Protein AF-A0A6A4WAJ7-F1 (afdb_monomer_lite)

Organism: Amphibalanus amphitrite (NCBI:txid1232801)

Radius of gyration: 51.37 Å; chains: 1; bounding box: 106×116×141 Å

Structure (mmCIF, N/CA/C/O backbone):
data_AF-A0A6A4WAJ7-F1
#
_entry.id   AF-A0A6A4WAJ7-F1
#
loop_
_atom_site.group_PDB
_atom_site.id
_atom_site.type_symbol
_atom_site.label_atom_id
_atom_site.label_alt_id
_atom_site.label_comp_id
_atom_site.label_asym_id
_atom_site.label_entity_id
_atom_site.label_seq_id
_atom_site.pdbx_PDB_ins_code
_atom_site.Cartn_x
_atom_site.Cartn_y
_atom_site.Cartn_z
_atom_site.occupancy
_atom_site.B_iso_or_equiv
_atom_site.auth_seq_id
_atom_site.auth_comp_id
_atom_site.auth_asym_id
_atom_site.auth_atom_id
_atom_site.pdbx_PDB_model_num
ATOM 1 N N . MET A 1 1 ? -22.550 -37.001 12.264 1.00 37.91 1 MET A N 1
ATOM 2 C CA . MET A 1 1 ? -21.932 -37.247 10.942 1.00 37.91 1 MET A CA 1
ATOM 3 C C . MET A 1 1 ? -20.557 -36.609 10.943 1.00 37.91 1 MET A C 1
ATOM 5 O O . MET A 1 1 ? -20.458 -35.393 10.998 1.00 37.91 1 MET A O 1
ATOM 9 N N . VAL A 1 2 ? -19.517 -37.436 11.006 1.00 34.62 2 VAL A N 1
ATOM 10 C CA . VAL A 1 2 ? -18.115 -37.014 11.101 1.00 34.62 2 VAL A CA 1
ATOM 11 C C . VAL A 1 2 ? -17.599 -36.790 9.681 1.00 34.62 2 VAL A C 1
ATOM 13 O O . VAL A 1 2 ? -17.548 -37.734 8.897 1.00 34.62 2 VAL A O 1
ATOM 16 N N . LEU A 1 3 ? -17.266 -35.545 9.338 1.00 39.00 3 LEU A N 1
ATOM 17 C CA . LEU A 1 3 ? -16.544 -35.219 8.107 1.00 39.00 3 LEU A CA 1
ATOM 18 C C . LEU A 1 3 ? -15.029 -35.277 8.381 1.00 39.00 3 LEU A C 1
ATOM 20 O O . LEU A 1 3 ? -14.592 -34.799 9.430 1.00 39.00 3 LEU A O 1
ATOM 24 N N . PRO A 1 4 ? -14.223 -35.861 7.478 1.00 50.00 4 PRO A N 1
ATOM 25 C CA . PRO A 1 4 ? -12.789 -36.040 7.679 1.00 50.00 4 PRO A CA 1
ATOM 26 C C . PRO A 1 4 ? -12.003 -34.752 7.372 1.00 50.00 4 PRO A C 1
ATOM 28 O O . PRO A 1 4 ? -12.459 -33.924 6.576 1.00 50.00 4 PRO A O 1
ATOM 31 N N . PRO A 1 5 ? -10.794 -34.574 7.936 1.00 42.34 5 PRO A N 1
ATOM 32 C CA . PRO A 1 5 ? -9.947 -33.441 7.601 1.00 42.34 5 PRO A CA 1
ATOM 33 C C . PRO A 1 5 ? -9.312 -33.656 6.222 1.00 42.34 5 PRO A C 1
ATOM 35 O O . PRO A 1 5 ? -8.495 -34.554 6.017 1.00 42.34 5 PRO A O 1
ATOM 38 N N . HIS A 1 6 ? -9.684 -32.802 5.269 1.00 33.16 6 HIS A N 1
ATOM 39 C CA . HIS A 1 6 ? -8.994 -32.699 3.991 1.00 33.16 6 HIS A CA 1
ATOM 40 C C . HIS A 1 6 ? -7.564 -32.198 4.203 1.00 33.16 6 HIS A C 1
ATOM 42 O O . HIS A 1 6 ? -7.315 -31.074 4.639 1.00 33.16 6 HIS A O 1
ATOM 48 N N . SER A 1 7 ? -6.628 -33.067 3.846 1.00 34.69 7 SER A N 1
ATOM 49 C CA . SER A 1 7 ? -5.200 -32.826 3.711 1.00 34.69 7 SER A CA 1
ATOM 50 C C . SER A 1 7 ? -4.978 -31.706 2.692 1.00 34.69 7 SER A C 1
ATOM 52 O O . SER A 1 7 ? -5.154 -31.899 1.488 1.00 34.69 7 SER A O 1
ATOM 54 N N . ARG A 1 8 ? -4.605 -30.513 3.158 1.00 33.38 8 ARG A N 1
ATOM 55 C CA . ARG A 1 8 ? -4.158 -29.426 2.284 1.00 33.38 8 ARG A CA 1
ATOM 56 C C . ARG A 1 8 ? -2.644 -29.534 2.148 1.00 33.38 8 ARG A C 1
ATOM 58 O O . ARG A 1 8 ? -1.893 -29.030 2.975 1.00 33.38 8 ARG A O 1
ATOM 65 N N . ALA A 1 9 ? -2.220 -30.265 1.121 1.00 32.00 9 ALA A N 1
ATOM 66 C CA . ALA A 1 9 ? -0.841 -30.288 0.667 1.00 32.00 9 ALA A CA 1
ATOM 67 C C . ALA A 1 9 ? -0.420 -28.867 0.258 1.00 32.00 9 ALA A C 1
ATOM 69 O O . ALA A 1 9 ? -1.063 -28.231 -0.579 1.00 32.00 9 ALA A O 1
ATOM 70 N N . LEU A 1 10 ? 0.644 -28.370 0.883 1.00 43.16 10 LEU A N 1
ATOM 71 C CA . LEU A 1 10 ? 1.384 -27.196 0.438 1.00 43.16 10 LEU A CA 1
ATOM 72 C C . LEU A 1 10 ? 2.125 -27.564 -0.859 1.00 43.16 10 LEU A C 1
ATOM 74 O O . LEU A 1 10 ? 2.825 -28.580 -0.865 1.00 43.16 10 LEU A O 1
ATOM 78 N N . PRO A 1 11 ? 2.004 -26.797 -1.956 1.00 39.16 11 PRO A N 1
ATOM 79 C CA . PRO A 1 11 ? 2.888 -26.983 -3.092 1.00 39.16 11 PRO A CA 1
ATOM 80 C C . PRO A 1 11 ? 4.304 -26.542 -2.714 1.00 39.16 11 PRO A C 1
ATOM 82 O O . PRO A 1 11 ? 4.512 -25.517 -2.064 1.00 39.16 11 PRO A O 1
ATOM 85 N N . GLY A 1 12 ? 5.248 -27.403 -3.082 1.00 32.03 12 GLY A N 1
ATOM 86 C CA . GLY A 1 12 ? 6.639 -27.357 -2.685 1.00 32.03 12 GLY A CA 1
ATOM 87 C C . GLY A 1 12 ? 7.429 -26.177 -3.237 1.00 32.03 12 GLY A C 1
ATOM 88 O O . GLY A 1 12 ? 7.061 -25.514 -4.202 1.00 32.03 12 GLY A O 1
ATOM 89 N N . HIS A 1 13 ? 8.561 -25.993 -2.570 1.00 35.44 13 HIS A N 1
ATOM 90 C CA . HIS A 1 13 ? 9.735 -25.252 -2.991 1.00 35.44 13 HIS A CA 1
ATOM 91 C C . HIS A 1 13 ? 9.981 -25.291 -4.510 1.00 35.44 13 HIS A C 1
ATOM 93 O O . HIS A 1 13 ? 10.372 -26.326 -5.046 1.00 35.44 13 HIS A O 1
ATOM 99 N N . SER A 1 14 ? 9.879 -24.138 -5.172 1.00 29.45 14 SER A N 1
ATOM 100 C CA . SER A 1 14 ? 10.788 -23.792 -6.264 1.00 29.45 14 SER A CA 1
ATOM 101 C C . SER A 1 14 ? 11.925 -22.971 -5.659 1.00 29.45 14 SER A C 1
ATOM 103 O O . SER A 1 14 ? 11.778 -21.815 -5.264 1.00 29.45 14 SER A O 1
ATOM 105 N N . THR A 1 15 ? 13.073 -23.615 -5.489 1.00 35.81 15 THR A N 1
ATOM 106 C CA . THR A 1 15 ? 14.347 -22.931 -5.295 1.00 35.81 15 THR A CA 1
ATOM 107 C C . THR A 1 15 ? 14.744 -22.322 -6.633 1.00 35.81 15 THR A C 1
ATOM 109 O O . THR A 1 15 ? 15.479 -22.944 -7.395 1.00 35.81 15 THR A O 1
ATOM 112 N N . ASP A 1 16 ? 14.246 -21.123 -6.923 1.00 28.62 16 ASP A N 1
ATOM 113 C CA . ASP A 1 16 ? 14.835 -20.285 -7.962 1.00 28.62 16 ASP A CA 1
ATOM 114 C C . ASP A 1 16 ? 16.131 -19.703 -7.398 1.00 28.62 16 ASP A C 1
ATOM 116 O O . ASP A 1 16 ? 16.175 -18.705 -6.677 1.00 28.62 16 ASP A O 1
ATOM 120 N N . SER A 1 17 ? 17.204 -20.434 -7.671 1.00 38.25 17 SER A N 1
ATOM 121 C CA . SER A 1 17 ? 18.573 -19.946 -7.673 1.00 38.25 17 SER A CA 1
ATOM 122 C C . SER A 1 17 ? 18.660 -18.657 -8.501 1.00 38.25 17 SER A C 1
ATOM 124 O O . SER A 1 17 ? 18.345 -18.703 -9.692 1.00 38.25 17 SER A O 1
ATOM 126 N N . PRO A 1 18 ? 19.121 -17.524 -7.944 1.00 33.78 18 PRO A N 1
ATOM 127 C CA . PRO A 1 18 ? 19.571 -16.430 -8.780 1.00 33.78 18 PRO A CA 1
ATOM 128 C C . PRO A 1 18 ? 20.883 -16.884 -9.415 1.00 33.78 18 PRO A C 1
ATOM 130 O O . PRO A 1 18 ? 21.892 -17.054 -8.730 1.00 33.78 18 PRO A O 1
ATOM 133 N N . SER A 1 19 ? 20.831 -17.142 -10.719 1.00 36.16 19 SER A N 1
ATOM 134 C CA . SER A 1 19 ? 22.003 -17.268 -11.574 1.00 36.16 19 SER A CA 1
ATOM 135 C C . SER A 1 19 ? 22.959 -16.121 -11.266 1.00 36.16 19 SER A C 1
ATOM 137 O O . SER A 1 19 ? 22.600 -14.948 -11.397 1.00 36.16 19 SER A O 1
ATOM 139 N N . GLU A 1 20 ? 24.159 -16.479 -10.822 1.00 33.81 20 GLU A N 1
ATOM 140 C CA . GLU A 1 20 ? 25.291 -15.573 -10.718 1.00 33.81 20 GLU A CA 1
ATOM 141 C C . GLU A 1 20 ? 25.436 -14.816 -12.046 1.00 33.81 20 GLU A C 1
ATOM 143 O O . GLU A 1 20 ? 25.463 -15.455 -13.103 1.00 33.81 20 GLU A O 1
ATOM 148 N N . PRO A 1 21 ? 25.544 -13.476 -12.053 1.00 34.28 21 PRO A N 1
ATOM 149 C CA . PRO A 1 21 ? 26.108 -12.824 -13.213 1.00 34.28 21 PRO A CA 1
ATOM 150 C C . PRO A 1 21 ? 27.566 -13.272 -13.262 1.00 34.28 21 PRO A C 1
ATOM 152 O O . PRO A 1 21 ? 28.382 -12.869 -12.431 1.00 34.28 21 PRO A O 1
ATOM 155 N N . THR A 1 22 ? 27.888 -14.143 -14.218 1.00 35.56 22 THR A N 1
ATOM 156 C CA . THR A 1 22 ? 29.259 -14.362 -14.661 1.00 35.56 22 THR A CA 1
ATOM 157 C C . THR A 1 22 ? 29.809 -12.997 -15.050 1.00 35.56 22 THR A C 1
ATOM 159 O O . THR A 1 22 ? 29.544 -12.494 -16.142 1.00 35.56 22 THR A O 1
ATOM 162 N N . LEU A 1 23 ? 30.526 -12.363 -14.122 1.00 33.59 23 LEU A N 1
ATOM 163 C CA . LEU A 1 23 ? 31.407 -11.246 -14.403 1.00 33.59 23 LEU A CA 1
ATOM 164 C C . LEU A 1 23 ? 32.459 -11.794 -15.358 1.00 33.59 23 LEU A C 1
ATOM 166 O O . LEU A 1 23 ? 33.448 -12.397 -14.944 1.00 33.59 23 LEU A O 1
ATOM 170 N N . GLY A 1 24 ? 32.192 -11.632 -16.654 1.00 28.78 24 GLY A N 1
ATOM 171 C CA . GLY A 1 24 ? 33.208 -11.734 -17.677 1.00 28.78 24 GLY A CA 1
ATOM 172 C C . GLY A 1 24 ? 34.334 -10.813 -17.248 1.00 28.78 24 GLY A C 1
ATOM 173 O O . GLY A 1 24 ? 34.172 -9.593 -17.198 1.00 28.78 24 GLY A O 1
ATOM 174 N N . VAL A 1 25 ? 35.457 -11.412 -16.864 1.00 30.97 25 VAL A N 1
ATOM 175 C CA . VAL A 1 25 ? 36.716 -10.703 -16.711 1.00 30.97 25 VAL A CA 1
ATOM 176 C C . VAL A 1 25 ? 37.069 -10.231 -18.116 1.00 30.97 25 VAL A C 1
ATOM 178 O O . VAL A 1 25 ? 37.700 -10.947 -18.889 1.00 30.97 25 VAL A O 1
ATOM 181 N N . PHE A 1 26 ? 36.590 -9.042 -18.480 1.00 28.06 26 PHE A N 1
ATOM 182 C CA . PHE A 1 26 ? 37.103 -8.312 -19.623 1.00 28.06 26 PHE A CA 1
ATOM 183 C C . PHE A 1 26 ? 38.545 -7.956 -19.278 1.00 28.06 26 PHE A C 1
ATOM 185 O O . PHE A 1 26 ? 38.833 -6.947 -18.635 1.00 28.06 26 PHE A O 1
ATOM 192 N N . HIS A 1 27 ? 39.461 -8.835 -19.677 1.00 26.36 27 HIS A N 1
ATOM 193 C CA . HIS A 1 27 ? 40.842 -8.460 -19.897 1.00 26.36 27 HIS A CA 1
ATOM 194 C C . HIS A 1 27 ? 40.838 -7.388 -20.989 1.00 26.36 27 HIS A C 1
ATOM 196 O O . HIS A 1 27 ? 40.908 -7.692 -22.177 1.00 26.36 27 HIS A O 1
ATOM 202 N N . TYR A 1 28 ? 40.761 -6.121 -20.584 1.00 28.77 28 TYR A N 1
ATOM 203 C CA . TYR A 1 28 ? 41.258 -5.032 -21.409 1.00 28.77 28 TYR A CA 1
ATOM 204 C C . TYR A 1 28 ? 42.775 -5.195 -21.485 1.00 28.77 28 TYR A C 1
ATOM 206 O O . TYR A 1 28 ? 43.534 -4.625 -20.704 1.00 28.77 28 TYR A O 1
ATOM 214 N N . VAL A 1 29 ? 43.225 -6.014 -22.433 1.00 29.52 29 VAL A N 1
ATOM 215 C CA . VAL A 1 29 ? 44.535 -5.804 -23.034 1.00 29.52 29 VAL A CA 1
ATOM 216 C C . VAL A 1 29 ? 44.372 -4.530 -23.851 1.00 29.52 29 VAL A C 1
ATOM 218 O O . VAL A 1 29 ? 43.888 -4.563 -24.979 1.00 29.52 29 VAL A O 1
ATOM 221 N N . PHE A 1 30 ? 44.718 -3.389 -23.252 1.00 26.27 30 PHE A N 1
ATOM 222 C CA . PHE A 1 30 ? 45.023 -2.182 -24.011 1.00 26.27 30 PHE A CA 1
ATOM 223 C C . PHE A 1 30 ? 46.238 -2.516 -24.877 1.00 26.27 30 PHE A C 1
ATOM 225 O O . PHE A 1 30 ? 47.389 -2.358 -24.474 1.00 26.27 30 PHE A O 1
ATOM 232 N N . ARG A 1 31 ? 45.979 -3.056 -26.067 1.00 29.80 31 ARG A N 1
ATOM 233 C CA . ARG A 1 31 ? 46.957 -3.087 -27.138 1.00 29.80 31 ARG A CA 1
ATOM 234 C C . ARG A 1 31 ? 46.949 -1.681 -27.715 1.00 29.80 31 ARG A C 1
ATOM 236 O O . ARG A 1 31 ? 46.166 -1.356 -28.600 1.00 29.80 31 ARG A O 1
ATOM 243 N N . ALA A 1 32 ? 47.740 -0.814 -27.098 1.00 33.09 32 ALA A N 1
ATOM 244 C CA . ALA A 1 32 ? 48.079 0.463 -27.685 1.00 33.09 32 ALA A CA 1
ATOM 245 C C . ALA A 1 32 ? 48.972 0.162 -28.896 1.00 33.09 32 ALA A C 1
ATOM 247 O O . ALA A 1 32 ? 50.192 0.083 -28.777 1.00 33.09 32 ALA A O 1
ATOM 248 N N . ASP A 1 33 ? 48.352 -0.081 -30.049 1.00 31.03 33 ASP A N 1
ATOM 249 C CA . ASP A 1 33 ? 49.038 -0.067 -31.336 1.00 31.03 33 ASP A CA 1
ATOM 250 C C . ASP A 1 33 ? 49.375 1.403 -31.652 1.00 31.03 33 ASP A C 1
ATOM 252 O O . ASP A 1 33 ? 48.732 2.060 -32.466 1.00 31.03 33 ASP A O 1
ATOM 256 N N . PHE A 1 34 ? 50.373 1.951 -30.951 1.00 35.34 34 PHE A N 1
ATOM 257 C CA . PHE A 1 34 ? 51.047 3.170 -31.378 1.00 35.34 34 PHE A CA 1
ATOM 258 C C . PHE A 1 34 ? 51.967 2.786 -32.532 1.00 35.34 34 PHE A C 1
ATOM 260 O O . PHE A 1 34 ? 53.084 2.301 -32.340 1.00 35.34 34 PHE A O 1
ATOM 267 N N . ALA A 1 35 ? 51.464 2.980 -33.749 1.00 34.41 35 ALA A N 1
ATOM 268 C CA . ALA A 1 35 ? 52.298 3.078 -34.930 1.00 34.41 35 ALA A CA 1
ATOM 269 C C . ALA A 1 35 ? 53.281 4.238 -34.711 1.00 34.41 35 ALA A C 1
ATOM 271 O O . ALA A 1 35 ? 52.918 5.410 -34.777 1.00 34.41 35 ALA A O 1
ATOM 272 N N . PHE A 1 36 ? 54.527 3.896 -34.389 1.00 34.06 36 PHE A N 1
ATOM 273 C CA . PHE A 1 36 ? 55.648 4.824 -34.367 1.00 34.06 36 PHE A CA 1
ATOM 274 C C . PHE A 1 36 ? 56.045 5.083 -35.829 1.00 34.06 36 PHE A C 1
ATOM 276 O O . PHE A 1 36 ? 57.004 4.507 -36.340 1.00 34.06 36 PHE A O 1
ATOM 283 N N . GLU A 1 37 ? 55.248 5.884 -36.542 1.00 33.31 37 GLU A N 1
ATOM 284 C CA . GLU A 1 37 ? 55.698 6.490 -37.794 1.00 33.31 37 GLU A CA 1
ATOM 285 C C . GLU A 1 37 ? 56.777 7.515 -37.446 1.00 33.31 37 GLU A C 1
ATOM 287 O O . GLU A 1 37 ? 56.545 8.546 -36.813 1.00 33.31 37 GLU A O 1
ATOM 292 N N . ALA A 1 38 ? 58.005 7.146 -37.790 1.00 42.81 38 ALA A N 1
ATOM 293 C CA . ALA A 1 38 ? 59.189 7.955 -37.624 1.00 42.81 38 ALA A CA 1
ATOM 294 C C . ALA A 1 38 ? 59.202 9.084 -38.663 1.00 42.81 38 ALA A C 1
ATOM 296 O O . ALA A 1 38 ? 59.834 8.946 -39.705 1.00 42.81 38 ALA A O 1
ATOM 297 N N . ASP A 1 39 ? 58.575 10.213 -38.339 1.00 33.12 39 ASP A N 1
ATOM 298 C CA . ASP A 1 39 ? 58.855 11.492 -38.993 1.00 33.12 39 ASP A CA 1
ATOM 299 C C . ASP A 1 39 ? 59.761 12.339 -38.092 1.00 33.12 39 ASP A C 1
ATOM 301 O O . ASP A 1 39 ? 59.347 13.159 -37.272 1.00 33.12 39 ASP A O 1
ATOM 305 N N . VAL A 1 40 ? 61.066 12.103 -38.246 1.00 44.09 40 VAL A N 1
ATOM 306 C CA . VAL A 1 40 ? 62.121 12.959 -37.701 1.00 44.09 40 VAL A CA 1
ATOM 307 C C . VAL A 1 40 ? 62.285 14.154 -38.636 1.00 44.09 40 VAL A C 1
ATOM 309 O O . VAL A 1 40 ? 63.127 14.151 -39.532 1.00 44.09 40 VAL A O 1
ATOM 312 N N . ALA A 1 41 ? 61.489 15.198 -38.412 1.00 39.34 41 ALA A N 1
ATOM 313 C CA . ALA A 1 41 ? 61.750 16.519 -38.970 1.00 39.34 41 ALA A CA 1
ATOM 314 C C . ALA A 1 41 ? 61.229 17.635 -38.047 1.00 39.34 41 ALA A C 1
ATOM 316 O O . ALA A 1 41 ? 60.043 17.924 -37.991 1.00 39.34 41 ALA A O 1
ATOM 317 N N . ALA A 1 42 ? 62.184 18.291 -37.380 1.00 42.62 42 ALA A N 1
ATOM 318 C CA . ALA A 1 42 ? 62.117 19.654 -36.847 1.00 42.62 42 ALA A CA 1
ATOM 319 C C . ALA A 1 42 ? 61.029 19.978 -35.798 1.00 42.62 42 ALA A C 1
ATOM 321 O O . ALA A 1 42 ? 59.932 20.423 -36.114 1.00 42.62 42 ALA A O 1
ATOM 322 N N . GLY A 1 43 ? 61.411 19.933 -34.518 1.00 36.03 43 GLY A N 1
ATOM 323 C CA . GLY A 1 43 ? 60.665 20.613 -33.459 1.00 36.03 43 GLY A CA 1
ATOM 324 C C . GLY A 1 43 ? 61.049 20.115 -32.076 1.00 36.03 43 GLY A C 1
ATOM 325 O O . GLY A 1 43 ? 60.664 19.031 -31.667 1.00 36.03 43 GLY A O 1
ATOM 326 N N . CYS A 1 44 ? 61.840 20.906 -31.363 1.00 39.00 44 CYS A N 1
ATOM 327 C CA . CYS A 1 44 ? 62.317 20.636 -30.016 1.00 39.00 44 CYS A CA 1
ATOM 328 C C . CYS A 1 44 ? 61.144 20.648 -29.010 1.00 39.00 44 CYS A C 1
ATOM 330 O O . CYS A 1 44 ? 60.884 21.676 -28.396 1.00 39.00 44 CYS A O 1
ATOM 332 N N . PHE A 1 45 ? 60.427 19.534 -28.841 1.00 38.41 45 P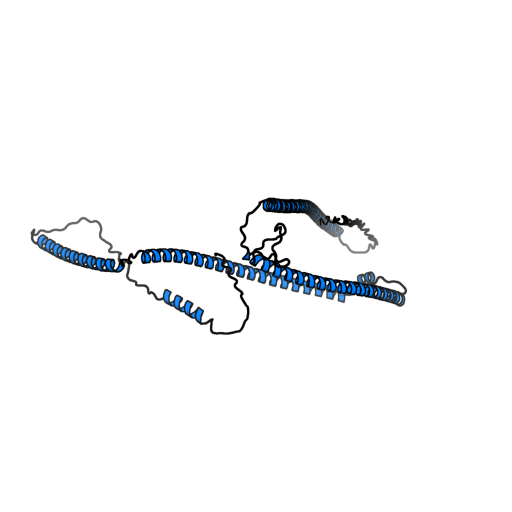HE A N 1
ATOM 333 C CA . PHE A 1 45 ? 59.709 19.263 -27.592 1.00 38.41 45 PHE A CA 1
ATOM 334 C C . PHE A 1 45 ? 60.693 18.572 -26.663 1.00 38.41 45 PHE A C 1
ATOM 336 O O . PHE A 1 45 ? 61.265 17.530 -26.991 1.00 38.41 45 PHE A O 1
ATOM 343 N N . THR A 1 46 ? 60.995 19.211 -25.540 1.00 44.81 46 THR A N 1
ATOM 344 C CA . THR A 1 46 ? 62.059 18.730 -24.672 1.00 44.81 46 THR A CA 1
ATOM 345 C C . THR A 1 46 ? 61.649 17.376 -24.087 1.00 44.81 46 THR A C 1
ATOM 347 O O . THR A 1 46 ? 60.610 17.248 -23.449 1.00 44.81 46 THR A O 1
ATOM 350 N N . LEU A 1 47 ? 62.487 16.346 -24.253 1.00 49.03 47 LEU A N 1
ATOM 351 C CA . LEU A 1 47 ? 62.323 15.011 -23.643 1.00 49.03 47 LEU A CA 1
ATOM 352 C C . LEU A 1 47 ? 62.123 15.041 -22.107 1.00 49.03 47 LEU A C 1
ATOM 354 O O . LEU A 1 47 ? 61.820 14.018 -21.501 1.00 49.03 47 LEU A O 1
ATOM 358 N N . LYS A 1 48 ? 62.303 16.204 -21.470 1.00 48.34 48 LYS A N 1
ATOM 359 C CA . LYS A 1 48 ? 62.046 16.439 -20.047 1.00 48.34 48 LYS A CA 1
ATOM 360 C C . LYS A 1 48 ? 60.566 16.680 -19.734 1.00 48.34 48 LYS A C 1
ATOM 362 O O . LYS A 1 48 ? 60.112 16.200 -18.705 1.00 48.34 48 LYS A O 1
ATOM 367 N N . GLU A 1 49 ? 59.820 17.346 -20.613 1.00 51.88 49 GLU A N 1
ATOM 368 C CA . GLU A 1 49 ? 58.397 17.648 -20.393 1.00 51.88 49 GLU A CA 1
ATOM 369 C C . GLU A 1 49 ? 57.515 16.404 -20.588 1.00 51.88 49 GLU A C 1
ATOM 371 O O . GLU A 1 49 ? 56.600 16.174 -19.805 1.00 51.88 49 GLU A O 1
ATOM 376 N N . GLY A 1 50 ? 57.841 15.529 -21.550 1.00 53.81 50 GLY A N 1
ATOM 377 C CA . GLY A 1 50 ? 57.135 14.249 -21.734 1.00 53.81 50 GLY A CA 1
ATOM 378 C C . GLY A 1 50 ? 57.298 13.290 -20.547 1.00 53.81 50 GLY A C 1
ATOM 379 O O . GLY A 1 50 ? 56.323 12.725 -20.066 1.00 53.81 50 GLY A O 1
ATOM 380 N N . ALA A 1 51 ? 58.511 13.188 -19.992 1.00 60.41 51 ALA A N 1
ATOM 381 C CA . ALA A 1 51 ? 58.778 12.340 -18.827 1.00 60.41 51 ALA A CA 1
ATOM 382 C C . ALA A 1 51 ? 58.114 12.848 -17.532 1.00 60.41 51 ALA A C 1
ATOM 384 O O . ALA A 1 51 ? 57.875 12.064 -16.614 1.00 60.41 51 ALA A O 1
ATOM 385 N N . GLU A 1 52 ? 57.842 14.151 -17.421 1.00 61.19 52 GLU A N 1
ATOM 386 C CA . GLU A 1 52 ? 57.070 14.712 -16.306 1.00 61.19 52 GLU A CA 1
ATOM 387 C C . GLU A 1 52 ? 55.570 14.457 -16.469 1.00 61.19 52 GLU A C 1
ATOM 389 O O . GLU A 1 52 ? 54.910 14.100 -15.494 1.00 61.19 52 GLU A O 1
ATOM 394 N N . VAL A 1 53 ? 55.046 14.557 -17.693 1.00 68.56 53 VAL A N 1
ATOM 395 C CA . VAL A 1 53 ? 53.650 14.221 -18.003 1.00 68.56 53 VAL A CA 1
ATOM 396 C C . VAL A 1 53 ? 53.373 12.736 -17.755 1.00 68.56 53 VAL A C 1
ATOM 398 O O . VAL A 1 53 ? 52.395 12.420 -17.082 1.00 68.56 53 VAL A O 1
ATOM 401 N N . ASP A 1 54 ? 54.260 11.832 -18.175 1.00 68.50 54 ASP A N 1
ATOM 402 C CA . ASP A 1 54 ? 54.111 10.389 -17.932 1.00 68.50 54 ASP A CA 1
ATOM 403 C C . ASP A 1 54 ? 54.112 10.049 -16.432 1.00 68.50 54 ASP A C 1
ATOM 405 O O . ASP A 1 54 ? 53.278 9.277 -15.961 1.00 68.50 54 ASP A O 1
ATOM 409 N N . ARG A 1 55 ? 54.976 10.696 -15.635 1.00 70.75 55 ARG A N 1
ATOM 410 C CA . ARG A 1 55 ? 54.991 10.525 -14.168 1.00 70.75 55 ARG A CA 1
ATOM 411 C C . ARG A 1 55 ? 53.717 11.033 -13.505 1.00 70.75 55 ARG A C 1
ATOM 413 O O . ARG A 1 55 ? 53.268 10.438 -12.528 1.00 70.75 55 ARG A O 1
ATOM 420 N N . LEU A 1 56 ? 53.155 12.135 -13.999 1.00 76.06 56 LEU A N 1
ATOM 421 C CA . LEU A 1 56 ? 51.884 12.660 -13.504 1.00 76.06 56 LEU A CA 1
ATOM 422 C C . LEU A 1 56 ? 50.723 11.736 -13.883 1.00 76.06 56 LEU A C 1
ATOM 424 O O . LEU A 1 56 ? 49.865 11.482 -13.043 1.00 76.06 56 LEU A O 1
ATOM 428 N N . PHE A 1 57 ? 50.714 11.183 -15.097 1.00 76.00 57 PHE A N 1
ATOM 429 C CA . PHE A 1 57 ? 49.717 10.194 -15.509 1.00 76.00 57 PHE A CA 1
ATOM 430 C C . PHE A 1 57 ? 49.801 8.906 -14.684 1.00 76.00 57 PHE A C 1
ATOM 432 O O . PHE A 1 57 ? 48.766 8.421 -14.229 1.00 76.00 57 PHE A O 1
ATOM 439 N N . ASP A 1 58 ? 51.002 8.390 -14.424 1.00 77.75 58 ASP A N 1
ATOM 440 C CA . ASP A 1 58 ? 51.200 7.212 -13.573 1.00 77.75 58 ASP A CA 1
ATOM 441 C C . ASP A 1 58 ? 50.801 7.476 -12.113 1.00 77.75 58 ASP A C 1
ATOM 443 O O . ASP A 1 58 ? 50.214 6.605 -11.468 1.00 77.75 58 ASP A O 1
ATOM 447 N N . ALA A 1 59 ? 51.046 8.685 -11.595 1.00 79.69 59 ALA A N 1
ATOM 448 C CA . ALA A 1 59 ? 50.601 9.085 -10.261 1.00 79.69 59 ALA A CA 1
ATOM 449 C C . ALA A 1 59 ? 49.068 9.162 -10.167 1.00 79.69 59 ALA A C 1
ATOM 451 O O . ALA A 1 59 ? 48.476 8.545 -9.285 1.00 79.69 59 ALA A O 1
ATOM 452 N N . VAL A 1 60 ? 48.412 9.836 -11.120 1.00 83.38 60 VAL A N 1
ATOM 453 C CA . VAL A 1 60 ? 46.941 9.939 -11.174 1.00 83.38 60 VAL A CA 1
ATOM 454 C C . VAL A 1 60 ? 46.299 8.564 -11.366 1.00 83.38 60 VAL A C 1
ATOM 456 O O . VAL A 1 60 ? 45.270 8.263 -10.759 1.00 83.38 60 VAL A O 1
ATOM 459 N N . ARG A 1 61 ? 46.912 7.692 -12.174 1.00 83.75 61 ARG A N 1
ATOM 460 C CA . ARG A 1 61 ? 46.478 6.302 -12.331 1.00 83.75 61 ARG A CA 1
ATOM 461 C C . ARG A 1 61 ? 46.600 5.524 -11.021 1.00 83.75 61 ARG A C 1
ATOM 463 O O . ARG A 1 61 ? 45.655 4.831 -10.655 1.00 83.75 61 ARG A O 1
ATOM 470 N N . GLY A 1 62 ? 47.724 5.652 -10.317 1.00 85.19 62 GLY A N 1
ATOM 471 C CA . GLY A 1 62 ? 47.940 5.010 -9.021 1.00 85.19 62 GLY A CA 1
ATOM 472 C C . GLY A 1 62 ? 46.917 5.451 -7.973 1.00 85.19 62 GLY A C 1
ATOM 473 O O . GLY A 1 62 ? 46.350 4.607 -7.277 1.00 85.19 62 GLY A O 1
ATOM 474 N N . ASP A 1 63 ? 46.612 6.748 -7.917 1.00 84.81 63 ASP A N 1
ATOM 475 C CA . ASP A 1 63 ? 45.609 7.303 -7.005 1.00 84.81 63 ASP A CA 1
ATOM 476 C C . ASP A 1 63 ? 44.200 6.761 -7.309 1.00 84.81 63 ASP A C 1
ATOM 478 O O . ASP A 1 63 ? 43.477 6.346 -6.398 1.00 84.81 63 ASP A O 1
ATOM 482 N N . LEU A 1 64 ? 43.825 6.675 -8.591 1.00 82.19 64 LEU A N 1
ATOM 483 C CA . LEU A 1 64 ? 42.551 6.090 -9.024 1.00 82.19 64 LEU A CA 1
ATOM 484 C C . LEU A 1 64 ? 42.462 4.586 -8.725 1.00 82.19 64 LEU A C 1
ATOM 486 O O . LEU A 1 64 ? 41.418 4.102 -8.282 1.00 82.19 64 LEU A O 1
ATOM 490 N N . GLU A 1 65 ? 43.538 3.829 -8.946 1.00 87.75 65 GLU A N 1
ATOM 491 C CA . GLU A 1 65 ? 43.595 2.397 -8.632 1.00 87.75 65 GLU A CA 1
ATOM 492 C C . GLU A 1 65 ? 43.480 2.149 -7.118 1.00 87.75 65 GLU A C 1
ATOM 494 O O . GLU A 1 65 ? 42.761 1.236 -6.696 1.00 87.75 65 GLU A O 1
ATOM 499 N N . LEU A 1 66 ? 44.100 3.000 -6.295 1.00 89.44 66 LEU A N 1
ATOM 500 C CA . LEU A 1 66 ? 43.986 2.960 -4.837 1.00 89.44 66 LEU A CA 1
ATOM 501 C C . LEU A 1 66 ? 42.559 3.290 -4.367 1.00 89.44 66 LEU A C 1
ATOM 503 O O . LEU A 1 66 ? 42.016 2.598 -3.501 1.00 89.44 66 LEU A O 1
ATOM 507 N N . GLU A 1 67 ? 41.915 4.297 -4.961 1.00 88.44 67 GLU A N 1
ATOM 508 C CA . GLU A 1 67 ? 40.530 4.656 -4.642 1.00 88.44 67 GLU A CA 1
ATOM 509 C C . GLU A 1 67 ? 39.547 3.541 -5.042 1.00 88.44 67 GLU A C 1
ATOM 511 O O . GLU A 1 67 ? 38.643 3.188 -4.276 1.00 88.44 67 GLU A O 1
ATOM 516 N N . LEU A 1 68 ? 39.741 2.926 -6.214 1.00 86.44 68 LEU A N 1
ATOM 517 C CA . LEU A 1 68 ? 38.952 1.777 -6.663 1.00 86.44 68 LEU A CA 1
ATOM 518 C C . LEU A 1 68 ? 39.154 0.557 -5.759 1.00 86.44 68 LEU A C 1
ATOM 520 O O . LEU A 1 68 ? 38.178 -0.120 -5.428 1.00 86.44 68 LEU A O 1
ATOM 524 N N . ALA A 1 69 ? 40.384 0.283 -5.320 1.00 89.94 69 ALA A N 1
ATOM 525 C CA . ALA A 1 69 ? 40.665 -0.775 -4.354 1.00 89.94 69 ALA A CA 1
ATOM 526 C C . ALA A 1 69 ? 39.979 -0.503 -3.003 1.00 89.94 69 ALA A C 1
ATOM 528 O O . ALA A 1 69 ? 39.347 -1.401 -2.442 1.00 89.94 69 ALA A O 1
ATOM 529 N N . GLY A 1 70 ? 40.007 0.745 -2.524 1.00 88.38 70 GLY A N 1
ATOM 530 C CA . GLY A 1 70 ? 39.299 1.166 -1.314 1.00 88.38 70 GLY A CA 1
ATOM 531 C C . GLY A 1 70 ? 37.782 0.973 -1.412 1.00 88.38 70 GLY A C 1
ATOM 532 O O . GLY A 1 70 ? 37.168 0.406 -0.506 1.00 88.38 70 GLY A O 1
ATOM 533 N N . LYS A 1 71 ? 37.173 1.364 -2.540 1.00 87.56 71 LYS A N 1
ATOM 534 C CA . LYS A 1 71 ? 35.735 1.163 -2.806 1.00 87.56 71 LYS A CA 1
ATOM 535 C C . LYS A 1 71 ? 35.353 -0.315 -2.929 1.00 87.56 71 LYS A C 1
ATOM 537 O O . LYS A 1 71 ? 34.270 -0.707 -2.504 1.00 87.56 71 LYS A O 1
ATOM 542 N N . ARG A 1 72 ? 36.230 -1.159 -3.481 1.00 89.44 72 ARG A N 1
ATOM 543 C CA . ARG A 1 72 ? 36.008 -2.614 -3.537 1.00 89.44 72 ARG A CA 1
ATOM 544 C C . ARG A 1 72 ? 36.012 -3.237 -2.144 1.00 89.44 72 ARG A C 1
ATOM 546 O O . ARG A 1 72 ? 35.110 -4.006 -1.830 1.00 89.44 72 ARG A O 1
ATOM 553 N N . LEU A 1 73 ? 36.966 -2.859 -1.293 1.00 92.62 73 LEU A N 1
ATOM 554 C CA . LEU A 1 73 ? 37.022 -3.338 0.089 1.00 92.62 73 LEU A CA 1
ATOM 555 C C . LEU A 1 73 ? 35.793 -2.899 0.895 1.00 92.62 73 LEU A C 1
ATOM 557 O O . LEU A 1 73 ? 35.211 -3.715 1.609 1.00 92.62 73 LEU A O 1
ATOM 561 N N . SER A 1 74 ? 35.352 -1.645 0.755 1.00 87.00 74 SER A N 1
ATOM 562 C CA . SER A 1 74 ? 34.141 -1.176 1.440 1.00 87.00 74 SER A CA 1
ATOM 563 C C . SER A 1 74 ? 32.880 -1.891 0.942 1.00 87.00 74 SER A C 1
ATOM 565 O O . SER A 1 74 ? 32.031 -2.260 1.753 1.00 87.00 74 SER A O 1
ATOM 567 N N . PHE A 1 75 ? 32.787 -2.177 -0.361 1.00 92.38 75 PHE A N 1
ATOM 568 C CA . PHE A 1 75 ? 31.707 -2.984 -0.928 1.00 92.38 75 PHE A CA 1
ATOM 569 C C . PHE A 1 75 ? 31.706 -4.420 -0.385 1.00 92.38 75 PHE A C 1
ATOM 571 O O . PHE A 1 75 ? 30.651 -4.941 -0.026 1.00 92.38 75 PHE A O 1
ATOM 578 N N . GLU A 1 76 ? 32.870 -5.063 -0.270 1.00 92.31 76 GLU A N 1
ATOM 579 C CA . GLU A 1 76 ? 32.972 -6.408 0.307 1.00 92.31 76 GLU A CA 1
ATOM 580 C C . GLU A 1 76 ? 32.566 -6.451 1.783 1.00 92.31 76 GLU A C 1
ATOM 582 O O . GLU A 1 76 ? 31.884 -7.389 2.207 1.00 92.31 76 GLU A O 1
ATOM 587 N N . VAL A 1 77 ? 32.955 -5.442 2.569 1.00 94.56 77 VAL A N 1
ATOM 588 C CA . VAL A 1 77 ? 32.535 -5.311 3.971 1.00 94.56 77 VAL A CA 1
ATOM 589 C C . VAL A 1 77 ? 31.019 -5.130 4.051 1.00 94.56 77 VAL A C 1
ATOM 591 O O . VAL A 1 77 ? 30.355 -5.906 4.739 1.00 94.56 77 VAL A O 1
ATOM 594 N N . ALA A 1 78 ? 30.453 -4.201 3.277 1.00 90.12 78 ALA A N 1
ATOM 595 C CA . ALA A 1 78 ? 29.011 -3.963 3.236 1.00 90.12 78 ALA A CA 1
ATOM 596 C C . ALA A 1 78 ? 28.224 -5.208 2.788 1.00 90.12 78 ALA A C 1
ATOM 598 O O . ALA A 1 78 ? 27.164 -5.513 3.337 1.00 90.12 78 ALA A O 1
ATOM 599 N N . LYS A 1 79 ? 28.756 -5.984 1.834 1.00 95.75 79 LYS A N 1
ATOM 600 C CA . LYS A 1 79 ? 28.152 -7.247 1.391 1.00 95.75 79 LYS A CA 1
ATOM 601 C C . LYS A 1 79 ? 28.124 -8.286 2.516 1.00 95.75 79 LYS A C 1
ATOM 603 O O . LYS A 1 79 ? 27.088 -8.911 2.742 1.00 95.75 79 LYS A O 1
ATOM 608 N N . LYS A 1 80 ? 29.221 -8.443 3.266 1.00 95.56 80 LYS A N 1
ATOM 609 C CA . LYS A 1 80 ? 29.278 -9.349 4.429 1.00 95.56 80 LYS A CA 1
ATOM 610 C C . LYS A 1 80 ? 28.311 -8.906 5.533 1.00 95.56 80 LYS A C 1
ATOM 612 O O . LYS A 1 80 ? 27.611 -9.738 6.114 1.00 95.56 80 LYS A O 1
ATOM 617 N N . GLU A 1 81 ? 28.214 -7.607 5.800 1.00 93.38 81 GLU A N 1
ATOM 618 C CA . GLU A 1 81 ? 27.242 -7.057 6.752 1.00 93.38 81 GLU A CA 1
ATOM 619 C C . GLU A 1 81 ? 25.799 -7.324 6.310 1.00 93.38 81 GLU A C 1
ATOM 621 O O . GLU A 1 81 ? 24.995 -7.805 7.111 1.00 93.38 81 GLU A O 1
ATOM 626 N N . PHE A 1 82 ? 25.482 -7.131 5.028 1.00 93.56 82 PHE A N 1
ATOM 627 C CA . PHE A 1 82 ? 24.165 -7.441 4.476 1.00 93.56 82 PHE A CA 1
ATOM 628 C C . PHE A 1 82 ? 23.815 -8.927 4.609 1.00 93.56 82 PHE A C 1
ATOM 630 O O . PHE A 1 82 ? 22.727 -9.265 5.075 1.00 93.56 82 PHE A O 1
ATOM 637 N N . GLU A 1 83 ? 24.733 -9.834 4.269 1.00 94.88 83 GLU A N 1
ATOM 638 C CA . GLU A 1 83 ? 24.506 -11.278 4.394 1.00 94.88 83 GLU A CA 1
ATOM 639 C C . GLU A 1 83 ? 24.280 -11.701 5.853 1.00 94.88 83 GLU A C 1
ATOM 641 O O . GLU A 1 83 ? 23.397 -12.516 6.145 1.00 94.88 83 GLU A O 1
ATOM 646 N N . THR A 1 84 ? 25.040 -11.140 6.799 1.00 94.31 84 THR A N 1
ATOM 647 C CA . THR A 1 84 ? 24.842 -11.426 8.229 1.00 94.31 84 THR A CA 1
ATOM 648 C C . THR A 1 84 ? 23.526 -10.849 8.754 1.00 94.31 84 THR A C 1
ATOM 650 O O . THR A 1 84 ? 22.814 -11.537 9.490 1.00 94.31 84 THR A O 1
ATOM 653 N N . ALA A 1 85 ? 23.153 -9.633 8.346 1.00 90.56 85 ALA A N 1
ATOM 654 C CA . ALA A 1 85 ? 21.873 -9.021 8.684 1.00 90.56 85 ALA A CA 1
ATOM 655 C C . ALA A 1 85 ? 20.696 -9.813 8.095 1.00 90.56 85 ALA A C 1
ATOM 657 O O . ALA A 1 85 ? 19.717 -10.073 8.793 1.00 90.56 85 ALA A O 1
ATOM 658 N N . GLN A 1 86 ? 20.813 -10.284 6.851 1.00 95.81 86 GLN A N 1
ATOM 659 C CA . GLN A 1 86 ? 19.791 -11.094 6.194 1.00 95.81 86 GLN A CA 1
ATOM 660 C C . GLN A 1 86 ? 19.595 -12.441 6.903 1.00 95.81 86 GLN A C 1
ATOM 662 O O . GLN A 1 86 ? 18.459 -12.868 7.114 1.00 95.81 86 GLN A O 1
ATOM 667 N N . LYS A 1 87 ? 20.682 -13.107 7.317 1.00 96.00 87 LYS A N 1
ATOM 668 C CA . LYS A 1 87 ? 20.604 -14.348 8.108 1.00 96.00 87 LYS A CA 1
ATOM 669 C C . LYS A 1 87 ? 19.915 -14.113 9.455 1.00 96.00 87 LYS A C 1
ATOM 671 O O . LYS A 1 87 ? 19.042 -14.896 9.823 1.00 96.00 87 LYS A O 1
ATOM 676 N N . LYS A 1 88 ? 20.244 -13.015 10.148 1.00 94.19 88 LYS A N 1
ATOM 677 C CA . LYS A 1 88 ? 19.579 -12.618 11.402 1.00 94.19 88 LYS A CA 1
ATOM 678 C C . LYS A 1 88 ? 18.095 -12.310 11.195 1.00 94.19 88 LYS A C 1
ATOM 680 O O . LYS A 1 88 ? 17.279 -12.738 11.996 1.00 94.19 88 LYS A O 1
ATOM 685 N N . ALA A 1 89 ? 17.726 -11.623 10.116 1.00 92.94 89 ALA A N 1
ATOM 686 C CA . ALA A 1 89 ? 16.325 -11.339 9.805 1.00 92.94 89 ALA A CA 1
ATOM 687 C C . ALA A 1 89 ? 15.518 -12.621 9.530 1.00 92.94 89 ALA A C 1
ATOM 689 O O . ALA A 1 89 ? 14.387 -12.768 9.991 1.00 92.94 89 ALA A O 1
ATOM 690 N N . LYS A 1 90 ? 16.099 -13.587 8.809 1.00 95.75 90 LYS A N 1
ATOM 691 C CA . LYS A 1 90 ? 15.465 -14.894 8.567 1.00 95.75 90 LYS A CA 1
ATOM 692 C C . LYS A 1 90 ? 15.297 -15.711 9.853 1.00 95.75 90 LYS A C 1
ATOM 694 O O . LYS A 1 90 ? 14.260 -16.340 10.045 1.00 95.75 90 LYS A O 1
ATOM 699 N N . SER A 1 91 ? 16.281 -15.695 10.755 1.00 95.12 91 SER A N 1
ATOM 700 C CA . SER A 1 91 ? 16.153 -16.409 12.030 1.00 95.12 91 SER A CA 1
ATOM 701 C C . SER A 1 91 ? 15.140 -15.750 12.969 1.00 95.12 91 SER A C 1
ATOM 703 O O . SER A 1 91 ? 14.341 -16.459 13.577 1.00 95.12 91 SER A O 1
ATOM 705 N N . THR A 1 92 ? 15.103 -14.415 13.054 1.00 92.88 92 THR A N 1
ATOM 706 C CA . THR A 1 92 ? 14.125 -13.703 13.894 1.00 92.88 92 THR A CA 1
ATOM 707 C C . THR A 1 92 ? 12.703 -13.840 13.368 1.00 92.88 92 THR A C 1
ATOM 709 O O . THR A 1 92 ? 11.789 -14.039 14.159 1.00 92.88 92 THR A O 1
ATOM 712 N N . THR A 1 93 ? 12.492 -13.790 12.051 1.00 95.00 93 THR A N 1
ATOM 713 C CA . THR A 1 93 ? 11.163 -14.025 11.453 1.00 95.00 93 THR A CA 1
ATOM 714 C C . THR A 1 93 ? 10.657 -15.441 11.708 1.00 95.00 93 THR A C 1
ATOM 716 O O . THR A 1 93 ? 9.501 -15.602 12.092 1.00 95.00 93 THR A O 1
ATOM 719 N N . SER A 1 94 ? 11.521 -16.451 11.579 1.00 95.88 94 SER A N 1
ATOM 720 C CA . SER A 1 94 ? 11.182 -17.833 11.932 1.00 95.88 94 SER A CA 1
ATOM 721 C C . SER A 1 94 ? 10.839 -17.977 13.422 1.00 95.88 94 SER A C 1
ATOM 723 O O . SER A 1 94 ? 9.797 -18.529 13.767 1.00 95.88 94 SER A O 1
ATOM 725 N N . ALA A 1 95 ? 11.649 -17.391 14.313 1.00 95.88 95 ALA A N 1
ATOM 726 C CA . ALA A 1 95 ? 11.386 -17.404 15.754 1.00 95.88 95 ALA A CA 1
ATOM 727 C C . ALA A 1 95 ? 10.069 -16.693 16.119 1.00 95.88 95 ALA A C 1
ATOM 729 O O . ALA A 1 95 ? 9.303 -17.190 16.940 1.00 95.88 95 ALA A O 1
ATOM 730 N N . LEU A 1 96 ? 9.768 -15.556 15.483 1.00 95.25 96 LEU A N 1
ATOM 731 C CA . LEU A 1 96 ? 8.497 -14.853 15.663 1.00 95.25 96 LEU A CA 1
ATOM 732 C C . LEU A 1 96 ? 7.304 -15.699 15.216 1.00 95.25 96 LEU A C 1
ATOM 734 O O . LEU A 1 96 ? 6.266 -15.663 15.873 1.00 95.25 96 LEU A O 1
ATOM 738 N N . GLN A 1 97 ? 7.432 -16.436 14.112 1.00 96.06 97 GLN A N 1
ATOM 739 C CA . GLN A 1 97 ? 6.371 -17.322 13.647 1.00 96.06 97 GLN A CA 1
ATOM 740 C C . GLN A 1 97 ? 6.152 -18.481 14.625 1.00 96.06 97 GLN A C 1
ATOM 742 O O . GLN A 1 97 ? 5.015 -18.716 15.018 1.00 96.06 97 GLN A O 1
ATOM 747 N N . ALA A 1 98 ? 7.227 -19.110 15.107 1.00 96.81 98 ALA A N 1
ATOM 748 C CA . ALA A 1 98 ? 7.141 -20.162 16.118 1.00 96.81 98 ALA A CA 1
ATOM 749 C C . ALA A 1 98 ? 6.429 -19.679 17.397 1.00 96.81 98 ALA A C 1
ATOM 751 O O . ALA A 1 98 ? 5.499 -20.329 17.863 1.00 96.81 98 ALA A O 1
ATOM 752 N N . ILE A 1 99 ? 6.781 -18.492 17.908 1.00 95.06 99 ILE A N 1
ATOM 753 C CA . ILE A 1 99 ? 6.121 -17.903 19.088 1.00 95.06 99 ILE A CA 1
ATOM 754 C C . ILE A 1 99 ? 4.634 -17.622 18.816 1.00 95.06 99 ILE A C 1
ATOM 756 O O . ILE A 1 99 ? 3.791 -17.848 19.682 1.00 95.06 99 ILE A O 1
ATOM 760 N N . LYS A 1 100 ? 4.277 -17.126 17.624 1.00 94.69 100 LYS A N 1
ATOM 761 C CA . LYS A 1 100 ? 2.868 -16.903 17.255 1.00 94.69 100 LYS A CA 1
ATOM 762 C C . LYS A 1 100 ? 2.079 -18.208 17.215 1.00 94.69 100 LYS A C 1
ATOM 764 O O . LYS A 1 100 ? 0.956 -18.244 17.715 1.00 94.69 100 LYS A O 1
ATOM 769 N N . ASP A 1 101 ? 2.664 -19.256 16.649 1.00 95.62 101 ASP A N 1
ATOM 770 C CA . ASP A 1 101 ? 2.034 -20.569 16.554 1.00 95.62 101 ASP A CA 1
ATOM 771 C C . ASP A 1 101 ? 1.866 -21.195 17.951 1.00 95.62 101 ASP A C 1
ATOM 773 O O . ASP A 1 101 ? 0.801 -21.734 18.257 1.00 95.62 101 ASP A O 1
ATOM 777 N N . GLU A 1 102 ? 2.849 -21.032 18.844 1.00 96.44 102 GLU A N 1
ATOM 778 C CA . GLU A 1 102 ? 2.748 -21.422 20.259 1.00 96.44 102 GLU A CA 1
ATOM 779 C C . GLU A 1 102 ? 1.640 -20.661 20.996 1.00 96.44 102 GLU A C 1
ATOM 781 O O . GLU A 1 102 ? 0.845 -21.271 21.714 1.00 96.44 102 GLU A O 1
ATOM 786 N N . ILE A 1 103 ? 1.528 -19.342 20.793 1.00 95.75 103 ILE A N 1
ATOM 787 C CA . ILE A 1 103 ? 0.437 -18.539 21.366 1.00 95.75 103 ILE A CA 1
ATOM 788 C C . ILE A 1 103 ? -0.915 -19.046 20.860 1.00 95.75 103 ILE A C 1
ATOM 790 O O . ILE A 1 103 ? -1.850 -19.185 21.649 1.00 95.75 103 ILE A O 1
ATOM 794 N N . HIS A 1 104 ? -1.034 -19.340 19.566 1.00 92.94 104 HIS A N 1
ATOM 795 C CA . HIS A 1 104 ? -2.275 -19.843 18.989 1.00 92.94 104 HIS A CA 1
ATOM 796 C C . HIS A 1 104 ? -2.638 -21.229 19.546 1.00 92.94 104 HIS A C 1
ATOM 798 O O . HIS A 1 104 ? -3.780 -21.460 19.945 1.00 92.94 104 HIS A O 1
ATOM 804 N N . ALA A 1 105 ? -1.662 -22.133 19.661 1.00 93.12 105 ALA A N 1
ATOM 805 C CA . ALA A 1 105 ? -1.850 -23.436 20.292 1.00 93.12 105 ALA A CA 1
ATOM 806 C C . ALA A 1 105 ? -2.277 -23.300 21.764 1.00 93.12 105 ALA A C 1
ATOM 808 O O . ALA A 1 105 ? -3.207 -23.978 22.206 1.00 93.12 105 ALA A O 1
ATOM 809 N N . PHE A 1 106 ? -1.666 -22.374 22.509 1.00 94.19 106 PHE A N 1
ATOM 810 C CA . PHE A 1 106 ? -2.035 -22.082 23.892 1.00 94.19 106 PHE A CA 1
ATOM 811 C C . PHE A 1 106 ? -3.459 -21.525 24.007 1.00 94.19 106 PHE A C 1
ATOM 813 O O . PHE A 1 106 ? -4.212 -21.918 24.899 1.00 94.19 106 PHE A O 1
ATOM 820 N N . GLN A 1 107 ? -3.867 -20.642 23.093 1.00 90.06 107 GLN A N 1
ATOM 821 C CA . GLN A 1 107 ? -5.235 -20.124 23.046 1.00 90.06 107 GLN A CA 1
ATOM 822 C C . GLN A 1 107 ? -6.250 -21.234 22.766 1.00 90.06 107 GLN A C 1
ATOM 824 O O . GLN A 1 107 ? -7.257 -21.313 23.467 1.00 90.06 107 GLN A O 1
ATOM 829 N N . LEU A 1 108 ? -5.971 -22.127 21.814 1.00 91.31 108 LEU A N 1
ATOM 830 C CA . LEU A 1 108 ? -6.820 -23.288 21.539 1.00 91.31 108 LEU A CA 1
ATOM 831 C C . LEU A 1 108 ? -6.923 -24.216 22.751 1.00 91.31 108 LEU A C 1
ATOM 833 O O . LEU A 1 108 ? -8.020 -24.641 23.101 1.00 91.31 108 LEU A O 1
ATOM 837 N N . GLN A 1 109 ? -5.810 -24.485 23.435 1.00 91.62 109 GLN A N 1
ATOM 838 C CA . GLN A 1 109 ? -5.811 -25.292 24.653 1.00 91.62 109 GLN A CA 1
ATOM 839 C C . GLN A 1 109 ? -6.611 -24.623 25.778 1.00 91.62 109 GLN A C 1
ATOM 841 O O . GLN A 1 109 ? -7.347 -25.296 26.497 1.00 91.62 109 GLN A O 1
ATOM 846 N N . LYS A 1 110 ? -6.496 -23.298 25.929 1.00 91.56 110 LYS A N 1
ATOM 847 C CA . LYS A 1 110 ? -7.284 -22.531 26.898 1.00 91.56 110 LYS A CA 1
ATOM 848 C C . LYS A 1 110 ? -8.773 -22.603 26.573 1.00 91.56 110 LYS A C 1
ATOM 850 O O . LYS A 1 110 ? -9.560 -22.804 27.487 1.00 91.56 110 LYS A O 1
ATOM 855 N N . LEU A 1 111 ? -9.154 -22.467 25.303 1.00 81.19 111 LEU A N 1
ATOM 856 C CA . LEU A 1 111 ? -10.544 -22.609 24.865 1.00 81.19 111 LEU A CA 1
ATOM 857 C C . LEU A 1 111 ? -11.062 -24.030 25.099 1.00 81.19 111 LEU A C 1
ATOM 859 O O . LEU A 1 111 ? -12.151 -24.179 25.629 1.00 81.19 111 LEU A O 1
ATOM 863 N N . ALA A 1 112 ? -10.272 -25.062 24.793 1.00 83.94 112 ALA A N 1
ATOM 864 C CA . ALA A 1 112 ? -10.642 -26.450 25.064 1.00 83.94 112 ALA A CA 1
ATOM 865 C C . ALA A 1 112 ? -10.882 -26.690 26.563 1.00 83.94 112 ALA A C 1
ATOM 867 O O . ALA A 1 112 ? -11.934 -27.191 26.940 1.00 83.94 112 ALA A O 1
ATOM 868 N N . ARG A 1 113 ? -9.966 -26.229 27.424 1.00 84.44 113 ARG A N 1
ATOM 869 C CA . ARG A 1 113 ? -10.123 -26.318 28.886 1.00 84.44 113 ARG A CA 1
ATOM 870 C C . ARG A 1 113 ? -11.285 -25.485 29.421 1.00 84.44 113 ARG A C 1
ATOM 872 O O . ARG A 1 113 ? -11.915 -25.890 30.385 1.00 84.44 113 ARG A O 1
ATOM 879 N N . LEU A 1 114 ? -11.558 -24.317 28.835 1.00 80.19 114 LEU A N 1
ATOM 880 C CA . LEU A 1 114 ? -12.730 -23.512 29.189 1.00 80.19 114 LEU A CA 1
ATOM 881 C C . LEU A 1 114 ? -14.029 -24.198 28.758 1.00 80.19 114 LEU A C 1
ATOM 883 O O . LEU A 1 114 ? -15.006 -24.123 29.489 1.00 80.19 114 LEU A O 1
ATOM 887 N N . ASN A 1 115 ? -14.032 -24.889 27.617 1.00 77.31 115 ASN A N 1
ATOM 888 C CA . ASN A 1 115 ? -15.184 -25.652 27.142 1.00 77.31 115 ASN A CA 1
ATOM 889 C C . ASN A 1 115 ? -15.452 -26.906 27.994 1.00 77.31 115 ASN A C 1
ATOM 891 O O . ASN A 1 115 ? -16.584 -27.369 28.035 1.00 77.31 115 ASN A O 1
ATOM 895 N N . GLU A 1 116 ? -14.436 -27.449 28.673 1.00 78.38 116 GLU A N 1
ATOM 896 C CA . GLU A 1 116 ? -14.583 -28.547 29.644 1.00 78.38 116 GLU A CA 1
ATOM 897 C C . GLU A 1 116 ? -15.181 -28.091 30.987 1.00 78.38 116 GLU A C 1
ATOM 899 O O . GLU A 1 116 ? -15.578 -28.926 31.799 1.00 78.38 116 GLU A O 1
ATOM 904 N N . LEU A 1 117 ? -15.246 -26.781 31.252 1.00 77.06 117 LEU A N 1
ATOM 905 C CA . LEU A 1 117 ? -15.893 -26.271 32.457 1.00 77.06 117 LEU A CA 1
ATOM 906 C C . LEU A 1 117 ? -17.410 -26.320 32.274 1.00 77.06 117 LEU A C 1
ATOM 908 O O . LEU A 1 117 ? -17.994 -25.525 31.539 1.00 77.06 117 LEU A O 1
ATOM 912 N N . GLU A 1 118 ? -18.056 -27.236 32.988 1.00 65.00 118 GLU A N 1
ATOM 913 C CA . GLU A 1 118 ? -19.511 -27.303 33.068 1.00 65.00 118 GLU A CA 1
ATOM 914 C C . GLU A 1 118 ? -20.046 -26.080 33.826 1.00 65.00 118 GLU A C 1
ATOM 916 O O . GLU A 1 118 ? -19.954 -25.976 35.052 1.00 65.00 118 GLU A O 1
ATOM 921 N N . VAL A 1 119 ? -20.600 -25.120 33.085 1.00 71.06 119 VAL A N 1
ATOM 922 C CA . VAL A 1 119 ? -21.275 -23.951 33.651 1.00 71.06 119 VAL A CA 1
ATOM 923 C C . VAL A 1 119 ? -22.771 -24.234 33.702 1.00 71.06 119 VAL A C 1
ATOM 925 O O . VAL A 1 119 ? -23.442 -24.305 32.675 1.00 71.06 119 VAL A O 1
ATOM 928 N N . ALA A 1 120 ? -23.310 -24.376 34.912 1.00 71.81 120 ALA A N 1
ATOM 929 C CA . ALA A 1 120 ? -24.749 -24.474 35.115 1.00 71.81 120 ALA A CA 1
ATOM 930 C C . ALA A 1 120 ? -25.390 -23.085 34.963 1.00 71.81 120 ALA A C 1
ATOM 932 O O . ALA A 1 120 ? -25.128 -22.182 35.759 1.00 71.81 120 ALA A O 1
ATOM 933 N N . VAL A 1 121 ? -26.246 -22.919 33.953 1.00 69.50 121 VAL A N 1
ATOM 934 C CA . VAL A 1 121 ? -27.040 -21.701 33.738 1.00 69.50 121 VAL A CA 1
ATOM 935 C C . VAL A 1 121 ? -28.511 -22.037 33.952 1.00 69.50 121 VAL A C 1
ATOM 937 O O . VAL A 1 121 ? -29.056 -22.927 33.301 1.00 69.50 121 VAL A O 1
ATOM 940 N N . SER A 1 122 ? -29.170 -21.330 34.868 1.00 74.81 122 SER A N 1
ATOM 941 C CA . SER A 1 122 ? -30.620 -21.406 35.024 1.00 74.81 122 SER A CA 1
ATOM 942 C C . SER A 1 122 ? -31.290 -20.525 33.971 1.00 74.81 122 SER A C 1
ATOM 944 O O . SER A 1 122 ? -31.219 -19.299 34.026 1.00 74.81 122 SER A O 1
ATOM 946 N N . LEU A 1 123 ? -31.945 -21.157 33.001 1.00 71.38 123 LEU A N 1
ATOM 947 C CA . LEU A 1 123 ? -32.714 -20.472 31.965 1.00 71.38 123 LEU A CA 1
ATOM 948 C C . LEU A 1 123 ? -34.205 -20.535 32.291 1.00 71.38 123 LEU A C 1
ATOM 950 O O . LEU A 1 123 ? -34.716 -21.549 32.772 1.00 71.38 123 LEU A O 1
ATOM 954 N N . GLN A 1 124 ? -34.916 -19.447 32.018 1.00 74.38 124 GLN A N 1
ATOM 955 C CA . GLN A 1 124 ? -36.374 -19.439 32.063 1.00 74.38 124 GLN A CA 1
ATOM 956 C C . GLN A 1 124 ? -36.936 -20.026 30.763 1.00 74.38 124 GLN A C 1
ATOM 958 O O . GLN A 1 124 ? -36.374 -19.827 29.691 1.00 74.38 124 GLN A O 1
ATOM 963 N N . LEU A 1 125 ? -38.092 -20.695 30.834 1.00 70.88 125 LEU A N 1
ATOM 964 C CA . LEU A 1 125 ? -38.777 -21.246 29.650 1.00 70.88 125 LEU A CA 1
ATOM 965 C C . LEU A 1 125 ? -39.083 -20.178 28.584 1.00 70.88 125 LEU A C 1
ATOM 967 O O . LEU A 1 125 ? -39.120 -20.490 27.401 1.00 70.88 125 LEU A O 1
ATOM 971 N N . SER A 1 126 ? -39.257 -18.919 28.994 1.00 74.50 126 SER A N 1
ATOM 972 C CA . SER A 1 126 ? -39.441 -17.765 28.105 1.00 74.50 126 SER A CA 1
ATOM 973 C C . SER A 1 126 ? -38.205 -17.414 27.268 1.00 74.50 126 SER A C 1
ATOM 975 O O . SER A 1 126 ? -38.348 -16.766 26.238 1.00 74.50 126 SER A O 1
ATOM 977 N N . GLN A 1 127 ? -37.009 -17.828 27.695 1.00 72.25 127 GLN A N 1
ATOM 978 C CA . GLN A 1 127 ? -35.732 -17.548 27.027 1.00 72.25 127 GLN A CA 1
ATOM 979 C C . GLN A 1 127 ? -35.352 -18.630 26.003 1.00 72.25 127 GLN A C 1
ATOM 981 O O . GLN A 1 127 ? -34.362 -18.494 25.290 1.00 72.25 127 GLN A O 1
ATOM 986 N N . LEU A 1 128 ? -36.120 -19.722 25.918 1.00 71.56 128 LEU A N 1
ATOM 987 C CA . LEU A 1 128 ? -35.827 -20.839 25.028 1.00 71.56 128 LEU A CA 1
ATOM 988 C C . LEU A 1 128 ? -36.516 -20.648 23.674 1.00 71.56 128 LEU A C 1
ATOM 990 O O . LEU A 1 128 ? -37.692 -20.963 23.504 1.00 71.56 128 LEU A O 1
ATOM 994 N N . GLN A 1 129 ? -35.750 -20.206 22.678 1.00 66.69 129 GLN A N 1
ATOM 995 C CA . GLN A 1 129 ? -36.148 -20.240 21.267 1.00 66.69 129 GLN A CA 1
ATOM 996 C C . GLN A 1 129 ? -35.719 -21.561 20.598 1.00 66.69 129 GLN A C 1
ATOM 998 O O . GLN A 1 129 ? -35.085 -21.564 19.550 1.00 66.69 129 GLN A O 1
ATOM 1003 N N . LEU A 1 130 ? -36.046 -22.715 21.193 1.00 61.44 130 LEU A N 1
ATOM 1004 C CA . LEU A 1 130 ? -35.947 -24.003 20.492 1.00 61.44 130 LEU A CA 1
ATOM 1005 C C . LEU A 1 130 ? -37.325 -24.381 19.965 1.00 61.44 130 LEU A C 1
ATOM 1007 O O . LEU A 1 130 ? -38.118 -25.015 20.657 1.00 61.44 130 LEU A O 1
ATOM 1011 N N . LEU A 1 131 ? -37.619 -23.960 18.736 1.00 54.69 131 LEU A N 1
ATOM 1012 C CA . LEU A 1 131 ? -38.875 -24.276 18.067 1.00 54.69 131 LEU A CA 1
ATOM 1013 C C . LEU A 1 131 ? -38.638 -25.188 16.856 1.00 54.69 131 LEU A C 1
ATOM 1015 O O . LEU A 1 131 ? -38.811 -24.787 15.710 1.00 54.69 131 LEU A O 1
ATOM 1019 N N . GLU A 1 132 ? -38.319 -26.456 17.105 1.00 54.97 132 GLU A N 1
ATOM 1020 C CA . GLU A 1 132 ? -38.710 -27.505 16.162 1.00 54.97 132 GLU A CA 1
ATOM 1021 C C . GLU A 1 132 ? -40.151 -27.909 16.505 1.00 54.97 132 GLU A C 1
ATOM 1023 O O . GLU A 1 132 ? -40.423 -28.557 17.511 1.00 54.97 132 GLU A O 1
ATOM 1028 N N . SER A 1 133 ? -41.117 -27.484 15.687 1.00 54.72 133 SER A N 1
ATOM 1029 C CA . SER A 1 133 ? -42.526 -27.908 15.803 1.00 54.72 133 SER A CA 1
ATOM 1030 C C . SER A 1 133 ? -43.222 -27.597 17.147 1.00 54.72 133 SER A C 1
ATOM 1032 O O . SER A 1 133 ? -44.040 -28.389 17.614 1.00 54.72 133 SER A O 1
ATOM 1034 N N . GLN A 1 134 ? -42.930 -26.446 17.773 1.00 58.84 134 GLN A N 1
ATOM 1035 C CA . GLN A 1 134 ? -43.560 -25.977 19.030 1.00 58.84 134 GLN A CA 1
ATOM 1036 C C . GLN A 1 134 ? -43.444 -26.938 20.232 1.00 58.84 134 GLN A C 1
ATOM 1038 O O . GLN A 1 134 ? -44.233 -26.855 21.175 1.00 58.84 134 GLN A O 1
ATOM 1043 N N . ARG A 1 135 ? -42.469 -27.854 20.230 1.00 61.19 135 ARG A N 1
ATOM 1044 C CA . ARG A 1 135 ? -42.180 -28.747 21.359 1.00 61.19 135 ARG A CA 1
ATOM 1045 C C . ARG A 1 135 ? -40.721 -28.593 21.767 1.00 61.19 135 ARG A C 1
ATOM 1047 O O . ARG A 1 135 ? -39.858 -28.488 20.903 1.00 61.19 135 ARG A O 1
ATOM 1054 N N . LEU A 1 136 ? -40.450 -28.608 23.075 1.00 64.38 136 LEU A N 1
ATOM 1055 C CA . LEU A 1 136 ? -39.075 -28.712 23.561 1.00 64.38 136 LEU A CA 1
ATOM 1056 C C . LEU A 1 136 ? -38.503 -30.077 23.131 1.00 64.38 136 LEU A C 1
ATOM 1058 O O . LEU A 1 136 ? -39.150 -31.099 23.391 1.00 64.38 136 LEU A O 1
ATOM 1062 N N . PRO A 1 137 ? -37.317 -30.122 22.502 1.00 68.12 137 PRO A N 1
ATOM 1063 C CA . PRO A 1 137 ? -36.615 -31.375 22.255 1.00 68.12 137 PRO A CA 1
ATOM 1064 C C . PRO A 1 137 ? -36.330 -32.107 23.569 1.00 68.12 137 PRO A C 1
ATOM 1066 O O . PRO A 1 137 ? -36.090 -31.480 24.600 1.00 68.12 137 PRO A O 1
ATOM 1069 N N . ALA A 1 138 ? -36.334 -33.442 23.528 1.00 67.69 138 ALA A N 1
ATOM 1070 C CA . ALA A 1 138 ? -36.039 -34.279 24.695 1.00 67.69 138 ALA A CA 1
ATOM 1071 C C . ALA A 1 138 ? -34.602 -34.086 25.222 1.00 67.69 138 ALA A C 1
ATOM 1073 O O . ALA A 1 138 ? -34.333 -34.370 26.386 1.00 67.69 138 ALA A O 1
ATOM 1074 N N . GLU A 1 139 ? -33.698 -33.571 24.382 1.00 66.62 139 GLU A N 1
ATOM 1075 C CA . GLU A 1 139 ? -32.307 -33.290 24.721 1.00 66.62 139 GLU A CA 1
ATOM 1076 C C . GLU A 1 139 ? -31.920 -31.881 24.249 1.00 66.62 139 GLU A C 1
ATOM 1078 O O . GLU A 1 139 ? -32.031 -31.547 23.071 1.00 66.62 139 GLU A O 1
ATOM 1083 N N . LEU A 1 140 ? -31.434 -31.053 25.177 1.00 71.31 140 LEU A N 1
ATOM 1084 C CA . LEU A 1 140 ? -30.913 -29.705 24.906 1.00 71.31 140 LEU A CA 1
ATOM 1085 C C . LEU A 1 140 ? -29.406 -29.711 24.588 1.00 71.31 140 LEU A C 1
ATOM 1087 O O . LEU A 1 140 ? -28.810 -28.654 24.434 1.00 71.31 140 LEU A O 1
ATOM 1091 N N . GLY A 1 141 ? -28.769 -30.883 24.474 1.00 69.69 141 GLY A N 1
ATOM 1092 C CA . GLY A 1 141 ? -27.315 -30.997 24.292 1.00 69.69 141 GLY A CA 1
ATOM 1093 C C . GLY A 1 141 ? -26.779 -30.401 22.983 1.00 69.69 141 GLY A C 1
ATOM 1094 O O . GLY A 1 141 ? -25.607 -30.049 22.908 1.00 69.69 141 GLY A O 1
ATOM 1095 N N . ALA A 1 142 ? -27.629 -30.252 21.963 1.00 67.44 142 ALA A N 1
ATOM 1096 C CA . ALA A 1 142 ? -27.289 -29.583 20.705 1.00 67.44 142 ALA A CA 1
ATOM 1097 C C . ALA A 1 142 ? -27.698 -28.095 20.672 1.00 67.44 142 ALA A C 1
ATOM 1099 O O . ALA A 1 142 ? -27.495 -27.425 19.659 1.00 67.44 142 ALA A O 1
ATOM 1100 N N . ALA A 1 143 ? -28.301 -27.578 21.747 1.00 71.50 143 ALA A N 1
ATOM 1101 C CA . ALA A 1 143 ? -28.744 -26.195 21.828 1.00 71.50 143 ALA A CA 1
ATOM 1102 C C . ALA A 1 143 ? -27.555 -25.263 22.089 1.00 71.50 143 ALA A C 1
ATOM 1104 O O . ALA A 1 143 ? -26.780 -25.466 23.021 1.00 71.50 143 ALA A O 1
ATOM 1105 N N . LEU A 1 144 ? -27.437 -24.209 21.285 1.00 74.19 144 LEU A N 1
ATOM 1106 C CA . LEU A 1 144 ? -26.482 -23.131 21.517 1.00 74.19 144 LEU A CA 1
ATOM 1107 C C . LEU A 1 144 ? -27.181 -22.004 22.277 1.00 74.19 144 LEU A C 1
ATOM 1109 O O . LEU A 1 144 ? -28.258 -21.560 21.880 1.00 74.19 144 LEU A O 1
ATOM 1113 N N . VAL A 1 145 ? -26.567 -21.545 23.366 1.00 75.62 145 VAL A N 1
ATOM 1114 C CA . VAL A 1 145 ? -27.057 -20.407 24.150 1.00 75.62 145 VAL A CA 1
ATOM 1115 C C . VAL A 1 145 ? -26.322 -19.159 23.683 1.00 75.62 145 VAL A C 1
ATOM 1117 O O . VAL A 1 145 ? -25.096 -19.093 23.768 1.00 75.62 145 VAL A O 1
ATOM 1120 N N . PHE A 1 146 ? -27.074 -18.175 23.199 1.00 77.56 146 PHE A N 1
ATOM 1121 C CA . PHE A 1 146 ? -26.552 -16.873 22.798 1.00 77.56 146 PHE A CA 1
ATOM 1122 C C . PHE A 1 146 ? -27.202 -15.771 23.623 1.00 77.56 146 PHE A C 1
ATOM 1124 O O . PHE A 1 146 ? -28.353 -15.885 24.039 1.00 77.56 146 PHE A O 1
ATOM 1131 N N . TRP A 1 147 ? -26.464 -14.685 23.823 1.00 83.38 147 TRP A N 1
ATOM 1132 C CA . TRP A 1 147 ? -27.050 -13.427 24.263 1.00 83.38 147 TRP A CA 1
ATOM 1133 C C . TRP A 1 147 ? -27.766 -12.778 23.075 1.00 83.38 147 TRP A C 1
ATOM 1135 O O . TRP A 1 147 ? -27.216 -12.764 21.974 1.00 83.38 147 TRP A O 1
ATOM 1145 N N . ASP A 1 148 ? -28.943 -12.187 23.285 1.00 82.25 148 ASP A N 1
ATOM 1146 C CA . ASP A 1 148 ? -29.735 -11.588 22.195 1.00 82.25 148 ASP A CA 1
ATOM 1147 C C . ASP A 1 148 ? -28.931 -10.551 21.391 1.00 82.25 148 ASP A C 1
ATOM 1149 O O . ASP A 1 148 ? -28.917 -10.568 20.161 1.00 82.25 148 ASP A O 1
ATOM 1153 N N . ALA A 1 149 ? -28.152 -9.715 22.085 1.00 87.56 149 ALA A N 1
ATOM 1154 C CA . ALA A 1 149 ? -27.275 -8.729 21.453 1.00 87.56 149 ALA A CA 1
ATOM 1155 C C . ALA A 1 149 ? -26.160 -9.364 20.597 1.00 87.56 149 ALA A C 1
ATOM 1157 O O . ALA A 1 149 ? -25.715 -8.777 19.609 1.00 87.56 149 ALA A O 1
ATOM 1158 N N . GLU A 1 150 ? -25.677 -10.552 20.970 1.00 87.31 150 GLU A N 1
ATOM 1159 C CA . GLU A 1 150 ? -24.679 -11.284 20.186 1.00 87.31 150 GLU A CA 1
ATOM 1160 C C . GLU A 1 150 ? -25.307 -11.965 18.971 1.00 87.31 150 GLU A C 1
ATOM 1162 O O . GLU A 1 150 ? -24.676 -12.005 17.915 1.00 87.31 150 GLU A O 1
ATOM 1167 N N . LEU A 1 151 ? -26.550 -12.438 19.092 1.00 87.12 151 LEU A N 1
ATOM 1168 C CA . LEU A 1 151 ? -27.296 -13.033 17.990 1.00 87.12 151 LEU A CA 1
ATOM 1169 C C . LEU A 1 151 ? -27.627 -11.995 16.910 1.00 87.12 151 LEU A C 1
ATOM 1171 O O . LEU A 1 151 ? -27.378 -12.247 15.732 1.00 87.12 151 LEU A O 1
ATOM 1175 N N . GLU A 1 152 ? -28.102 -10.807 17.298 1.00 90.06 152 GLU A N 1
ATOM 1176 C CA . GLU A 1 152 ? -28.334 -9.694 16.366 1.00 90.06 152 GLU A CA 1
ATOM 1177 C C . GLU A 1 152 ? -27.038 -9.265 15.675 1.00 90.06 152 GLU A C 1
ATOM 1179 O O . GLU A 1 152 ? -26.988 -9.121 14.451 1.00 90.06 152 GLU A O 1
ATOM 1184 N N . ARG A 1 153 ? -25.948 -9.128 16.442 1.00 94.62 153 ARG A N 1
ATOM 1185 C CA . ARG A 1 153 ? -24.630 -8.805 15.887 1.00 94.62 153 ARG A CA 1
ATOM 1186 C C . ARG A 1 153 ? -24.160 -9.870 14.896 1.00 94.62 153 ARG A C 1
ATOM 1188 O O . ARG A 1 153 ? -23.584 -9.523 13.866 1.00 94.62 153 ARG A O 1
ATOM 1195 N N . LEU A 1 154 ? -24.362 -11.150 15.206 1.00 92.69 154 LEU A N 1
ATOM 1196 C CA . LEU A 1 154 ? -23.972 -12.247 14.330 1.00 92.69 154 LEU A CA 1
ATOM 1197 C C . LEU A 1 154 ? -24.810 -12.251 13.049 1.00 92.69 154 LEU A C 1
ATOM 1199 O O . LEU A 1 154 ? -24.241 -12.427 11.978 1.00 92.69 154 LEU A O 1
ATOM 1203 N N . ALA A 1 155 ? -26.118 -12.003 13.139 1.00 91.50 155 ALA A N 1
ATOM 1204 C CA . ALA A 1 155 ? -26.999 -11.897 11.978 1.00 91.50 155 ALA A CA 1
ATOM 1205 C C . ALA A 1 155 ? -26.552 -10.770 11.033 1.00 91.50 155 ALA A C 1
ATOM 1207 O O . ALA A 1 155 ? -26.309 -11.024 9.854 1.00 91.50 155 ALA A O 1
ATOM 1208 N N . VAL A 1 156 ? -26.311 -9.564 11.566 1.00 95.19 156 VAL A N 1
ATOM 1209 C CA . VAL A 1 156 ? -25.774 -8.438 10.782 1.00 95.19 156 VAL A CA 1
ATOM 1210 C C . VAL A 1 156 ? -24.424 -8.801 10.165 1.00 95.19 156 VAL A C 1
ATOM 1212 O O . VAL A 1 156 ? -24.194 -8.562 8.981 1.00 95.19 156 VAL A O 1
ATOM 1215 N N . ARG A 1 157 ? -23.534 -9.443 10.932 1.00 95.50 157 ARG A N 1
ATOM 1216 C CA . ARG A 1 157 ? -22.218 -9.838 10.420 1.00 95.50 157 ARG A CA 1
ATOM 1217 C C . ARG A 1 157 ? -22.307 -10.900 9.325 1.00 95.50 157 ARG A C 1
ATOM 1219 O O . ARG A 1 157 ? -21.486 -10.899 8.412 1.00 95.50 157 ARG A O 1
ATOM 1226 N N . ILE A 1 158 ? -23.267 -11.815 9.405 1.00 95.38 158 ILE A N 1
ATOM 1227 C CA . ILE A 1 158 ? -23.516 -12.817 8.367 1.00 95.38 158 ILE A CA 1
ATOM 1228 C C . ILE A 1 158 ? -23.961 -12.126 7.074 1.00 95.38 158 ILE A C 1
ATOM 1230 O O . ILE A 1 158 ? -23.421 -12.439 6.013 1.00 95.38 158 ILE A O 1
ATOM 1234 N N . ASP A 1 159 ? -24.870 -11.156 7.159 1.00 96.56 159 ASP A N 1
ATOM 1235 C CA . ASP A 1 159 ? -25.330 -10.391 5.996 1.00 96.56 159 ASP A CA 1
ATOM 1236 C C . ASP A 1 159 ? -24.195 -9.573 5.362 1.00 96.56 159 ASP A C 1
ATOM 1238 O O . ASP A 1 159 ? -24.013 -9.601 4.141 1.00 96.56 159 ASP A O 1
ATOM 1242 N N . GLU A 1 160 ? -23.365 -8.920 6.182 1.00 96.88 160 GLU A N 1
ATOM 1243 C CA . GLU A 1 160 ? -22.140 -8.250 5.728 1.00 96.88 160 GLU A CA 1
ATOM 1244 C C . GLU A 1 160 ? -21.207 -9.220 4.997 1.00 96.88 160 GLU A C 1
ATOM 1246 O O . GLU A 1 160 ? -20.760 -8.936 3.888 1.00 96.88 160 GLU A O 1
ATOM 1251 N N . LEU A 1 161 ? -20.940 -10.393 5.580 1.00 97.19 161 LEU A N 1
ATOM 1252 C CA . LEU A 1 161 ? -20.078 -11.409 4.976 1.00 97.19 161 LEU A CA 1
ATOM 1253 C C . LEU A 1 161 ? -20.646 -11.942 3.657 1.00 97.19 161 LEU A C 1
ATOM 1255 O O . LEU A 1 161 ? -19.882 -12.208 2.724 1.00 97.19 161 LEU A O 1
ATOM 1259 N N . TYR A 1 162 ? -21.968 -12.088 3.540 1.00 97.12 162 TYR A N 1
ATOM 1260 C CA . TYR A 1 162 ? -22.607 -12.454 2.278 1.00 97.12 162 TYR A CA 1
ATOM 1261 C C . TYR A 1 162 ? -22.424 -11.365 1.218 1.00 97.12 162 TYR A C 1
ATOM 1263 O O . TYR A 1 162 ? -22.083 -11.692 0.075 1.00 97.12 162 TYR A O 1
ATOM 1271 N N . ALA A 1 163 ? -22.585 -10.093 1.589 1.00 96.69 163 ALA A N 1
ATOM 1272 C CA . ALA A 1 163 ? -22.358 -8.958 0.700 1.00 96.69 163 ALA A CA 1
ATOM 1273 C C . ALA A 1 163 ? -20.883 -8.853 0.269 1.00 96.69 163 ALA A C 1
ATOM 1275 O O . ALA A 1 163 ? -20.601 -8.775 -0.928 1.00 96.69 163 ALA A O 1
ATOM 1276 N N . GLU A 1 164 ? -19.941 -8.949 1.212 1.00 96.62 164 GLU A N 1
ATOM 1277 C CA . GLU A 1 164 ? -18.494 -8.978 0.957 1.00 96.62 164 GLU A CA 1
ATOM 1278 C C . GLU A 1 164 ? -18.132 -10.137 0.014 1.00 96.62 164 GLU A C 1
ATOM 1280 O O . GLU A 1 164 ? -17.459 -9.946 -0.998 1.00 96.62 164 GLU A O 1
ATOM 1285 N N . THR A 1 165 ? -18.649 -11.341 0.275 1.00 97.69 165 THR A N 1
ATOM 1286 C CA . THR A 1 165 ? -18.387 -12.519 -0.565 1.00 97.69 165 THR A CA 1
ATOM 1287 C C . THR A 1 165 ? -18.960 -12.358 -1.975 1.00 97.69 165 THR A C 1
ATOM 1289 O O . THR A 1 165 ? -18.359 -12.822 -2.952 1.00 97.69 165 THR A O 1
ATOM 1292 N N . ALA A 1 166 ? -20.133 -11.737 -2.115 1.00 97.12 166 ALA A N 1
ATOM 1293 C CA . ALA A 1 166 ? -20.734 -11.452 -3.414 1.00 97.12 166 ALA A CA 1
ATOM 1294 C C . ALA A 1 166 ? -19.908 -10.420 -4.196 1.00 97.12 166 ALA A C 1
ATOM 1296 O O . ALA A 1 166 ? -19.612 -10.645 -5.376 1.00 97.12 166 ALA A O 1
ATOM 1297 N N . GLN A 1 167 ? -19.478 -9.348 -3.527 1.00 96.69 167 GLN A N 1
ATOM 1298 C CA . GLN A 1 167 ? -18.628 -8.312 -4.103 1.00 96.69 167 GLN A CA 1
ATOM 1299 C C . GLN A 1 167 ? -17.286 -8.886 -4.562 1.00 96.69 167 GLN A C 1
ATOM 1301 O O . GLN A 1 167 ? -16.872 -8.669 -5.700 1.00 96.69 167 GLN A O 1
ATOM 1306 N N . GLU A 1 168 ? -16.641 -9.700 -3.731 1.00 96.19 168 GLU A N 1
ATOM 1307 C CA . GLU A 1 168 ? -15.347 -10.298 -4.055 1.00 96.19 168 GLU A CA 1
ATOM 1308 C C . GLU A 1 168 ? -15.451 -11.267 -5.242 1.00 96.19 168 GLU A C 1
ATOM 1310 O O . GLU A 1 168 ? -14.606 -11.289 -6.141 1.00 96.19 168 GLU A O 1
ATOM 1315 N N . LYS A 1 169 ? -16.551 -12.027 -5.332 1.00 97.19 169 LYS A N 1
ATOM 1316 C CA . LYS A 1 169 ? -16.843 -12.854 -6.513 1.00 97.19 169 LYS A CA 1
ATOM 1317 C C . LYS A 1 169 ? -17.030 -12.008 -7.775 1.00 97.19 169 LYS A C 1
ATOM 1319 O O . LYS A 1 169 ? -16.609 -12.456 -8.845 1.00 97.19 169 LYS A O 1
ATOM 1324 N N . ALA A 1 170 ? -17.661 -10.837 -7.683 1.00 97.00 170 ALA A N 1
ATOM 1325 C CA . ALA A 1 170 ? -17.839 -9.925 -8.811 1.00 97.00 170 ALA A CA 1
ATOM 1326 C C . ALA A 1 170 ? -16.502 -9.319 -9.261 1.00 97.00 170 ALA A C 1
ATOM 1328 O O . ALA A 1 170 ? -16.171 -9.409 -10.446 1.00 97.00 170 ALA A O 1
ATOM 1329 N N . ASN A 1 171 ? -15.700 -8.819 -8.317 1.00 96.38 171 ASN A N 1
ATOM 1330 C CA . ASN A 1 171 ? -14.356 -8.292 -8.559 1.00 96.38 171 ASN A CA 1
ATOM 1331 C C . ASN A 1 171 ? -13.477 -9.338 -9.247 1.00 96.38 171 ASN A C 1
ATOM 1333 O O . ASN A 1 171 ? -12.947 -9.098 -10.329 1.00 96.38 171 ASN A O 1
ATOM 1337 N N . ARG A 1 172 ? -13.427 -10.557 -8.699 1.00 96.94 172 ARG A N 1
ATOM 1338 C CA . ARG A 1 172 ? -12.656 -11.658 -9.284 1.00 96.94 172 ARG A CA 1
ATOM 1339 C C . ARG A 1 172 ? -13.095 -11.978 -10.715 1.00 96.94 172 ARG A C 1
ATOM 1341 O O . ARG A 1 172 ? -12.261 -12.244 -11.576 1.00 96.94 172 ARG A O 1
ATOM 1348 N N . ARG A 1 173 ? -14.404 -11.956 -10.999 1.00 97.25 173 ARG A N 1
ATOM 1349 C CA . ARG A 1 173 ? -14.923 -12.156 -12.365 1.00 97.25 173 ARG A CA 1
ATOM 1350 C C . ARG A 1 173 ? -14.498 -11.031 -13.310 1.00 97.25 173 ARG A C 1
ATOM 1352 O O . ARG A 1 173 ? -14.212 -11.333 -14.464 1.00 97.25 173 ARG A O 1
ATOM 1359 N N . ALA A 1 174 ? -14.477 -9.779 -12.853 1.00 97.06 174 ALA A N 1
ATOM 1360 C CA . ALA A 1 174 ? -13.999 -8.644 -13.640 1.00 97.06 174 ALA A CA 1
ATOM 1361 C C . ALA A 1 174 ? -12.500 -8.783 -13.940 1.00 97.06 174 ALA A C 1
ATOM 1363 O O . ALA A 1 174 ? -12.124 -8.832 -15.108 1.00 97.06 174 ALA A O 1
ATOM 1364 N N . SER A 1 175 ? -11.679 -9.031 -12.917 1.00 94.94 175 SER A N 1
ATOM 1365 C CA . SER A 1 175 ? -10.236 -9.234 -13.075 1.00 94.94 175 SER A CA 1
ATOM 1366 C C . SER A 1 175 ? -9.896 -10.373 -14.040 1.00 94.94 175 SER A C 1
ATOM 1368 O O . SER A 1 175 ? -9.014 -10.221 -14.876 1.00 94.94 175 SER A O 1
ATOM 1370 N N . TYR A 1 176 ? -10.629 -11.494 -14.009 1.00 97.31 176 TYR A N 1
ATOM 1371 C CA . TYR A 1 176 ? -10.423 -12.575 -14.982 1.00 97.31 176 TYR A CA 1
ATOM 1372 C C . TYR A 1 176 ? -10.795 -12.197 -16.419 1.00 97.31 176 TYR A C 1
ATOM 1374 O O . TYR A 1 176 ? -10.231 -12.759 -17.361 1.00 97.31 176 TYR A O 1
ATOM 1382 N N . LYS A 1 177 ? -11.776 -11.310 -16.621 1.00 97.06 177 LYS A N 1
ATOM 1383 C CA . LYS A 1 177 ? -12.097 -10.798 -17.961 1.00 97.06 177 LYS A CA 1
ATOM 1384 C C . LYS A 1 177 ? -10.978 -9.890 -18.455 1.00 97.06 177 LYS A C 1
ATOM 1386 O O . LYS A 1 177 ? -10.545 -10.054 -19.594 1.00 97.06 177 LYS A O 1
ATOM 1391 N N . ASP A 1 178 ? -10.482 -9.014 -17.587 1.00 96.12 178 ASP A N 1
ATOM 1392 C CA . ASP A 1 178 ? -9.385 -8.100 -17.902 1.00 96.12 178 ASP A CA 1
ATOM 1393 C C . ASP A 1 178 ? -8.098 -8.865 -18.209 1.00 96.12 178 ASP A C 1
ATOM 1395 O O . ASP A 1 178 ? -7.464 -8.610 -19.226 1.00 96.12 178 ASP A O 1
ATOM 1399 N N . GLU A 1 179 ? -7.759 -9.883 -17.416 1.00 97.25 179 GLU A N 1
ATOM 1400 C CA . GLU A 1 179 ? -6.597 -10.741 -17.661 1.00 97.25 179 GLU A CA 1
ATOM 1401 C C . GLU A 1 179 ? -6.685 -11.438 -19.026 1.00 97.25 179 GLU A C 1
ATOM 1403 O O . GLU A 1 179 ? -5.709 -11.479 -19.777 1.00 97.25 179 GLU A O 1
ATOM 1408 N N . ARG A 1 180 ? -7.858 -11.977 -19.386 1.00 97.25 180 ARG A N 1
ATOM 1409 C CA . ARG A 1 180 ? -8.055 -12.605 -20.704 1.00 97.25 180 ARG A CA 1
ATOM 1410 C C . ARG A 1 180 ? -7.909 -11.600 -21.835 1.00 97.25 180 ARG A C 1
ATOM 1412 O O . ARG A 1 180 ? -7.292 -11.934 -22.843 1.00 97.25 180 ARG A O 1
ATOM 1419 N N . ARG A 1 181 ? -8.474 -10.402 -21.671 1.00 97.62 181 ARG A N 1
ATOM 1420 C CA . ARG A 1 181 ? -8.348 -9.317 -22.645 1.00 97.62 181 ARG A CA 1
ATOM 1421 C C . ARG A 1 181 ? -6.882 -8.931 -22.823 1.00 97.62 181 ARG A C 1
ATOM 1423 O O . ARG A 1 181 ? -6.401 -8.956 -23.944 1.00 97.62 181 ARG A O 1
ATOM 1430 N N . LEU A 1 182 ? -6.164 -8.675 -21.732 1.00 97.56 182 LEU A N 1
ATOM 1431 C CA . LEU A 1 182 ? -4.750 -8.306 -21.768 1.00 97.56 182 LEU A CA 1
ATOM 1432 C C . LEU A 1 182 ? -3.896 -9.391 -22.425 1.00 97.56 182 LEU A C 1
ATOM 1434 O O . LEU A 1 182 ? -3.060 -9.076 -23.258 1.00 97.56 182 LEU A O 1
ATOM 1438 N N . LYS A 1 183 ? -4.139 -10.675 -22.135 1.00 97.56 183 LYS A N 1
ATOM 1439 C CA . LYS A 1 183 ? -3.428 -11.775 -22.811 1.00 97.56 183 LYS A CA 1
ATOM 1440 C C . LYS A 1 183 ? -3.697 -11.817 -24.313 1.00 97.56 183 LYS A C 1
ATOM 1442 O O . LYS A 1 183 ? -2.796 -12.157 -25.076 1.00 97.56 183 LYS A O 1
ATOM 1447 N N . LEU A 1 184 ? -4.925 -11.521 -24.739 1.00 97.81 184 LEU A N 1
ATOM 1448 C CA . LEU A 1 184 ? -5.246 -11.421 -26.159 1.00 97.81 184 LEU A CA 1
ATOM 1449 C C . LEU A 1 184 ? -4.538 -10.217 -26.791 1.00 97.81 184 LEU A C 1
ATOM 1451 O O . LEU A 1 184 ? -3.904 -10.378 -27.829 1.00 97.81 184 LEU A O 1
ATOM 1455 N N . ASP A 1 185 ? -4.594 -9.057 -26.139 1.00 97.19 185 ASP A N 1
ATOM 1456 C CA . ASP A 1 185 ? -3.955 -7.823 -26.596 1.00 97.19 185 ASP A CA 1
ATOM 1457 C C . ASP A 1 185 ? -2.428 -7.996 -26.694 1.00 97.19 185 ASP A C 1
ATOM 1459 O O . ASP A 1 185 ? -1.846 -7.628 -27.709 1.00 97.19 185 ASP A O 1
ATOM 1463 N N . CYS A 1 186 ? -1.780 -8.645 -25.718 1.00 97.31 186 CYS A N 1
ATOM 1464 C CA . CYS A 1 186 ? -0.354 -8.990 -25.774 1.00 97.31 186 CYS A CA 1
ATOM 1465 C C . CYS A 1 186 ? -0.025 -9.845 -27.000 1.00 97.31 186 CYS A C 1
ATOM 1467 O O . CYS A 1 186 ? 0.868 -9.486 -27.756 1.00 97.31 186 CYS A O 1
ATOM 1469 N N . ARG A 1 187 ? -0.790 -10.915 -27.258 1.00 97.44 187 ARG A N 1
ATOM 1470 C CA . ARG A 1 187 ? -0.579 -11.765 -28.444 1.00 97.44 187 ARG A CA 1
ATOM 1471 C C . ARG A 1 187 ? -0.765 -10.992 -29.746 1.00 97.44 187 ARG A C 1
ATOM 1473 O O . ARG A 1 187 ? -0.017 -11.188 -30.696 1.00 97.44 187 ARG A O 1
ATOM 1480 N N . LEU A 1 188 ? -1.765 -10.112 -29.809 1.00 97.75 188 LEU A N 1
ATOM 1481 C CA . LEU A 1 188 ? -1.974 -9.260 -30.979 1.00 97.75 188 LEU A CA 1
ATOM 1482 C C . LEU A 1 188 ? -0.789 -8.308 -31.180 1.00 97.75 188 LEU A C 1
ATOM 1484 O O . LEU A 1 188 ? -0.294 -8.193 -32.300 1.00 97.75 188 LEU A O 1
ATOM 1488 N N . MET A 1 189 ? -0.298 -7.683 -30.110 1.00 96.94 189 MET A N 1
ATOM 1489 C CA . MET A 1 189 ? 0.868 -6.801 -30.167 1.00 96.94 189 MET A CA 1
ATOM 1490 C C . MET A 1 189 ? 2.140 -7.555 -30.552 1.00 96.94 189 MET A C 1
ATOM 1492 O O . MET A 1 189 ? 2.878 -7.059 -31.391 1.00 96.94 189 MET A O 1
ATOM 1496 N N . GLU A 1 190 ? 2.358 -8.770 -30.048 1.00 97.44 190 GLU A N 1
ATOM 1497 C CA . GLU A 1 190 ? 3.465 -9.644 -30.464 1.00 97.44 190 GLU A CA 1
ATOM 1498 C C . GLU A 1 190 ? 3.417 -9.904 -31.976 1.00 97.44 190 GLU A C 1
ATOM 1500 O O . GLU A 1 190 ? 4.386 -9.638 -32.683 1.00 97.44 190 GLU A O 1
ATOM 1505 N N . THR A 1 191 ? 2.259 -10.309 -32.516 1.00 97.50 191 THR A N 1
ATOM 1506 C CA . THR A 1 191 ? 2.125 -10.521 -33.970 1.00 97.50 191 THR A CA 1
ATOM 1507 C C . THR A 1 191 ? 2.313 -9.238 -34.785 1.00 97.50 191 THR A C 1
ATOM 1509 O O . THR A 1 191 ? 2.781 -9.279 -35.926 1.00 97.50 191 THR A O 1
ATOM 1512 N N . TYR A 1 192 ? 1.950 -8.085 -34.217 1.00 97.81 192 TYR A N 1
ATOM 1513 C CA . TYR A 1 192 ? 2.142 -6.785 -34.847 1.00 97.81 192 TYR A CA 1
ATOM 1514 C C . TYR A 1 192 ? 3.616 -6.364 -34.842 1.00 97.81 192 TYR A C 1
ATOM 1516 O O . TYR A 1 192 ? 4.112 -5.916 -35.875 1.00 97.81 192 TYR A O 1
ATOM 1524 N N . ILE A 1 193 ? 4.326 -6.579 -33.732 1.00 97.06 193 ILE A N 1
ATOM 1525 C CA . ILE A 1 193 ? 5.771 -6.364 -33.611 1.00 97.06 193 ILE A CA 1
ATOM 1526 C C . ILE A 1 193 ? 6.503 -7.241 -34.624 1.00 97.06 193 ILE A C 1
ATOM 1528 O O . ILE A 1 193 ? 7.237 -6.706 -35.446 1.00 97.06 193 ILE A O 1
ATOM 1532 N N . GLU A 1 194 ? 6.208 -8.543 -34.689 1.00 97.31 194 GLU A N 1
ATOM 1533 C CA . GLU A 1 194 ? 6.821 -9.434 -35.684 1.00 97.31 194 GLU A CA 1
ATOM 1534 C C . GLU A 1 194 ? 6.586 -8.956 -37.126 1.00 97.31 194 GLU A C 1
ATOM 1536 O O . GLU A 1 194 ? 7.437 -9.117 -38.007 1.00 97.31 194 GLU A O 1
ATOM 1541 N N . LYS A 1 195 ? 5.405 -8.392 -37.411 1.00 97.44 195 LYS A N 1
ATOM 1542 C CA . LYS A 1 195 ? 5.093 -7.836 -38.731 1.00 97.44 195 LYS A CA 1
ATOM 1543 C C . LYS A 1 195 ? 5.935 -6.592 -39.016 1.00 97.44 195 LYS A C 1
ATOM 1545 O O . LYS A 1 195 ? 6.463 -6.483 -40.123 1.00 97.44 195 LYS A O 1
ATOM 1550 N N . LEU A 1 196 ? 6.059 -5.685 -38.049 1.00 96.00 196 LEU A N 1
ATOM 1551 C CA . LEU A 1 196 ? 6.886 -4.483 -38.164 1.00 96.00 196 LEU A CA 1
ATOM 1552 C C . LEU A 1 196 ? 8.372 -4.825 -38.288 1.00 96.00 196 LEU A C 1
ATOM 1554 O O . LEU A 1 196 ? 9.052 -4.246 -39.127 1.00 96.00 196 LEU A O 1
ATOM 1558 N N . GLU A 1 197 ? 8.866 -5.809 -37.542 1.00 93.31 197 GLU A N 1
ATOM 1559 C CA . GLU A 1 197 ? 10.241 -6.303 -37.649 1.00 93.31 197 GLU A CA 1
ATOM 1560 C C . GLU A 1 197 ? 10.520 -6.859 -39.047 1.00 93.31 197 GLU A C 1
ATOM 1562 O O . GLU A 1 197 ? 11.503 -6.485 -39.688 1.00 93.31 197 GLU A O 1
ATOM 1567 N N . LYS A 1 198 ? 9.616 -7.691 -39.582 1.00 94.88 198 LYS A N 1
ATOM 1568 C CA . LYS A 1 198 ? 9.724 -8.212 -40.956 1.00 94.88 198 LYS A CA 1
ATOM 1569 C C . LYS A 1 198 ? 9.702 -7.088 -41.993 1.00 94.88 198 LYS A C 1
ATOM 1571 O O . LYS A 1 198 ? 10.456 -7.150 -42.965 1.00 94.88 198 LYS A O 1
ATOM 1576 N N . GLN A 1 199 ? 8.858 -6.072 -41.800 1.00 94.75 199 GLN A N 1
ATOM 1577 C CA . GLN A 1 199 ? 8.806 -4.895 -42.671 1.00 94.75 199 GLN A CA 1
ATOM 1578 C C . GLN A 1 199 ? 10.103 -4.085 -42.600 1.00 94.75 199 GLN A C 1
ATOM 1580 O O . GLN A 1 199 ? 10.689 -3.809 -43.643 1.00 94.75 199 GLN A O 1
ATOM 1585 N N . SER A 1 200 ? 10.599 -3.798 -41.398 1.00 89.25 200 SER A N 1
ATOM 1586 C CA . SER A 1 200 ? 11.860 -3.091 -41.166 1.00 89.25 200 SER A CA 1
ATOM 1587 C C . SER A 1 200 ? 13.034 -3.817 -41.825 1.00 89.25 200 SER A C 1
ATOM 1589 O O . SER A 1 200 ? 13.765 -3.236 -42.624 1.00 89.25 200 SER A O 1
ATOM 1591 N N . VAL A 1 201 ? 13.155 -5.132 -41.616 1.00 89.62 201 VAL A N 1
ATOM 1592 C CA . VAL A 1 201 ? 14.178 -5.967 -42.264 1.00 89.62 201 VAL A CA 1
ATOM 1593 C C . VAL A 1 201 ? 14.080 -5.918 -43.790 1.00 89.62 201 VAL A C 1
ATOM 1595 O O . VAL A 1 201 ? 15.105 -5.832 -44.474 1.00 89.62 201 VAL A O 1
ATOM 1598 N N . ALA A 1 202 ? 12.869 -5.977 -44.347 1.00 90.69 202 ALA A N 1
ATOM 1599 C CA . ALA A 1 202 ? 12.666 -5.892 -45.790 1.00 90.69 202 ALA A CA 1
ATOM 1600 C C . ALA A 1 202 ? 13.059 -4.513 -46.344 1.00 90.69 202 ALA A C 1
ATOM 1602 O O . ALA A 1 202 ? 13.700 -4.436 -47.394 1.00 90.69 202 ALA A O 1
ATOM 1603 N N . GLU A 1 203 ? 12.723 -3.434 -45.639 1.00 89.88 203 GLU A N 1
ATOM 1604 C CA . GLU A 1 203 ? 13.101 -2.074 -46.018 1.00 89.88 203 GLU A CA 1
ATOM 1605 C C . GLU A 1 203 ? 14.608 -1.843 -45.909 1.00 89.88 203 GLU A C 1
ATOM 1607 O O . GLU A 1 203 ? 15.200 -1.327 -46.857 1.00 89.88 203 GLU A O 1
ATOM 1612 N N . MET A 1 204 ? 15.255 -2.308 -44.836 1.00 85.00 204 MET A N 1
ATOM 1613 C CA . MET A 1 204 ? 16.711 -2.244 -44.681 1.00 85.00 204 MET A CA 1
ATOM 1614 C C . MET A 1 204 ? 17.422 -2.967 -45.825 1.00 85.00 204 MET A C 1
ATOM 1616 O O . MET A 1 204 ? 18.293 -2.392 -46.479 1.00 85.00 204 MET A O 1
ATOM 1620 N N . LYS A 1 205 ? 16.984 -4.188 -46.163 1.00 87.50 205 LYS A N 1
ATOM 1621 C CA . LYS A 1 205 ? 17.514 -4.921 -47.322 1.00 87.50 205 LYS A CA 1
ATOM 1622 C C . LYS A 1 205 ? 17.263 -4.185 -48.638 1.00 87.50 205 LYS A C 1
ATOM 1624 O O . LYS A 1 205 ? 18.144 -4.165 -49.490 1.00 87.50 205 LYS A O 1
ATOM 1629 N N . LYS A 1 206 ? 16.095 -3.559 -48.816 1.00 90.19 206 LYS A N 1
ATOM 1630 C CA . LYS A 1 206 ? 15.763 -2.801 -50.034 1.00 90.19 206 LYS A CA 1
ATOM 1631 C C . LYS A 1 206 ? 16.604 -1.532 -50.183 1.00 90.19 206 LYS A C 1
ATOM 1633 O O . LYS A 1 206 ? 16.955 -1.174 -51.302 1.00 90.19 206 LYS A O 1
ATOM 1638 N N . LYS A 1 207 ? 16.884 -0.829 -49.084 1.00 88.62 207 LYS A N 1
ATOM 1639 C CA . LYS A 1 207 ? 17.599 0.455 -49.085 1.00 88.62 207 LYS A CA 1
ATOM 1640 C C . LYS A 1 207 ? 19.116 0.283 -49.095 1.00 88.62 207 LYS A C 1
ATOM 1642 O O . LYS A 1 207 ? 19.788 0.989 -49.836 1.00 88.62 207 LYS A O 1
ATOM 1647 N N . PHE A 1 208 ? 19.637 -0.654 -48.307 1.00 82.44 208 PHE A N 1
ATOM 1648 C CA . PHE A 1 208 ? 21.075 -0.818 -48.079 1.00 82.44 208 PHE A CA 1
ATOM 1649 C C . PHE A 1 208 ? 21.659 -2.089 -48.711 1.00 82.44 208 PHE A C 1
ATOM 1651 O O . PHE A 1 208 ? 22.872 -2.276 -48.690 1.00 82.44 208 PHE A O 1
ATOM 1658 N N . GLY A 1 209 ? 20.828 -2.994 -49.244 1.00 84.25 209 GLY A N 1
ATOM 1659 C CA . GLY A 1 209 ? 21.268 -4.272 -49.826 1.00 84.25 209 GLY A CA 1
ATOM 1660 C C . GLY A 1 209 ? 21.738 -5.313 -48.801 1.00 84.25 209 GLY A C 1
ATOM 1661 O O . GLY A 1 209 ? 21.981 -6.464 -49.157 1.00 84.25 209 GLY A O 1
ATOM 1662 N N . ARG A 1 210 ? 21.834 -4.932 -47.523 1.00 82.56 210 ARG A N 1
ATOM 1663 C CA . ARG A 1 210 ? 22.258 -5.756 -46.386 1.00 82.56 210 ARG A CA 1
ATOM 1664 C C . ARG A 1 210 ? 21.446 -5.396 -45.142 1.00 82.56 210 ARG A C 1
ATOM 1666 O O . ARG A 1 210 ? 20.836 -4.331 -45.091 1.00 82.56 210 ARG A O 1
ATOM 1673 N N . LEU A 1 211 ? 21.432 -6.289 -44.156 1.00 80.94 211 LEU A N 1
ATOM 1674 C CA . LEU A 1 211 ? 20.968 -5.943 -42.811 1.00 80.94 211 LEU A CA 1
ATOM 1675 C C . LEU A 1 211 ? 21.990 -4.980 -42.203 1.00 80.94 211 LEU A C 1
ATOM 1677 O O . LEU A 1 211 ? 23.185 -5.271 -42.225 1.00 80.94 211 LEU A O 1
ATOM 1681 N N . VAL A 1 212 ? 21.520 -3.825 -41.746 1.00 79.19 212 VAL A N 1
ATOM 1682 C CA . VAL A 1 212 ? 22.340 -2.800 -41.099 1.00 79.19 212 VAL A CA 1
ATOM 1683 C C . VAL A 1 212 ? 21.879 -2.726 -39.656 1.00 79.19 212 VAL A C 1
ATOM 1685 O O . VAL A 1 212 ? 20.677 -2.631 -39.419 1.00 79.19 212 VAL A O 1
ATOM 1688 N N . ASP A 1 213 ? 22.819 -2.788 -38.720 1.00 78.25 213 ASP A N 1
ATOM 1689 C CA . ASP A 1 213 ? 22.524 -2.465 -37.334 1.00 78.25 213 ASP A CA 1
ATOM 1690 C C . ASP A 1 213 ? 22.394 -0.942 -37.215 1.00 78.25 213 ASP A C 1
ATOM 1692 O O . ASP A 1 213 ? 23.361 -0.195 -37.399 1.00 78.25 213 ASP A O 1
ATOM 1696 N N . LEU A 1 214 ? 21.158 -0.477 -37.037 1.00 72.88 214 LEU A N 1
ATOM 1697 C CA . LEU A 1 214 ? 20.862 0.949 -36.963 1.00 72.88 214 LEU A CA 1
ATOM 1698 C C . LEU A 1 214 ? 21.368 1.552 -35.651 1.00 72.88 214 LEU A C 1
ATOM 1700 O O . LEU A 1 214 ? 21.684 2.735 -35.653 1.00 72.88 214 LEU A O 1
ATOM 1704 N N . GLU A 1 215 ? 21.510 0.764 -34.580 1.00 71.38 215 GLU A N 1
ATOM 1705 C CA . GLU A 1 215 ? 21.999 1.244 -33.282 1.00 71.38 215 GLU A CA 1
ATOM 1706 C C . GLU A 1 215 ? 23.508 1.513 -33.333 1.00 71.38 215 GLU A C 1
ATOM 1708 O O . GLU A 1 215 ? 23.976 2.562 -32.886 1.00 71.38 215 GLU A O 1
ATOM 1713 N N . GLU A 1 216 ? 24.280 0.627 -33.971 1.00 69.19 216 GLU A N 1
ATOM 1714 C CA . GLU A 1 216 ? 25.705 0.870 -34.220 1.00 69.19 216 GLU A CA 1
ATOM 1715 C C . GLU A 1 216 ? 25.905 2.062 -35.165 1.00 69.19 216 GLU A C 1
ATOM 1717 O O . GLU A 1 216 ? 26.746 2.922 -34.907 1.00 69.19 216 GLU A O 1
ATOM 1722 N N . LEU A 1 217 ? 25.095 2.181 -36.223 1.00 68.19 217 LEU A N 1
ATOM 1723 C CA . LEU A 1 217 ? 25.187 3.313 -37.147 1.00 68.19 217 LEU A CA 1
ATOM 1724 C C . LEU A 1 217 ? 24.776 4.645 -36.495 1.00 68.19 217 LEU A C 1
ATOM 1726 O O . LEU A 1 217 ? 25.404 5.664 -36.773 1.00 68.19 217 LEU A O 1
ATOM 1730 N N . GLU A 1 218 ? 23.761 4.650 -35.629 1.00 65.25 218 GLU A N 1
ATOM 1731 C CA . GLU A 1 218 ? 23.321 5.824 -34.863 1.00 65.25 218 GLU A CA 1
ATOM 1732 C C . GLU A 1 218 ? 24.328 6.206 -33.770 1.00 65.25 218 GLU A C 1
ATOM 1734 O O . GLU A 1 218 ? 24.557 7.388 -33.540 1.00 65.25 218 GLU A O 1
ATOM 1739 N N . SER A 1 219 ? 25.012 5.241 -33.148 1.00 63.84 219 SER A N 1
ATOM 1740 C CA . SER A 1 219 ? 26.093 5.543 -32.197 1.00 63.84 219 SER A CA 1
ATOM 1741 C C . SER A 1 219 ? 27.346 6.118 -32.872 1.00 63.84 219 SER A C 1
ATOM 1743 O O . SER A 1 219 ? 28.035 6.953 -32.286 1.00 63.84 219 SER A O 1
ATOM 1745 N N . LEU A 1 220 ? 27.622 5.721 -34.120 1.00 62.75 220 LEU A N 1
ATOM 1746 C CA . LEU A 1 220 ? 28.691 6.294 -34.943 1.00 62.75 220 LEU A CA 1
ATOM 1747 C C . LEU A 1 220 ? 28.300 7.658 -35.533 1.00 62.75 220 LEU A C 1
ATOM 1749 O O . LEU A 1 220 ? 29.160 8.508 -35.763 1.00 62.75 220 LEU A O 1
ATOM 1753 N N . MET A 1 221 ? 27.005 7.880 -35.761 1.00 58.81 221 MET A N 1
ATOM 1754 C CA . MET A 1 221 ? 26.429 9.145 -36.207 1.00 58.81 221 MET A CA 1
ATOM 1755 C C . MET A 1 221 ? 25.867 9.905 -35.005 1.00 58.81 221 MET A C 1
ATOM 1757 O O . MET A 1 221 ? 24.653 9.968 -34.815 1.00 58.81 221 MET A O 1
ATOM 1761 N N . VAL A 1 222 ? 26.740 10.523 -34.204 1.00 58.78 222 VAL A N 1
ATOM 1762 C CA . VAL A 1 222 ? 26.302 11.485 -33.182 1.00 58.78 222 VAL A CA 1
ATOM 1763 C C . VAL A 1 222 ? 25.575 12.631 -33.890 1.00 58.78 222 VAL A C 1
ATOM 1765 O O . VAL A 1 222 ? 26.192 13.546 -34.432 1.00 58.78 222 VAL A O 1
ATOM 1768 N N . ASN A 1 223 ? 24.245 12.567 -33.925 1.00 68.38 223 ASN A N 1
ATOM 1769 C CA . ASN A 1 223 ? 23.422 13.688 -34.346 1.00 68.38 223 ASN A CA 1
ATOM 1770 C C . ASN A 1 223 ? 23.575 14.773 -33.277 1.00 68.38 223 ASN A C 1
ATOM 1772 O O . ASN A 1 223 ? 23.024 14.645 -32.185 1.00 68.38 223 ASN A O 1
ATOM 1776 N N . GLU A 1 224 ? 24.317 15.834 -33.596 1.00 75.56 224 GLU A N 1
ATOM 1777 C CA . GLU A 1 224 ? 24.569 16.999 -32.731 1.00 75.56 224 GLU A CA 1
ATOM 1778 C C . GLU A 1 224 ? 23.276 17.509 -32.070 1.00 75.56 224 GLU A C 1
ATOM 1780 O O . GLU A 1 224 ? 23.235 17.781 -30.875 1.00 75.56 224 GLU A O 1
ATOM 1785 N N . THR A 1 225 ? 22.162 17.475 -32.805 1.00 76.44 225 THR A N 1
ATOM 1786 C CA . THR A 1 225 ? 20.835 17.855 -32.309 1.00 76.44 225 THR A CA 1
ATOM 1787 C C . THR A 1 225 ? 20.299 16.957 -31.189 1.00 76.44 225 THR A C 1
ATOM 1789 O O . THR A 1 225 ? 19.581 17.432 -30.316 1.00 76.44 225 THR A O 1
ATOM 1792 N N . VAL A 1 226 ? 20.590 15.653 -31.208 1.00 77.69 226 VAL A N 1
ATOM 1793 C CA . VAL A 1 226 ? 20.129 14.705 -30.176 1.00 77.69 226 VAL A CA 1
ATOM 1794 C C . VAL A 1 226 ? 20.927 14.900 -28.893 1.00 77.69 226 VAL A C 1
ATOM 1796 O O . VAL A 1 226 ? 20.348 14.889 -27.807 1.00 77.69 226 VAL A O 1
ATOM 1799 N N . GLU A 1 227 ? 22.229 15.142 -29.015 1.00 79.44 227 GLU A N 1
ATOM 1800 C CA . GLU A 1 227 ? 23.085 15.390 -27.859 1.00 79.44 227 GLU A CA 1
ATOM 1801 C C . GLU A 1 227 ? 22.787 16.759 -27.229 1.00 79.44 227 GLU A C 1
ATOM 1803 O O . GLU A 1 227 ? 22.651 16.867 -26.011 1.00 79.44 227 GLU A O 1
ATOM 1808 N N . GLU A 1 228 ? 22.522 17.787 -28.041 1.00 84.88 228 GLU A N 1
ATOM 1809 C CA . GLU A 1 228 ? 22.004 19.069 -27.554 1.00 84.88 228 GLU A CA 1
ATOM 1810 C C . GLU A 1 228 ? 20.676 18.921 -26.795 1.00 84.88 228 GLU A C 1
ATOM 1812 O O . GLU A 1 228 ? 20.481 19.546 -25.749 1.00 84.88 228 GLU A O 1
ATOM 1817 N N . LEU A 1 229 ? 19.749 18.096 -27.296 1.00 85.69 229 LEU A N 1
ATOM 1818 C CA . LEU A 1 229 ? 18.472 17.841 -26.625 1.00 85.69 229 LEU A CA 1
ATOM 1819 C C . LEU A 1 229 ? 18.651 17.054 -25.322 1.00 85.69 229 LEU A C 1
ATOM 1821 O O . LEU A 1 229 ? 17.963 17.358 -24.347 1.00 85.69 229 LEU A O 1
ATOM 1825 N N . ARG A 1 230 ? 19.587 16.098 -25.264 1.00 84.69 230 ARG A N 1
ATOM 1826 C CA . ARG A 1 230 ? 19.947 15.395 -24.021 1.00 84.69 230 ARG A CA 1
ATOM 1827 C C . ARG A 1 230 ? 20.505 16.353 -22.979 1.00 84.69 230 ARG A C 1
ATOM 1829 O O . ARG A 1 230 ? 20.007 16.370 -21.858 1.00 84.69 230 ARG A O 1
ATOM 1836 N N . ILE A 1 231 ? 21.452 17.208 -23.361 1.00 88.50 231 ILE A N 1
ATOM 1837 C CA . ILE A 1 231 ? 22.039 18.209 -22.461 1.00 88.50 231 ILE A CA 1
ATOM 1838 C C . ILE A 1 231 ? 20.960 19.171 -21.938 1.00 88.50 231 ILE A C 1
ATOM 1840 O O . ILE A 1 231 ? 20.942 19.494 -20.748 1.00 88.50 231 ILE A O 1
ATOM 1844 N N . ARG A 1 232 ? 20.020 19.604 -22.792 1.00 91.62 232 ARG A N 1
ATOM 1845 C CA . ARG A 1 232 ? 18.884 20.439 -22.361 1.00 91.62 232 ARG A CA 1
ATOM 1846 C C . ARG A 1 232 ? 17.965 19.704 -21.391 1.00 91.62 232 ARG A C 1
ATOM 1848 O O . ARG A 1 232 ? 17.617 20.272 -20.360 1.00 91.62 232 ARG A O 1
ATOM 1855 N N . LEU A 1 233 ? 17.615 18.453 -21.685 1.00 92.75 233 LEU A N 1
ATOM 1856 C CA . LEU A 1 233 ? 16.765 17.636 -20.821 1.00 92.75 233 LEU A CA 1
ATOM 1857 C C . LEU A 1 233 ? 17.411 17.413 -19.448 1.00 92.75 233 LEU A C 1
ATOM 1859 O O . LEU A 1 233 ? 16.745 17.554 -18.426 1.00 92.75 233 LEU A O 1
ATOM 1863 N N . GLU A 1 234 ? 18.706 17.110 -19.408 1.00 92.56 234 GLU A N 1
ATOM 1864 C CA . GLU A 1 234 ? 19.452 16.975 -18.156 1.00 92.56 234 GLU A CA 1
ATOM 1865 C C . GLU A 1 234 ? 19.514 18.297 -17.381 1.00 92.56 234 GLU A C 1
ATOM 1867 O O . GLU A 1 234 ? 19.375 18.308 -16.156 1.00 92.56 234 GLU A O 1
ATOM 1872 N N . GLY A 1 235 ? 19.681 19.423 -18.080 1.00 95.06 235 GLY A N 1
ATOM 1873 C CA . GLY A 1 235 ? 19.617 20.756 -17.485 1.00 95.06 235 GLY A CA 1
ATOM 1874 C C . GLY A 1 235 ? 18.259 21.042 -16.841 1.00 95.06 235 GLY A C 1
ATOM 1875 O O . GLY A 1 235 ? 18.196 21.440 -15.677 1.00 95.06 235 GLY A O 1
ATOM 1876 N N . GLU A 1 236 ? 17.167 20.778 -17.559 1.00 94.25 236 GLU A N 1
ATOM 1877 C CA . GLU A 1 236 ? 15.802 20.942 -17.051 1.00 94.25 236 GLU A CA 1
ATOM 1878 C C . GLU A 1 236 ? 15.511 20.006 -15.872 1.00 94.25 236 GLU A C 1
ATOM 1880 O O . GLU A 1 236 ? 14.952 20.440 -14.864 1.00 94.25 236 GLU A O 1
ATOM 1885 N N . GLN A 1 237 ? 15.943 18.745 -15.939 1.00 92.69 237 GLN A N 1
ATOM 1886 C CA . GLN A 1 237 ? 15.788 17.789 -14.841 1.00 92.69 237 GLN A CA 1
ATOM 1887 C C . GLN A 1 237 ? 16.483 18.271 -13.565 1.00 92.69 237 GLN A C 1
ATOM 1889 O O . GLN A 1 237 ? 15.869 18.258 -12.497 1.00 92.69 237 GLN A O 1
ATOM 1894 N N . ARG A 1 238 ? 17.718 18.779 -13.671 1.00 95.06 238 ARG A N 1
ATOM 1895 C CA . ARG A 1 238 ? 18.454 19.339 -12.525 1.00 95.06 238 ARG A CA 1
ATOM 1896 C C . ARG A 1 238 ? 17.725 20.522 -11.892 1.00 95.06 238 ARG A C 1
ATOM 1898 O O . ARG A 1 238 ? 17.663 20.603 -10.666 1.00 95.06 238 ARG A O 1
ATOM 1905 N N . LEU A 1 239 ? 17.153 21.416 -12.702 1.00 96.12 239 LEU A N 1
ATOM 1906 C CA . LEU A 1 239 ? 16.366 22.548 -12.200 1.00 96.12 239 LEU A CA 1
ATOM 1907 C C . LEU A 1 239 ? 15.115 22.070 -11.461 1.00 96.12 239 LEU A C 1
ATOM 1909 O O . LEU A 1 239 ? 14.856 22.495 -10.336 1.00 96.12 239 LEU A O 1
ATOM 1913 N N . VAL A 1 240 ? 14.370 21.139 -12.056 1.00 95.50 240 VAL A N 1
ATOM 1914 C CA . VAL A 1 240 ? 13.165 20.582 -11.437 1.00 95.50 240 VAL A CA 1
ATOM 1915 C C . VAL A 1 240 ? 13.503 19.867 -10.124 1.00 95.50 240 VAL A C 1
ATOM 1917 O O . VAL A 1 240 ? 12.764 19.992 -9.145 1.00 95.50 240 VAL A O 1
ATOM 1920 N N . ASP A 1 241 ? 14.615 19.140 -10.062 1.00 93.69 241 ASP A N 1
ATOM 1921 C CA . ASP A 1 241 ? 15.037 18.441 -8.850 1.00 93.69 241 ASP A CA 1
ATOM 1922 C C . ASP A 1 241 ? 15.496 19.390 -7.741 1.00 93.69 241 ASP A C 1
ATOM 1924 O O . ASP A 1 241 ? 15.164 19.151 -6.573 1.00 93.69 241 ASP A O 1
ATOM 1928 N N . ALA A 1 242 ? 16.156 20.496 -8.097 1.00 96.69 242 ALA A N 1
ATOM 1929 C CA . ALA A 1 242 ? 16.473 21.579 -7.171 1.00 96.69 242 ALA A CA 1
ATOM 1930 C C . ALA A 1 242 ? 15.194 22.220 -6.610 1.00 96.69 242 ALA A C 1
ATOM 1932 O O . ALA A 1 242 ? 15.016 22.282 -5.394 1.00 96.69 242 ALA A O 1
ATOM 1933 N N . GLU A 1 243 ? 14.229 22.582 -7.461 1.00 96.69 243 GLU A N 1
ATOM 1934 C CA . GLU A 1 243 ? 12.960 23.137 -6.979 1.00 96.69 243 GLU A CA 1
ATOM 1935 C C . GLU A 1 243 ? 12.177 22.146 -6.104 1.00 96.69 243 GLU A C 1
ATOM 1937 O O . GLU A 1 243 ? 11.492 22.529 -5.151 1.00 96.69 243 GLU A O 1
ATOM 1942 N N . ARG A 1 244 ? 12.224 20.849 -6.428 1.00 94.06 244 ARG A N 1
ATOM 1943 C CA . ARG A 1 244 ? 11.620 19.806 -5.590 1.00 94.06 244 ARG A CA 1
ATOM 1944 C C . ARG A 1 244 ? 12.310 19.726 -4.230 1.00 94.06 244 ARG A C 1
ATOM 1946 O O . ARG A 1 244 ? 11.619 19.485 -3.240 1.00 94.06 244 ARG A O 1
ATOM 1953 N N . ALA A 1 245 ? 13.628 19.905 -4.164 1.00 96.56 245 ALA A N 1
ATOM 1954 C CA . ALA A 1 245 ? 14.370 19.931 -2.907 1.00 96.56 245 ALA A CA 1
ATOM 1955 C C . ALA A 1 245 ? 13.953 21.125 -2.039 1.00 96.56 245 ALA A C 1
ATOM 1957 O O . ALA A 1 245 ? 13.549 20.911 -0.896 1.00 96.56 245 ALA A O 1
ATOM 1958 N N . ASP A 1 246 ? 13.895 22.327 -2.611 1.00 97.25 246 ASP A N 1
ATOM 1959 C CA . ASP A 1 246 ? 13.444 23.535 -1.910 1.00 97.25 246 ASP A CA 1
ATOM 1960 C C . ASP A 1 246 ? 12.012 23.393 -1.380 1.00 97.25 246 ASP A C 1
ATOM 1962 O O . ASP A 1 246 ? 11.699 23.744 -0.240 1.00 97.25 246 ASP A O 1
ATOM 1966 N N . ARG A 1 247 ? 11.104 22.842 -2.198 1.00 95.94 247 ARG A N 1
ATOM 1967 C CA . ARG A 1 247 ? 9.719 22.583 -1.776 1.00 95.94 247 ARG A CA 1
ATOM 1968 C C . ARG A 1 247 ? 9.656 21.570 -0.630 1.00 95.94 247 ARG A C 1
ATOM 1970 O O . ARG A 1 247 ? 8.844 21.749 0.278 1.00 95.94 247 ARG A O 1
ATOM 1977 N N . ARG A 1 248 ? 10.496 20.527 -0.643 1.00 95.62 248 ARG A N 1
ATOM 1978 C CA . ARG A 1 248 ? 10.586 19.550 0.457 1.00 95.62 248 ARG A CA 1
ATOM 1979 C C . ARG A 1 248 ? 11.084 20.199 1.744 1.00 95.62 248 ARG A C 1
ATOM 1981 O O . ARG A 1 248 ? 10.473 19.986 2.785 1.00 95.62 248 ARG A O 1
ATOM 1988 N N . GLU A 1 249 ? 12.113 21.035 1.667 1.00 97.69 249 GLU A N 1
ATOM 1989 C CA . GLU A 1 249 ? 12.637 21.738 2.839 1.00 97.69 249 GLU A CA 1
ATOM 1990 C C . GLU A 1 249 ? 11.581 22.660 3.464 1.00 97.69 249 GLU A C 1
ATOM 1992 O O . GLU A 1 249 ? 11.364 22.628 4.678 1.00 97.69 249 GLU A O 1
ATOM 1997 N N . ARG A 1 250 ? 10.836 23.405 2.637 1.00 97.69 250 ARG A N 1
ATOM 1998 C CA . ARG A 1 250 ? 9.708 24.229 3.106 1.00 97.69 250 ARG A CA 1
ATOM 1999 C C . ARG A 1 250 ? 8.621 23.390 3.774 1.00 97.69 250 ARG A C 1
ATOM 2001 O O . ARG A 1 250 ? 8.116 23.776 4.826 1.00 97.69 250 ARG A O 1
ATOM 2008 N N . LEU A 1 251 ? 8.267 22.241 3.195 1.00 97.19 251 LEU A N 1
ATOM 2009 C CA . LEU A 1 251 ? 7.299 21.322 3.802 1.00 97.19 251 LEU A CA 1
ATOM 2010 C C . LEU A 1 251 ? 7.780 20.805 5.159 1.00 97.19 251 LEU A C 1
ATOM 2012 O O . LEU A 1 251 ? 6.989 20.735 6.098 1.00 97.19 251 LEU A O 1
ATOM 2016 N N . ASP A 1 252 ? 9.060 20.469 5.287 1.00 97.12 252 ASP A N 1
ATOM 2017 C CA . ASP A 1 252 ? 9.619 19.976 6.543 1.00 97.12 252 ASP A CA 1
ATOM 2018 C C . ASP A 1 252 ? 9.729 21.074 7.604 1.00 97.12 252 ASP A C 1
ATOM 2020 O O . ASP A 1 252 ? 9.494 20.808 8.784 1.00 97.12 252 ASP A O 1
ATOM 2024 N N . HIS A 1 253 ? 10.010 22.315 7.205 1.00 97.75 253 HIS A N 1
ATOM 2025 C CA . HIS A 1 253 ? 9.942 23.468 8.098 1.00 97.75 253 HIS A CA 1
ATOM 2026 C C . HIS A 1 253 ? 8.519 23.679 8.635 1.00 97.75 253 HIS A C 1
ATOM 2028 O O . HIS A 1 253 ? 8.315 23.656 9.849 1.00 97.75 253 HIS A O 1
ATOM 2034 N N . LEU A 1 254 ? 7.521 23.747 7.748 1.00 97.44 254 LEU A N 1
ATOM 2035 C CA . LEU A 1 254 ? 6.112 23.903 8.132 1.00 97.44 254 LEU A CA 1
ATOM 2036 C C . LEU A 1 254 ? 5.613 22.742 9.007 1.00 97.44 254 LEU A C 1
ATOM 2038 O O . LEU A 1 254 ? 4.864 22.946 9.961 1.00 97.44 254 LEU A O 1
ATOM 2042 N N . ARG A 1 255 ? 6.052 21.506 8.733 1.00 97.12 255 ARG A N 1
ATOM 2043 C CA . ARG A 1 255 ? 5.755 20.345 9.591 1.00 97.12 255 ARG A CA 1
ATOM 2044 C C . ARG A 1 255 ? 6.329 20.513 10.993 1.00 97.12 255 ARG A C 1
ATOM 2046 O O . ARG A 1 255 ? 5.642 20.195 11.963 1.00 97.12 255 ARG A O 1
ATOM 2053 N N . LYS A 1 256 ? 7.569 20.995 11.120 1.00 97.69 256 LYS A N 1
ATOM 2054 C CA . LYS A 1 256 ? 8.199 21.249 12.425 1.00 97.69 256 LYS A CA 1
ATOM 2055 C C . LYS A 1 256 ? 7.445 22.326 13.203 1.00 97.69 256 LYS A C 1
ATOM 2057 O O . LYS A 1 256 ? 7.190 22.124 14.390 1.00 97.69 256 LYS A O 1
ATOM 2062 N N . GLU A 1 257 ? 7.038 23.408 12.544 1.00 97.94 257 GLU A N 1
ATOM 2063 C CA . GLU A 1 257 ? 6.216 24.460 13.156 1.00 97.94 257 GLU A CA 1
ATOM 2064 C C . GLU A 1 257 ? 4.867 23.917 13.636 1.00 97.94 257 GLU A C 1
ATOM 2066 O O . GLU A 1 257 ? 4.488 24.123 14.789 1.00 97.94 257 GLU A O 1
ATOM 2071 N N . LEU A 1 258 ? 4.174 23.139 12.799 1.00 97.50 258 LEU A N 1
ATOM 2072 C CA . LEU A 1 258 ? 2.909 22.512 13.171 1.00 97.50 258 LEU A CA 1
ATOM 2073 C C . LEU A 1 258 ? 3.067 21.599 14.394 1.00 97.50 258 LEU A C 1
ATOM 2075 O O . LEU A 1 258 ? 2.258 21.653 15.318 1.00 97.50 258 LEU A O 1
ATOM 2079 N N . ILE A 1 259 ? 4.123 20.782 14.432 1.00 97.50 259 ILE A N 1
ATOM 2080 C CA . ILE A 1 259 ? 4.418 19.915 15.580 1.00 97.50 259 ILE A CA 1
ATOM 2081 C C . ILE A 1 259 ? 4.676 20.745 16.842 1.00 97.50 259 ILE A C 1
ATOM 2083 O O . ILE A 1 259 ? 4.207 20.363 17.915 1.00 97.50 259 ILE A O 1
ATOM 2087 N N . ALA A 1 260 ? 5.396 21.865 16.743 1.00 97.88 260 ALA A N 1
ATOM 2088 C CA . ALA A 1 260 ? 5.628 22.757 17.878 1.00 97.88 260 ALA A CA 1
ATOM 2089 C C . ALA A 1 260 ? 4.307 23.329 18.416 1.00 97.88 260 ALA A C 1
ATOM 2091 O O . ALA A 1 260 ? 4.029 23.213 19.608 1.00 97.88 260 ALA A O 1
ATOM 2092 N N . VAL A 1 261 ? 3.434 23.817 17.530 1.00 98.06 261 VAL A N 1
ATOM 2093 C CA . VAL A 1 261 ? 2.110 24.335 17.907 1.00 98.06 261 VAL A CA 1
ATOM 2094 C C . VAL A 1 261 ? 1.234 23.249 18.538 1.00 98.06 261 VAL A C 1
ATOM 2096 O O . VAL A 1 261 ? 0.561 23.499 19.538 1.00 98.06 261 VAL A O 1
ATOM 2099 N N . ILE A 1 262 ? 1.243 22.025 18.001 1.00 96.81 262 ILE A N 1
ATOM 2100 C CA . ILE A 1 262 ? 0.497 20.899 18.582 1.00 96.81 262 ILE A CA 1
ATOM 2101 C C . ILE A 1 262 ? 1.020 20.567 19.983 1.00 96.81 262 ILE A C 1
ATOM 2103 O O . ILE A 1 262 ? 0.215 20.355 20.894 1.00 96.81 262 ILE A O 1
ATOM 2107 N N . LYS A 1 263 ? 2.343 20.547 20.184 1.00 97.69 263 LYS A N 1
ATOM 2108 C CA . LYS A 1 263 ? 2.950 20.324 21.506 1.00 97.69 263 LYS A CA 1
ATOM 2109 C C . LYS A 1 263 ? 2.532 21.411 22.493 1.00 97.69 263 LYS A C 1
ATOM 2111 O O . LYS A 1 263 ? 2.068 21.085 23.582 1.00 97.69 263 LYS A O 1
ATOM 2116 N N . ASP A 1 264 ? 2.594 22.677 22.093 1.00 97.75 264 ASP A N 1
ATOM 2117 C CA . ASP A 1 264 ? 2.181 23.800 22.938 1.00 97.75 264 ASP A CA 1
ATOM 2118 C C . ASP A 1 264 ? 0.694 23.744 23.292 1.00 97.75 264 ASP A C 1
ATOM 2120 O O . ASP A 1 264 ? 0.313 23.958 24.444 1.00 97.75 264 ASP A O 1
ATOM 2124 N N . ASN A 1 265 ? -0.162 23.410 22.327 1.00 97.50 265 ASN A N 1
ATOM 2125 C CA . ASN A 1 265 ? -1.590 23.233 22.568 1.00 97.50 265 ASN A CA 1
ATOM 2126 C C . ASN A 1 265 ? -1.860 22.052 23.506 1.00 97.50 265 ASN A C 1
ATOM 2128 O O . ASN A 1 265 ? -2.675 22.175 24.417 1.00 97.50 265 ASN A O 1
ATOM 2132 N N . THR A 1 266 ? -1.137 20.943 23.346 1.00 97.06 266 THR A N 1
ATOM 2133 C CA . THR A 1 266 ? -1.236 19.777 24.236 1.00 97.06 266 THR A CA 1
ATOM 2134 C C . THR A 1 266 ? -0.823 20.143 25.663 1.00 97.06 266 THR A C 1
ATOM 2136 O O . THR A 1 266 ? -1.535 19.817 26.611 1.00 97.06 266 THR A O 1
ATOM 2139 N N . ASN A 1 267 ? 0.260 20.909 25.824 1.00 97.38 267 ASN A N 1
ATOM 2140 C CA . ASN A 1 267 ? 0.706 21.417 27.122 1.00 97.38 267 ASN A CA 1
ATOM 2141 C C . ASN A 1 267 ? -0.353 22.328 27.763 1.00 97.38 267 ASN A C 1
ATOM 2143 O O . ASN A 1 267 ? -0.690 22.156 28.934 1.00 97.38 267 ASN A O 1
ATOM 2147 N N . LYS A 1 268 ? -0.937 23.258 26.994 1.00 97.62 268 LYS A N 1
ATOM 2148 C CA . LYS A 1 268 ? -2.017 24.140 27.470 1.00 97.62 268 LYS A CA 1
ATOM 2149 C C . LYS A 1 268 ? -3.252 23.350 27.894 1.00 97.62 268 LYS A C 1
ATOM 2151 O O . LYS A 1 268 ? -3.822 23.637 28.942 1.00 97.62 268 LYS A O 1
ATOM 2156 N N . VAL A 1 269 ? -3.652 22.339 27.121 1.00 97.31 269 VAL A N 1
ATOM 2157 C CA . VAL A 1 269 ? -4.756 21.436 27.484 1.00 97.31 269 VAL A CA 1
ATOM 2158 C C . VAL A 1 269 ? -4.436 20.682 28.777 1.00 97.31 269 VAL A C 1
ATOM 2160 O O . VAL A 1 269 ? -5.306 20.585 29.642 1.00 97.31 269 VAL A O 1
ATOM 2163 N N . GLY A 1 270 ? -3.192 20.232 28.961 1.00 97.38 270 GLY A N 1
ATOM 2164 C CA . GLY A 1 270 ? -2.723 19.631 30.212 1.00 97.38 270 GLY A CA 1
ATOM 2165 C C . GLY A 1 270 ? -2.857 20.575 31.410 1.00 97.38 270 GLY A C 1
ATOM 2166 O O . GLY A 1 270 ? -3.433 20.199 32.429 1.00 97.38 270 GLY A O 1
ATOM 2167 N N . VAL A 1 271 ? -2.423 21.832 31.275 1.00 97.38 271 VAL A N 1
ATOM 2168 C CA . VAL A 1 271 ? -2.589 22.859 32.320 1.00 97.38 271 VAL A CA 1
ATOM 2169 C C . VAL A 1 271 ? -4.066 23.120 32.620 1.00 97.38 271 VAL A C 1
ATOM 2171 O O . VAL A 1 271 ? -4.459 23.165 33.783 1.00 97.38 271 VAL A O 1
ATOM 2174 N N . ILE A 1 272 ? -4.911 23.229 31.591 1.00 97.19 272 ILE A N 1
ATOM 2175 C CA . ILE A 1 272 ? -6.361 23.388 31.762 1.00 97.19 272 ILE A CA 1
ATOM 2176 C C . ILE A 1 272 ? -6.949 22.200 32.528 1.00 97.19 272 ILE A C 1
ATOM 2178 O O . ILE A 1 272 ? -7.822 22.394 33.373 1.00 97.19 272 ILE A O 1
ATOM 2182 N N . GLN A 1 273 ? -6.494 20.980 32.248 1.00 96.62 273 GLN A N 1
ATOM 2183 C CA . GLN A 1 273 ? -6.957 19.794 32.954 1.00 96.62 273 GLN A CA 1
ATOM 2184 C C . GLN A 1 273 ? -6.556 19.833 34.434 1.00 96.62 273 GLN A C 1
ATOM 2186 O O . GLN A 1 273 ? -7.428 19.647 35.280 1.00 96.62 273 GLN A O 1
ATOM 2191 N N . MET A 1 274 ? -5.301 20.174 34.748 1.00 96.69 274 MET A N 1
ATOM 2192 C CA . MET A 1 274 ? -4.840 20.331 36.134 1.00 96.69 274 MET A CA 1
ATOM 2193 C C . MET A 1 274 ? -5.658 21.383 36.896 1.00 96.69 274 MET A C 1
ATOM 2195 O O . MET A 1 274 ? -6.148 21.113 37.990 1.00 96.69 274 MET A 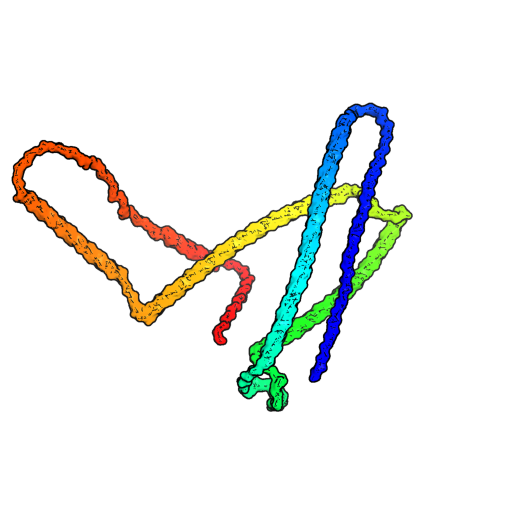O 1
ATOM 2199 N N . LEU A 1 275 ? -5.891 22.552 36.291 1.00 96.81 275 LEU A N 1
ATOM 2200 C CA . LEU A 1 275 ? -6.708 23.610 36.898 1.00 96.81 275 LEU A CA 1
ATOM 2201 C C . LEU A 1 275 ? -8.170 23.180 37.084 1.00 96.81 275 LEU A C 1
ATOM 2203 O O . LEU A 1 275 ? -8.814 23.553 38.064 1.00 96.81 275 LEU A O 1
ATOM 2207 N N . LYS A 1 276 ? -8.721 22.380 36.163 1.00 95.62 276 LYS A N 1
ATOM 2208 C CA . LYS A 1 276 ? -10.062 21.799 36.317 1.00 95.62 276 LYS A CA 1
ATOM 2209 C C . LYS A 1 276 ? -10.109 20.791 37.462 1.00 95.62 276 LYS A C 1
ATOM 2211 O O . LYS A 1 276 ? -11.116 20.749 38.164 1.00 95.62 276 LYS A O 1
ATOM 2216 N N . ASP A 1 277 ? -9.066 19.986 37.644 1.00 96.00 277 ASP A N 1
ATOM 2217 C CA . ASP A 1 277 ? -8.951 19.050 38.763 1.00 96.00 277 ASP A CA 1
ATOM 2218 C C . ASP A 1 277 ? -8.875 19.781 40.106 1.00 96.00 277 ASP A C 1
ATOM 2220 O O . ASP A 1 277 ? -9.645 19.464 41.016 1.00 96.00 277 ASP A O 1
ATOM 2224 N N . GLU A 1 278 ? -8.044 20.818 40.206 1.00 96.62 278 GLU A N 1
ATOM 2225 C CA . GLU A 1 278 ? -7.947 21.666 41.397 1.00 96.62 278 GLU A CA 1
ATOM 2226 C C . GLU A 1 278 ? -9.272 22.378 41.688 1.00 96.62 278 GLU A C 1
ATOM 2228 O O . GLU A 1 278 ? -9.780 22.321 42.808 1.00 96.62 278 GLU A O 1
ATOM 2233 N N . LYS A 1 279 ? -9.910 22.959 40.665 1.00 95.75 279 LYS A N 1
ATOM 2234 C CA . LYS A 1 279 ? -11.244 23.551 40.806 1.00 95.75 279 LYS A CA 1
ATOM 2235 C C . LYS A 1 279 ? -12.260 22.530 41.313 1.00 95.75 279 LYS A C 1
ATOM 2237 O O . LYS A 1 279 ? -12.990 22.825 42.250 1.00 95.75 279 LYS A O 1
ATOM 2242 N N . ARG A 1 280 ? -12.300 21.319 40.744 1.00 93.62 280 ARG A N 1
ATOM 2243 C CA . ARG A 1 280 ? -13.186 20.243 41.224 1.00 93.62 280 ARG A CA 1
ATOM 2244 C C . ARG A 1 280 ? -12.893 19.874 42.677 1.00 93.62 280 ARG A C 1
ATOM 2246 O O . ARG A 1 280 ? -13.826 19.568 43.416 1.00 93.62 280 ARG A O 1
ATOM 2253 N N . HIS A 1 281 ? -11.626 19.867 43.083 1.00 93.88 281 HIS A N 1
ATOM 2254 C CA . HIS A 1 281 ? -11.226 19.595 44.460 1.00 93.88 281 HIS A CA 1
ATOM 2255 C C . HIS A 1 281 ? -11.734 20.684 45.417 1.00 93.88 281 HIS A C 1
ATOM 2257 O O . HIS A 1 281 ? -12.399 20.369 46.406 1.00 93.88 281 HIS A O 1
ATOM 2263 N N . LEU A 1 282 ? -11.519 21.956 45.074 1.00 93.00 282 LEU A N 1
ATOM 2264 C CA . LEU A 1 282 ? -12.015 23.101 45.839 1.00 93.00 282 LEU A CA 1
ATOM 2265 C C . LEU A 1 282 ? -13.547 23.149 45.874 1.00 93.00 282 LEU A C 1
ATOM 2267 O O . LEU A 1 282 ? -14.123 23.325 46.944 1.00 93.00 282 LEU A O 1
ATOM 2271 N N . ASP A 1 283 ? -14.223 22.906 44.749 1.00 90.00 283 ASP A N 1
ATOM 2272 C CA . ASP A 1 283 ? -15.686 22.854 44.667 1.00 90.00 283 ASP A CA 1
ATOM 2273 C C . ASP A 1 283 ? -16.252 21.731 45.548 1.00 90.00 283 ASP A C 1
ATOM 2275 O O . ASP A 1 283 ? -17.286 21.909 46.193 1.00 90.00 283 ASP A O 1
ATOM 2279 N N . LYS A 1 284 ? -15.589 20.569 45.621 1.00 90.00 284 LYS A N 1
ATOM 2280 C CA . LYS A 1 284 ? -15.963 19.498 46.561 1.00 90.00 284 LYS A CA 1
ATOM 2281 C C . LYS A 1 284 ? -15.796 19.950 48.013 1.00 90.00 284 LYS A C 1
ATOM 2283 O O . LYS A 1 284 ? -16.703 19.710 48.807 1.00 90.00 284 LYS A O 1
ATOM 2288 N N . GLY A 1 285 ? -14.697 20.631 48.340 1.00 88.31 285 GLY A N 1
ATOM 2289 C CA . GLY A 1 285 ? -14.455 21.205 49.667 1.00 88.31 285 GLY A CA 1
ATOM 2290 C C . GLY A 1 285 ? -15.508 22.246 50.062 1.00 88.31 285 GLY A C 1
ATOM 2291 O O . GLY A 1 285 ? -16.118 22.139 51.122 1.00 88.31 285 GLY A O 1
ATOM 2292 N N . LEU A 1 286 ? -15.812 23.199 49.178 1.00 83.25 286 LEU A N 1
ATOM 2293 C CA . LEU A 1 286 ? -16.858 24.203 49.394 1.00 83.25 286 LEU A CA 1
ATOM 2294 C C . LEU A 1 286 ? -18.246 23.570 49.518 1.00 83.25 286 LEU A C 1
ATOM 2296 O O . LEU A 1 286 ? -19.021 23.941 50.396 1.00 83.25 286 LEU A O 1
ATOM 2300 N N . ASN A 1 287 ? -18.569 22.585 48.677 1.00 80.69 287 ASN A N 1
ATOM 2301 C CA . ASN A 1 287 ? -19.828 21.851 48.787 1.00 80.69 287 ASN A CA 1
ATOM 2302 C C . ASN A 1 287 ? -19.924 21.052 50.090 1.00 80.69 287 ASN A C 1
ATOM 2304 O O . ASN A 1 287 ? -21.021 20.940 50.633 1.00 80.69 287 ASN A O 1
ATOM 2308 N N . PHE A 1 288 ? -18.813 20.511 50.595 1.00 79.62 288 PHE A N 1
ATOM 2309 C CA . PHE A 1 288 ? -18.764 19.862 51.903 1.00 79.62 288 PHE A CA 1
ATOM 2310 C C . PHE A 1 288 ? -19.059 20.864 53.024 1.00 79.62 288 PHE A C 1
ATOM 2312 O O . PHE A 1 288 ? -19.962 20.617 53.816 1.00 79.62 288 PHE A O 1
ATOM 2319 N N . VAL A 1 289 ? -18.399 22.027 53.034 1.00 74.94 289 VAL A N 1
ATOM 2320 C CA . VAL A 1 289 ? -18.645 23.102 54.017 1.00 74.94 289 VAL A CA 1
ATOM 2321 C C . VAL A 1 289 ? -20.098 23.594 53.957 1.00 74.94 289 VAL A C 1
ATOM 2323 O O . VAL A 1 289 ? -20.754 23.708 54.991 1.00 74.94 289 VAL A O 1
ATOM 2326 N N . ARG A 1 290 ? -20.645 23.790 52.747 1.00 70.62 290 ARG A N 1
ATOM 2327 C CA . ARG A 1 290 ? -22.047 24.186 52.537 1.00 70.62 290 ARG A CA 1
ATOM 2328 C C . ARG A 1 290 ? -23.035 23.128 53.035 1.00 70.62 290 ARG A C 1
ATOM 2330 O O . ARG A 1 290 ? -24.036 23.481 53.646 1.00 70.62 290 ARG A O 1
ATOM 2337 N N . LYS A 1 291 ? -22.773 21.838 52.781 1.00 72.06 291 LYS A N 1
ATOM 2338 C CA . LYS A 1 291 ? -23.611 20.721 53.264 1.00 72.06 291 LYS A CA 1
ATOM 2339 C C . LYS A 1 291 ? -23.489 20.504 54.774 1.00 72.06 291 LYS A C 1
ATOM 2341 O O . LYS A 1 291 ? -24.462 20.093 55.390 1.00 72.06 291 LYS A O 1
ATOM 2346 N N . ALA A 1 292 ? -22.330 20.798 55.359 1.00 73.31 292 ALA A N 1
ATOM 2347 C CA . ALA A 1 292 ? -22.090 20.732 56.798 1.00 73.31 292 ALA A CA 1
ATOM 2348 C C . ALA A 1 292 ? -22.718 21.906 57.578 1.00 73.31 292 ALA A C 1
ATOM 2350 O O . ALA A 1 292 ? -22.627 21.931 58.801 1.00 73.31 292 ALA A O 1
ATOM 2351 N N . GLY A 1 293 ? -23.348 22.878 56.901 1.00 57.62 293 GLY A N 1
ATOM 2352 C CA . GLY A 1 293 ? -24.052 23.990 57.548 1.00 57.62 293 GLY A CA 1
ATOM 2353 C C . GLY A 1 293 ? -23.141 24.992 58.267 1.00 57.62 293 GLY A C 1
ATOM 2354 O O . GLY A 1 293 ? -23.630 25.811 59.040 1.00 57.62 293 GLY A O 1
ATOM 2355 N N . ILE A 1 294 ? -21.828 24.952 58.020 1.00 60.66 294 ILE A N 1
ATOM 2356 C CA . ILE A 1 294 ? -20.877 25.911 58.586 1.00 60.66 294 ILE A CA 1
ATOM 2357 C C . ILE A 1 294 ? -20.974 27.182 57.739 1.00 60.66 294 ILE A C 1
ATOM 2359 O O . ILE A 1 294 ? -20.439 27.242 56.631 1.00 60.66 294 ILE A O 1
ATOM 2363 N N . ALA A 1 295 ? -21.704 28.186 58.230 1.00 55.34 295 ALA A N 1
ATOM 2364 C CA . ALA A 1 295 ? -21.735 29.499 57.600 1.00 55.34 295 ALA A CA 1
ATOM 2365 C C . ALA A 1 295 ? -20.296 30.048 57.507 1.00 55.34 295 ALA A C 1
ATOM 2367 O O . ALA A 1 295 ? -19.556 29.966 58.493 1.00 55.34 295 ALA A O 1
ATOM 2368 N N . PRO A 1 296 ? -19.863 30.581 56.351 1.00 55.66 296 PRO A N 1
ATOM 2369 C CA . PRO A 1 296 ? -18.562 31.223 56.258 1.0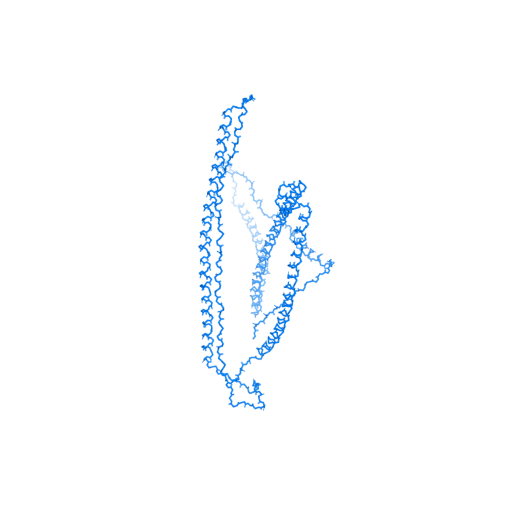0 55.66 296 PRO A CA 1
ATOM 2370 C C . PRO A 1 296 ? -18.557 32.426 57.208 1.00 55.66 296 PRO A C 1
ATOM 2372 O O . PRO A 1 296 ? -19.282 33.393 56.999 1.00 55.66 296 PRO A O 1
ATOM 2375 N N . HIS A 1 297 ? -17.774 32.339 58.283 1.00 54.53 297 HIS A N 1
ATOM 2376 C CA . HIS A 1 297 ? -17.543 33.462 59.184 1.00 54.53 297 HIS A CA 1
ATOM 2377 C C . HIS A 1 297 ? -16.765 34.518 58.396 1.00 54.53 297 HIS A C 1
ATOM 2379 O O . HIS A 1 297 ? -15.629 34.269 57.981 1.00 54.53 297 HIS A O 1
ATOM 2385 N N . ASP A 1 298 ? -17.383 35.666 58.141 1.00 57.59 298 ASP A N 1
ATOM 2386 C CA . ASP A 1 298 ? -16.819 36.720 57.302 1.00 57.59 298 ASP A CA 1
ATOM 2387 C C . ASP A 1 298 ? -15.796 37.537 58.112 1.00 57.59 298 ASP A C 1
ATOM 2389 O O . ASP A 1 298 ? -16.010 38.694 58.462 1.00 57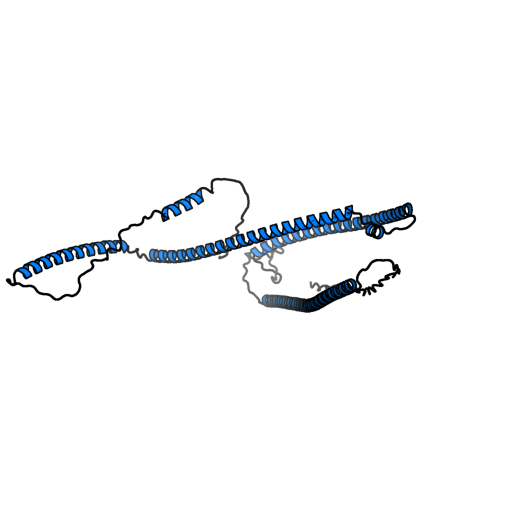.59 298 ASP A O 1
ATOM 2393 N N . LYS A 1 299 ? -14.666 36.900 58.454 1.00 61.12 299 LYS A N 1
ATOM 2394 C CA . LYS A 1 299 ? -13.593 37.458 59.305 1.00 61.12 299 LYS A CA 1
ATOM 2395 C C . LYS A 1 299 ? -13.096 38.832 58.837 1.00 61.12 299 LYS A C 1
ATOM 2397 O O . LYS A 1 299 ? -12.612 39.618 59.633 1.00 61.12 299 LYS A O 1
ATOM 2402 N N . ARG A 1 300 ? -13.274 39.156 57.551 1.00 61.16 300 ARG A N 1
ATOM 2403 C CA . ARG A 1 300 ? -12.837 40.427 56.953 1.00 61.16 300 ARG A CA 1
ATOM 2404 C C . ARG A 1 300 ? -13.574 41.646 57.513 1.00 61.16 300 ARG A C 1
ATOM 2406 O O . ARG A 1 300 ? -13.010 42.736 57.478 1.00 61.16 300 ARG A O 1
ATOM 2413 N N . LEU A 1 301 ? -14.818 41.485 57.971 1.00 61.38 301 LEU A N 1
ATOM 2414 C CA . LEU A 1 301 ? -15.585 42.576 58.580 1.00 61.38 301 LEU A CA 1
ATOM 2415 C C . LEU A 1 301 ? -15.186 42.786 60.044 1.00 61.38 301 LEU A C 1
ATOM 2417 O O . LEU A 1 301 ? -15.021 43.932 60.463 1.00 61.38 301 LEU A O 1
ATOM 2421 N N . ASP A 1 302 ? -14.955 41.697 60.779 1.00 66.31 302 ASP A N 1
ATOM 2422 C CA . ASP A 1 302 ? -14.497 41.744 62.172 1.00 66.31 302 ASP A CA 1
ATOM 2423 C C . ASP A 1 302 ? -13.087 42.352 62.269 1.00 66.31 302 ASP A C 1
ATOM 2425 O O . ASP A 1 302 ? -12.873 43.285 63.044 1.00 66.31 302 ASP A O 1
ATOM 2429 N N . ASP A 1 303 ? -12.167 41.936 61.389 1.00 74.94 303 ASP A N 1
ATOM 2430 C CA . ASP A 1 303 ? -10.799 42.467 61.327 1.00 74.94 303 ASP A CA 1
ATOM 2431 C C . ASP A 1 303 ? -10.789 43.985 61.043 1.00 74.94 303 ASP A C 1
ATOM 2433 O O . ASP A 1 303 ? -9.982 44.734 61.594 1.00 74.94 303 ASP A O 1
ATOM 2437 N N . ALA A 1 304 ? -11.701 44.478 60.194 1.00 76.88 304 ALA A N 1
ATOM 2438 C CA . ALA A 1 304 ? -11.781 45.899 59.851 1.00 76.88 304 ALA A CA 1
ATOM 2439 C C . ALA A 1 304 ? -12.271 46.766 61.025 1.00 76.88 304 ALA A C 1
ATOM 2441 O O . ALA A 1 304 ? -11.762 47.873 61.233 1.00 76.88 304 ALA A O 1
ATOM 2442 N N . LEU A 1 305 ? -13.237 46.267 61.801 1.00 82.31 305 LEU A N 1
ATOM 2443 C CA . LEU A 1 305 ? -13.720 46.934 63.012 1.00 82.31 305 LEU A CA 1
ATOM 2444 C C . LEU A 1 305 ? -12.661 46.910 64.120 1.00 82.31 305 LEU A C 1
ATOM 2446 O O . LEU A 1 305 ? -12.458 47.912 64.808 1.00 82.31 305 LEU A O 1
ATOM 2450 N N . GLU A 1 306 ? -11.941 45.799 64.262 1.00 82.75 306 GLU A N 1
ATOM 2451 C CA . GLU A 1 306 ? -10.871 45.663 65.247 1.00 82.75 306 GLU A CA 1
ATOM 2452 C C . GLU A 1 306 ? -9.694 46.603 64.943 1.00 82.75 306 GLU A C 1
ATOM 2454 O O . GLU A 1 306 ? -9.210 47.295 65.842 1.00 82.75 306 GLU A O 1
ATOM 2459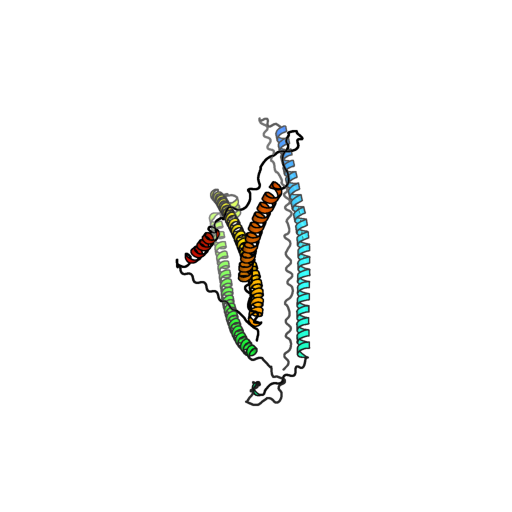 N N . ILE A 1 307 ? -9.313 46.751 63.667 1.00 84.81 307 ILE A N 1
ATOM 2460 C CA . ILE A 1 307 ? -8.309 47.735 63.230 1.00 84.81 307 ILE A CA 1
ATOM 2461 C C . ILE A 1 307 ? -8.734 49.168 63.587 1.00 84.81 307 ILE A C 1
ATOM 2463 O O . ILE A 1 307 ? -7.906 49.945 64.072 1.00 84.81 307 ILE A O 1
ATOM 2467 N N . GLN A 1 308 ? -10.007 49.536 63.401 1.00 85.75 308 GLN A N 1
ATOM 2468 C CA . GLN A 1 308 ? -10.484 50.868 63.796 1.00 85.75 308 GLN A CA 1
ATOM 2469 C C . GLN A 1 308 ? -10.428 51.090 65.311 1.00 85.75 308 GLN A C 1
ATOM 2471 O O . GLN A 1 308 ? -9.993 52.151 65.766 1.00 85.75 308 GLN A O 1
ATOM 2476 N N . ASN A 1 309 ? -10.817 50.091 66.103 1.00 89.00 309 ASN A N 1
ATOM 2477 C CA . ASN A 1 309 ? -10.755 50.173 67.562 1.00 89.00 309 ASN A CA 1
ATOM 2478 C C . ASN A 1 309 ? -9.310 50.314 68.064 1.00 89.00 309 ASN A C 1
ATOM 2480 O O . ASN A 1 309 ? -9.028 51.133 68.947 1.00 89.00 309 ASN A O 1
ATOM 2484 N N . LEU A 1 310 ? -8.371 49.582 67.458 1.00 91.81 310 LEU A N 1
ATOM 2485 C CA . LEU A 1 310 ? -6.943 49.713 67.743 1.00 91.81 310 LEU A CA 1
ATOM 2486 C C . LEU A 1 310 ? -6.407 51.100 67.358 1.00 91.81 310 LEU A C 1
ATOM 2488 O O . LEU A 1 310 ? -5.708 51.716 68.163 1.00 91.81 310 LEU A O 1
ATOM 2492 N N . MET A 1 311 ? -6.781 51.643 66.193 1.00 88.31 311 MET A N 1
ATOM 2493 C CA . MET A 1 311 ? -6.401 53.009 65.797 1.00 88.31 311 MET A CA 1
ATOM 2494 C C . MET A 1 311 ? -6.891 54.063 66.798 1.00 88.31 311 MET A C 1
ATOM 2496 O O . MET A 1 311 ? -6.116 54.935 67.192 1.00 88.31 311 MET A O 1
ATOM 2500 N N . ASN A 1 312 ? -8.140 53.962 67.260 1.00 89.12 312 ASN A N 1
ATOM 2501 C CA . ASN A 1 312 ? -8.698 54.886 68.252 1.00 89.12 312 ASN A CA 1
ATOM 2502 C C . ASN A 1 312 ? -7.941 54.815 69.586 1.00 89.12 312 ASN A C 1
ATOM 2504 O O . ASN A 1 312 ? -7.638 55.846 70.190 1.00 89.12 312 ASN A O 1
ATOM 2508 N N . THR A 1 313 ? -7.572 53.604 70.011 1.00 90.62 313 THR A N 1
ATOM 2509 C CA . THR A 1 313 ? -6.801 53.375 71.241 1.00 90.62 313 THR A CA 1
ATOM 2510 C C . THR A 1 313 ? -5.401 53.979 71.134 1.00 90.62 313 THR A C 1
ATOM 2512 O O . THR A 1 313 ? -4.956 54.670 72.048 1.00 90.62 313 THR A O 1
ATOM 2515 N N . ILE A 1 314 ? -4.724 53.794 69.995 1.00 92.00 314 ILE A N 1
ATOM 2516 C CA . ILE A 1 314 ? -3.398 54.375 69.736 1.00 92.00 314 ILE A CA 1
ATOM 2517 C C . ILE A 1 314 ? -3.467 55.907 69.739 1.00 92.00 314 ILE A C 1
ATOM 2519 O O . ILE A 1 314 ? -2.603 56.563 70.323 1.00 92.00 314 ILE A O 1
ATOM 2523 N N . CYS A 1 315 ? -4.497 56.495 69.123 1.00 89.81 315 CYS A N 1
ATOM 2524 C CA . CYS A 1 315 ? -4.707 57.942 69.152 1.00 89.81 315 CYS A CA 1
ATOM 2525 C C . CYS A 1 315 ? -4.889 58.467 70.582 1.00 89.81 315 CYS A C 1
ATOM 2527 O O . CYS A 1 315 ? -4.235 59.445 70.944 1.00 89.81 315 CYS A O 1
ATOM 2529 N N . LEU A 1 316 ? -5.702 57.794 71.402 1.00 92.12 316 LEU A N 1
ATOM 2530 C CA . LEU A 1 316 ? -5.924 58.174 72.800 1.00 92.12 316 LEU A CA 1
ATOM 2531 C C . LEU A 1 316 ? -4.650 58.032 73.648 1.00 92.12 316 LEU A C 1
ATOM 2533 O O . LEU A 1 316 ? -4.316 58.906 74.444 1.00 92.12 316 LEU A O 1
ATOM 2537 N N . GLN A 1 317 ? -3.892 56.955 73.451 1.00 90.81 317 GLN A N 1
ATOM 2538 C CA . GLN A 1 317 ? -2.615 56.769 74.139 1.00 90.81 317 GLN A CA 1
ATOM 2539 C C . GLN A 1 317 ? -1.607 57.849 73.739 1.00 90.81 317 GLN A C 1
ATOM 2541 O O . GLN A 1 317 ? -0.873 58.358 74.582 1.00 90.81 317 GLN A O 1
ATOM 2546 N N . LYS A 1 318 ? -1.584 58.259 72.467 1.00 92.38 318 LYS A N 1
ATOM 2547 C CA . LYS A 1 318 ? -0.711 59.339 71.999 1.00 92.38 318 LYS A CA 1
ATOM 2548 C C . LYS A 1 318 ? -1.059 60.678 72.649 1.00 92.38 318 LYS A C 1
ATOM 2550 O O . LYS A 1 318 ? -0.136 61.401 73.025 1.00 92.38 318 LYS A O 1
ATOM 2555 N N . THR A 1 319 ? -2.343 61.013 72.794 1.00 89.31 319 THR A N 1
ATOM 2556 C CA . THR A 1 319 ? -2.756 62.251 73.479 1.00 89.31 319 THR A CA 1
ATOM 2557 C C . THR A 1 319 ? -2.392 62.205 74.957 1.00 89.31 319 THR A C 1
ATOM 2559 O O . THR A 1 319 ? -1.761 63.139 75.440 1.00 89.31 319 THR A O 1
ATOM 2562 N N . GLN A 1 320 ? -2.648 61.084 75.636 1.00 89.94 320 GLN A N 1
ATOM 2563 C CA . GLN A 1 320 ? -2.250 60.890 77.035 1.00 89.94 320 GLN A CA 1
ATOM 2564 C C . GLN A 1 320 ? -0.734 61.011 77.223 1.00 89.94 320 GLN A C 1
ATOM 2566 O O . GLN A 1 320 ? -0.275 61.685 78.136 1.00 89.94 320 GLN A O 1
ATOM 2571 N N . ILE A 1 321 ? 0.071 60.430 76.327 1.00 91.69 321 ILE A N 1
ATOM 2572 C CA . ILE A 1 321 ? 1.533 60.573 76.371 1.00 91.69 321 ILE A CA 1
ATOM 2573 C C . ILE A 1 321 ? 1.949 62.036 76.186 1.00 91.69 321 ILE A C 1
ATOM 2575 O O . ILE A 1 321 ? 2.890 62.483 76.837 1.00 91.69 321 ILE A O 1
ATOM 2579 N N . MET A 1 322 ? 1.293 62.789 75.299 1.00 85.06 322 MET A N 1
ATOM 2580 C CA . MET A 1 322 ? 1.589 64.213 75.101 1.00 85.06 322 MET A CA 1
ATOM 2581 C C . MET A 1 322 ? 1.237 65.040 76.340 1.00 85.06 322 MET A C 1
ATOM 2583 O O . MET A 1 322 ? 2.045 65.867 76.756 1.00 85.06 322 MET A O 1
ATOM 2587 N N . GLU A 1 323 ? 0.085 64.781 76.957 1.00 90.62 323 GLU A N 1
ATOM 2588 C CA . GLU A 1 323 ? -0.341 65.414 78.209 1.00 90.62 323 GLU A CA 1
ATOM 2589 C C . GLU A 1 323 ? 0.624 65.085 79.351 1.00 90.62 323 GLU A C 1
ATOM 2591 O O . GLU A 1 323 ? 1.155 65.993 79.986 1.00 90.62 323 GLU A O 1
ATOM 2596 N N . MET A 1 324 ? 0.961 63.806 79.541 1.00 88.12 324 MET A N 1
ATOM 2597 C CA . MET A 1 324 ? 1.949 63.378 80.535 1.00 88.12 324 MET A CA 1
ATOM 2598 C C . MET A 1 324 ? 3.323 64.001 80.273 1.00 88.12 324 MET A C 1
ATOM 2600 O O . MET A 1 324 ? 4.006 64.406 81.208 1.00 88.12 324 MET A O 1
ATOM 2604 N N . LYS A 1 325 ? 3.751 64.126 79.010 1.00 87.25 325 LYS A N 1
ATOM 2605 C CA . LYS A 1 325 ? 5.003 64.814 78.659 1.00 87.25 325 LYS A CA 1
ATOM 2606 C C . LYS A 1 325 ? 4.954 66.301 78.995 1.00 87.25 325 LYS A C 1
ATOM 2608 O O . LYS A 1 325 ? 5.952 66.825 79.484 1.00 87.25 325 LYS A O 1
ATOM 2613 N N . GLN A 1 326 ? 3.831 66.978 78.753 1.00 83.38 326 GLN A N 1
ATOM 2614 C CA . GLN A 1 326 ? 3.645 68.375 79.154 1.00 83.38 326 GLN A CA 1
ATOM 2615 C C . GLN A 1 326 ? 3.639 68.526 80.675 1.00 83.38 326 GLN A C 1
ATOM 2617 O O . GLN A 1 326 ? 4.252 69.456 81.197 1.00 83.38 326 GLN A O 1
ATOM 2622 N N . GLU A 1 327 ? 3.014 67.596 81.394 1.00 85.00 327 GLU A N 1
ATOM 2623 C CA . GLU A 1 327 ? 3.018 67.580 82.852 1.00 85.00 327 GLU A CA 1
ATOM 2624 C C . GLU A 1 327 ? 4.438 67.369 83.391 1.00 85.00 327 GLU A C 1
ATOM 2626 O O . GLU A 1 327 ? 4.915 68.202 84.160 1.00 85.00 327 GLU A O 1
ATOM 2631 N N . ILE A 1 328 ? 5.166 66.355 82.906 1.00 83.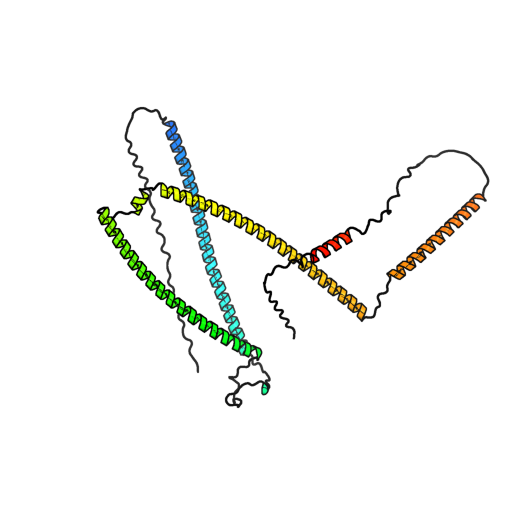19 328 ILE A N 1
ATOM 2632 C CA . ILE A 1 328 ? 6.583 66.112 83.233 1.00 83.19 328 ILE A CA 1
ATOM 2633 C C . ILE A 1 328 ? 7.429 67.349 82.931 1.00 83.19 328 ILE A C 1
ATOM 2635 O O . ILE A 1 328 ? 8.259 67.736 83.750 1.00 83.19 328 ILE A O 1
ATOM 2639 N N . TRP A 1 329 ? 7.212 67.999 81.787 1.00 77.69 329 TRP A N 1
ATOM 2640 C CA . TRP A 1 329 ? 7.912 69.232 81.438 1.00 77.69 329 TRP A CA 1
ATOM 2641 C C . TRP A 1 329 ? 7.608 70.346 82.452 1.00 77.69 329 TRP A C 1
ATOM 2643 O O . TRP A 1 329 ? 8.525 70.948 83.008 1.00 77.69 329 TRP A O 1
ATOM 2653 N N . SER A 1 330 ? 6.335 70.558 82.791 1.00 73.69 330 SER A N 1
ATOM 2654 C CA . SER A 1 330 ? 5.913 71.567 83.770 1.00 73.69 330 SER A CA 1
ATOM 2655 C C . SER A 1 330 ? 6.408 71.284 85.199 1.00 73.69 330 SER A C 1
ATOM 2657 O O . SER A 1 330 ? 6.705 72.219 85.946 1.00 73.69 330 SER A O 1
ATOM 2659 N N . LEU A 1 331 ? 6.538 70.008 85.576 1.00 74.25 331 LEU A N 1
ATOM 2660 C CA . LEU A 1 331 ? 7.069 69.559 86.864 1.00 74.25 331 LEU A CA 1
ATOM 2661 C C . LEU A 1 331 ? 8.601 69.672 86.900 1.00 74.25 331 LEU A C 1
ATOM 2663 O O . LEU A 1 331 ? 9.159 70.111 87.903 1.00 74.25 331 LEU A O 1
ATOM 2667 N N . SER A 1 332 ? 9.282 69.395 85.784 1.00 68.62 332 SER A N 1
ATOM 2668 C CA . SER A 1 332 ? 10.733 69.554 85.640 1.00 68.62 332 SER A CA 1
ATOM 2669 C C . SER A 1 332 ? 11.187 71.021 85.689 1.00 68.62 332 SER A C 1
ATOM 2671 O O . SER A 1 332 ? 12.315 71.277 86.107 1.00 68.62 332 SER A O 1
ATOM 2673 N N . LEU A 1 333 ? 10.341 71.989 85.309 1.00 61.66 333 LEU A N 1
ATOM 2674 C CA . LEU A 1 333 ? 10.645 73.427 85.421 1.00 61.66 333 LEU A CA 1
ATOM 2675 C C . LEU A 1 333 ? 10.387 74.021 86.822 1.00 61.66 333 LEU A C 1
ATOM 2677 O O . LEU A 1 333 ? 10.884 75.105 87.121 1.00 61.66 333 LEU A O 1
ATOM 2681 N N . LYS A 1 334 ? 9.653 73.331 87.705 1.00 59.16 334 LYS A N 1
ATOM 2682 C CA . LYS A 1 334 ? 9.333 73.807 89.069 1.00 59.16 334 LYS A CA 1
ATOM 2683 C C . LYS A 1 334 ? 10.324 73.338 90.142 1.00 59.16 334 LYS A C 1
ATOM 2685 O O . LYS A 1 334 ? 10.177 73.692 91.308 1.00 59.16 334 LYS A O 1
ATOM 2690 N N . SER A 1 335 ? 11.346 72.559 89.782 1.00 52.81 335 SER A N 1
ATOM 2691 C CA . SER A 1 335 ? 12.291 71.951 90.730 1.00 52.81 335 SER A CA 1
ATOM 2692 C C . SER A 1 335 ? 13.759 72.170 90.337 1.00 52.81 335 SER A C 1
ATOM 2694 O O . SER A 1 335 ? 14.460 71.194 90.086 1.00 52.81 335 SER A O 1
ATOM 2696 N N . ARG A 1 336 ? 14.223 73.435 90.287 1.00 44.38 336 ARG A N 1
ATOM 2697 C CA . ARG A 1 336 ? 15.582 73.930 90.670 1.00 44.38 336 ARG A CA 1
ATOM 2698 C C . ARG A 1 336 ? 15.901 75.314 90.055 1.00 44.38 336 ARG A C 1
ATOM 2700 O O . ARG A 1 336 ? 15.634 75.510 88.873 1.00 44.38 336 ARG A O 1
ATOM 2707 N N . PRO A 1 337 ? 16.530 76.248 90.806 1.00 45.09 337 PRO A N 1
ATOM 2708 C CA . PRO A 1 337 ? 16.981 77.541 90.284 1.00 45.09 337 PRO A CA 1
ATOM 2709 C C . PRO A 1 337 ? 18.467 77.565 89.838 1.00 45.09 337 PRO A C 1
ATOM 2711 O O . PRO A 1 337 ? 19.340 77.048 90.528 1.00 45.09 337 PRO A O 1
ATOM 2714 N N . HIS A 1 338 ? 18.700 78.212 88.687 1.00 40.66 338 HIS A N 1
ATOM 2715 C CA . HIS A 1 338 ? 19.869 78.957 88.157 1.00 40.66 338 HIS A CA 1
ATOM 2716 C C . HIS A 1 338 ? 21.329 78.583 88.546 1.00 40.66 338 HIS A C 1
ATOM 2718 O O . HIS A 1 338 ? 21.732 78.791 89.689 1.00 40.66 338 HIS A O 1
ATOM 2724 N N . LYS A 1 339 ? 22.172 78.247 87.539 1.00 37.47 339 LYS A N 1
ATOM 2725 C CA . LYS A 1 339 ? 23.548 78.781 87.288 1.00 37.47 339 LYS A CA 1
ATOM 2726 C C . LYS A 1 339 ? 24.221 78.200 86.020 1.00 37.47 339 LYS A C 1
ATOM 2728 O O . LYS A 1 339 ? 24.284 76.987 85.853 1.00 37.47 339 LYS A O 1
ATOM 2733 N N . ASP A 1 340 ? 24.746 79.108 85.189 1.00 41.09 340 ASP A N 1
ATOM 2734 C CA . ASP A 1 340 ? 25.711 78.945 84.070 1.00 41.09 340 ASP A CA 1
ATOM 2735 C C . ASP A 1 340 ? 27.080 78.362 84.544 1.00 41.09 340 ASP A C 1
ATOM 2737 O O . ASP A 1 340 ? 27.241 78.268 85.766 1.00 41.09 340 ASP A O 1
ATOM 2741 N N . PRO A 1 341 ? 28.124 78.049 83.710 1.00 49.50 341 PRO A N 1
ATOM 2742 C CA . PRO A 1 341 ? 28.371 78.398 82.294 1.00 49.50 341 PRO A CA 1
ATOM 2743 C C . PRO A 1 341 ? 29.031 77.298 81.396 1.00 49.50 341 PRO A C 1
ATOM 2745 O O . PRO A 1 341 ? 29.297 76.171 81.801 1.00 49.50 341 PRO A O 1
ATOM 2748 N N . CYS A 1 342 ? 29.331 77.666 80.142 1.00 35.97 342 CYS A N 1
ATOM 2749 C CA . CYS A 1 342 ? 30.058 76.930 79.091 1.00 35.97 342 CYS A CA 1
ATOM 2750 C C . CYS A 1 342 ? 31.305 76.107 79.515 1.00 35.97 342 CYS A C 1
ATOM 2752 O O . CYS A 1 342 ? 32.230 76.680 80.084 1.00 35.97 342 CYS A O 1
ATOM 2754 N N . ARG A 1 343 ? 31.458 74.859 79.018 1.00 35.97 343 ARG A N 1
ATOM 2755 C CA . ARG A 1 343 ? 32.566 74.404 78.122 1.00 35.97 343 ARG A CA 1
ATOM 2756 C C . ARG A 1 343 ? 32.522 72.892 77.807 1.00 35.97 343 ARG A C 1
ATOM 2758 O O . ARG A 1 343 ? 32.728 72.065 78.679 1.00 35.97 343 ARG A O 1
ATOM 2765 N N . ARG A 1 344 ? 32.410 72.603 76.501 1.00 31.73 344 ARG A N 1
ATOM 2766 C CA . ARG A 1 344 ? 33.245 71.693 75.686 1.00 31.73 344 ARG A CA 1
ATOM 2767 C C . ARG A 1 344 ? 33.456 70.252 76.191 1.00 31.73 344 ARG A C 1
ATOM 2769 O O . ARG A 1 344 ? 34.317 70.036 77.025 1.00 31.73 344 ARG A O 1
ATOM 2776 N N . LEU A 1 345 ? 32.862 69.286 75.483 1.00 35.28 345 LEU A N 1
ATOM 2777 C CA . LEU A 1 345 ? 33.588 68.174 74.850 1.00 35.28 345 LEU A CA 1
ATOM 2778 C C . LEU A 1 345 ? 32.783 67.674 73.636 1.00 35.28 345 LEU A C 1
ATOM 2780 O O . LEU A 1 345 ? 31.595 67.389 73.716 1.00 35.28 345 LEU A O 1
ATOM 2784 N N . SER A 1 346 ? 33.457 67.654 72.494 1.00 35.03 346 SER A N 1
ATOM 2785 C CA . SER A 1 346 ? 33.032 67.077 71.221 1.00 35.03 346 SER A CA 1
ATOM 2786 C C . SER A 1 346 ? 32.723 65.584 71.344 1.00 35.03 346 SER A C 1
ATOM 2788 O O . SER A 1 346 ? 33.526 64.900 71.966 1.00 35.03 346 SER A O 1
ATOM 2790 N N . VAL A 1 347 ? 31.674 65.084 70.675 1.00 35.00 347 VAL A N 1
ATOM 2791 C CA . VAL A 1 347 ? 31.717 64.002 69.660 1.00 35.00 347 VAL A CA 1
ATOM 2792 C C . VAL A 1 347 ? 30.346 63.934 68.949 1.00 35.00 347 VAL A C 1
ATOM 2794 O O . VAL A 1 347 ? 29.333 63.659 69.577 1.00 35.00 347 VAL A O 1
ATOM 2797 N N . ARG A 1 348 ? 30.383 64.152 67.621 1.00 30.98 348 ARG A N 1
ATOM 2798 C CA . ARG A 1 348 ? 29.388 63.863 66.559 1.00 30.98 348 ARG A CA 1
ATOM 2799 C C . ARG A 1 348 ? 28.040 64.612 66.571 1.00 30.98 348 ARG A C 1
ATOM 2801 O O . ARG A 1 348 ? 27.013 64.061 66.941 1.00 30.98 348 ARG A O 1
ATOM 2808 N N . GLY A 1 349 ? 28.040 65.819 65.995 1.00 34.66 349 GLY A N 1
ATOM 2809 C CA . GLY A 1 349 ? 27.059 66.125 64.939 1.00 34.66 349 GLY A CA 1
ATOM 2810 C C . GLY A 1 349 ? 27.513 65.404 63.661 1.00 34.66 349 GLY A C 1
ATOM 2811 O O . GLY A 1 349 ? 28.700 65.118 63.522 1.00 34.66 349 GLY A O 1
ATOM 2812 N N . GLY A 1 350 ? 26.672 64.993 62.733 1.00 30.77 350 GLY A N 1
ATOM 2813 C CA . GLY A 1 350 ? 25.340 65.448 62.388 1.00 30.77 350 GLY A CA 1
ATOM 2814 C C . GLY A 1 350 ? 25.333 65.368 60.869 1.00 30.77 350 GLY A C 1
ATOM 2815 O O . GLY A 1 350 ? 26.124 66.058 60.248 1.00 30.77 350 GLY A O 1
ATOM 2816 N N . ASP A 1 351 ? 24.525 64.474 60.321 1.00 31.08 351 ASP A N 1
ATOM 2817 C CA . ASP A 1 351 ? 23.941 64.636 58.999 1.00 31.08 351 ASP A CA 1
ATOM 2818 C C . ASP A 1 351 ? 22.530 64.078 59.132 1.00 31.08 351 ASP A C 1
ATOM 2820 O O . ASP A 1 351 ? 22.302 62.880 59.319 1.00 31.08 351 ASP A O 1
ATOM 2824 N N . GLU A 1 352 ? 21.586 65.011 59.160 1.00 38.75 352 GLU A N 1
ATOM 2825 C CA . GLU A 1 352 ? 20.200 64.762 58.822 1.00 38.75 352 GLU A CA 1
ATOM 2826 C C . GLU A 1 352 ? 20.188 64.221 57.392 1.00 38.75 352 GLU A C 1
ATOM 2828 O O . GLU A 1 352 ? 20.550 64.906 56.438 1.00 38.75 352 GLU A O 1
ATOM 2833 N N . GLY A 1 353 ? 19.833 62.948 57.256 1.00 30.34 353 GLY A N 1
ATOM 2834 C CA . GLY A 1 353 ? 19.851 62.261 55.981 1.00 30.34 353 GLY A CA 1
ATOM 2835 C C . GLY A 1 353 ? 19.023 60.991 56.038 1.00 30.34 353 GLY A C 1
ATOM 2836 O O . GLY A 1 353 ? 19.475 59.968 56.537 1.00 30.34 353 GLY A O 1
ATOM 2837 N N . SER A 1 354 ? 17.835 61.081 55.441 1.00 35.53 354 SER A N 1
ATOM 2838 C CA . SER A 1 354 ? 17.164 59.981 54.750 1.00 35.53 354 SER A CA 1
ATOM 2839 C C . SER A 1 354 ? 16.633 58.821 55.599 1.00 35.53 354 SER A C 1
ATOM 2841 O O . SER A 1 354 ? 17.255 57.771 55.692 1.00 35.53 354 SER A O 1
ATOM 2843 N N . TYR A 1 355 ? 15.393 58.963 56.069 1.00 34.94 355 TYR A N 1
ATOM 2844 C CA . TYR A 1 355 ? 14.386 57.897 55.949 1.00 34.94 355 TYR A CA 1
ATOM 2845 C C . TYR A 1 355 ? 13.017 58.517 55.608 1.00 34.94 355 TYR A C 1
ATOM 2847 O O . TYR A 1 355 ? 11.998 58.215 56.218 1.00 34.94 355 TYR A O 1
ATOM 2855 N N . ASP A 1 356 ? 13.017 59.402 54.607 1.00 38.75 356 ASP A N 1
ATOM 2856 C CA . ASP A 1 356 ? 11.888 59.536 53.687 1.00 38.75 356 ASP A CA 1
ATOM 2857 C C . ASP A 1 356 ? 12.190 58.614 52.508 1.00 38.75 356 ASP A C 1
ATOM 2859 O O . ASP A 1 356 ? 12.779 59.025 51.515 1.00 38.75 356 ASP A O 1
ATOM 2863 N N . ASP A 1 357 ? 11.847 57.339 52.650 1.00 37.22 357 ASP A N 1
ATOM 2864 C CA . ASP A 1 357 ? 11.618 56.491 51.488 1.00 37.22 357 ASP A CA 1
ATOM 2865 C C . ASP A 1 357 ? 10.793 55.289 51.931 1.00 37.22 357 ASP A C 1
ATOM 2867 O O . ASP A 1 357 ? 11.321 54.316 52.464 1.00 37.22 357 ASP A O 1
ATOM 2871 N N . LEU A 1 358 ? 9.470 55.415 51.807 1.00 39.69 358 LEU A N 1
ATOM 2872 C CA . LEU A 1 358 ? 8.569 54.379 51.299 1.00 39.69 358 LEU A CA 1
ATOM 2873 C C . LEU A 1 358 ? 7.109 54.806 51.499 1.00 39.69 358 LEU A C 1
ATOM 2875 O O . LEU A 1 358 ? 6.626 55.002 52.609 1.00 39.69 358 LEU A O 1
ATOM 2879 N N . MET A 1 359 ? 6.400 54.814 50.371 1.00 32.75 359 MET A N 1
ATOM 2880 C CA . MET A 1 359 ? 4.940 54.782 50.235 1.00 32.75 359 MET A CA 1
ATOM 2881 C C . MET A 1 359 ? 4.189 56.116 50.176 1.00 32.75 359 MET A C 1
ATOM 2883 O O . MET A 1 359 ? 3.157 56.303 50.809 1.00 32.75 359 MET A O 1
ATOM 2887 N N . CYS A 1 360 ? 4.581 56.954 49.219 1.00 33.94 360 CYS A N 1
ATOM 2888 C CA . CYS A 1 360 ? 3.591 57.608 48.364 1.00 33.94 360 CYS A CA 1
ATOM 2889 C C . CYS A 1 360 ? 3.841 57.182 46.917 1.00 33.94 360 CYS A C 1
ATOM 2891 O O . CYS A 1 360 ? 4.760 57.688 46.280 1.00 33.94 360 CYS A O 1
ATOM 2893 N N . ARG A 1 361 ? 3.032 56.239 46.415 1.00 33.16 361 ARG A N 1
ATOM 2894 C CA . ARG A 1 361 ? 2.529 56.177 45.028 1.00 33.16 361 ARG A CA 1
ATOM 2895 C C . ARG A 1 361 ? 1.619 54.963 44.867 1.00 33.16 361 ARG A C 1
ATOM 2897 O O . ARG A 1 361 ? 2.045 53.844 44.602 1.00 33.16 361 ARG A O 1
ATOM 2904 N N . THR A 1 362 ? 0.328 55.234 44.992 1.00 41.69 362 THR A N 1
ATOM 2905 C CA . THR A 1 362 ? -0.713 54.572 44.214 1.00 41.69 362 THR A CA 1
ATOM 2906 C C . THR A 1 362 ? -0.285 54.536 42.743 1.00 41.69 362 THR A C 1
ATOM 2908 O O . THR A 1 362 ? -0.204 55.570 42.083 1.00 41.69 362 THR A O 1
ATOM 2911 N N . LEU A 1 363 ? 0.018 53.342 42.230 1.00 37.75 363 LEU A N 1
ATOM 2912 C CA . LEU A 1 363 ? 0.131 53.090 40.796 1.00 37.75 363 LEU A CA 1
ATOM 2913 C C . LEU A 1 363 ? -1.193 52.492 40.285 1.00 37.75 363 LEU A C 1
ATOM 2915 O O . LEU A 1 363 ? -1.807 51.670 40.970 1.00 37.75 363 LEU A O 1
ATOM 2919 N N . PRO A 1 364 ? -1.679 52.947 39.119 1.00 38.62 364 PRO A N 1
ATOM 2920 C CA . PRO A 1 364 ? -3.069 52.792 38.715 1.00 38.62 364 PRO A CA 1
ATOM 2921 C C . PRO A 1 364 ? -3.398 51.377 38.224 1.00 38.62 364 PRO A C 1
ATOM 2923 O O . PRO A 1 364 ? -2.686 50.786 37.414 1.00 38.62 364 PRO A O 1
ATOM 2926 N N . ARG A 1 365 ? -4.563 50.876 38.655 1.00 41.66 365 ARG A N 1
ATOM 2927 C CA . ARG A 1 365 ? -5.257 49.683 38.136 1.00 41.66 365 ARG A CA 1
ATOM 2928 C C . ARG A 1 365 ? -5.797 49.887 36.704 1.00 41.66 365 ARG A C 1
ATOM 2930 O O . ARG A 1 365 ? -6.956 49.596 36.447 1.00 41.66 365 ARG A O 1
ATOM 2937 N N . SER A 1 366 ? -5.008 50.408 35.765 1.00 48.38 366 SER A N 1
ATOM 2938 C CA . SER A 1 366 ? -5.504 50.704 34.406 1.00 48.38 366 SER A CA 1
ATOM 2939 C C . SER A 1 366 ? -4.892 49.863 33.282 1.00 48.38 366 SER A C 1
ATOM 2941 O O . SER A 1 366 ? -5.478 49.814 32.206 1.00 48.38 366 SER A O 1
ATOM 2943 N N . SER A 1 367 ? -3.802 49.120 33.503 1.00 43.78 367 SER A N 1
ATOM 2944 C CA . SER A 1 367 ? -3.166 48.319 32.437 1.00 43.78 367 SER A CA 1
ATOM 2945 C C . SER A 1 367 ? -3.654 46.864 32.341 1.00 43.78 367 SER A C 1
ATOM 2947 O O . SER A 1 367 ? -3.619 46.280 31.261 1.00 43.78 367 SER A O 1
ATOM 2949 N N . PHE A 1 368 ? -4.182 46.278 33.423 1.00 41.41 368 PHE A N 1
ATOM 2950 C CA . PHE A 1 368 ? -4.656 44.881 33.418 1.00 41.41 368 PHE A CA 1
ATOM 2951 C C . PHE A 1 368 ? -6.115 44.739 32.936 1.00 41.41 368 PHE A C 1
ATOM 2953 O O . PHE A 1 368 ? -6.480 43.750 32.304 1.00 41.41 368 PHE A O 1
ATOM 2960 N N . GLU A 1 369 ? -6.949 45.762 33.151 1.00 47.84 369 GLU A N 1
ATOM 2961 C CA . GLU A 1 369 ? -8.341 45.795 32.671 1.00 47.84 369 GLU A CA 1
ATOM 2962 C C . GLU A 1 369 ? -8.462 46.176 31.186 1.00 47.84 369 GLU A C 1
ATOM 2964 O O . GLU A 1 369 ? -9.402 45.745 30.513 1.00 47.84 369 GLU A O 1
ATOM 2969 N N . GLN A 1 370 ? -7.498 46.927 30.640 1.00 46.47 370 GLN A N 1
ATOM 2970 C CA . GLN A 1 370 ? -7.464 47.256 29.210 1.00 46.47 370 GLN A CA 1
ATOM 2971 C C . GLN A 1 370 ? -7.055 46.056 28.343 1.00 46.47 370 GLN A C 1
ATOM 2973 O O . GLN A 1 370 ? -7.653 45.844 27.289 1.00 46.47 370 GLN A O 1
ATOM 2978 N N . LEU A 1 371 ? -6.129 45.211 28.810 1.00 47.22 371 LEU A N 1
ATOM 2979 C CA . LEU A 1 371 ? -5.742 43.981 28.105 1.00 47.22 371 LEU A CA 1
ATOM 2980 C C . LEU A 1 371 ? -6.858 42.925 28.105 1.00 47.22 371 LEU A C 1
ATOM 2982 O O . LEU A 1 371 ? -7.079 42.262 27.092 1.00 47.22 371 LEU A O 1
ATOM 2986 N N . ASN A 1 372 ? -7.631 42.827 29.191 1.00 47.56 372 ASN A N 1
ATOM 2987 C CA . ASN A 1 372 ? -8.738 41.871 29.268 1.00 47.56 372 ASN A CA 1
ATOM 2988 C C . ASN A 1 372 ? -9.961 42.300 28.433 1.00 47.56 372 ASN A C 1
ATOM 2990 O O . ASN A 1 372 ? -10.665 41.452 27.888 1.00 47.56 372 ASN A O 1
ATOM 2994 N N . LYS A 1 373 ? -10.188 43.610 28.246 1.00 52.31 373 LYS A N 1
ATOM 2995 C CA . LYS A 1 373 ? -11.223 44.107 27.320 1.00 52.31 373 LYS A CA 1
ATOM 2996 C C . LYS A 1 373 ? -10.841 43.923 25.848 1.00 52.31 373 LYS A C 1
ATOM 2998 O O . LYS A 1 373 ? -11.721 43.624 25.045 1.00 52.31 373 LYS A O 1
ATOM 3003 N N . GLN A 1 374 ? -9.558 44.031 25.489 1.00 53.41 374 GLN A N 1
ATOM 3004 C CA . GLN A 1 374 ? -9.120 43.775 24.111 1.00 53.41 374 GLN A CA 1
ATOM 3005 C C . GLN A 1 374 ? -9.134 42.284 23.740 1.00 53.41 374 GLN A C 1
ATOM 3007 O O . GLN A 1 374 ? -9.514 41.953 22.617 1.00 53.41 374 GLN A O 1
ATOM 3012 N N . LEU A 1 375 ? -8.841 41.373 24.678 1.00 49.28 375 LEU A N 1
ATOM 3013 C CA . LEU A 1 375 ? -8.944 39.930 24.415 1.00 49.28 375 LEU A CA 1
ATOM 3014 C C . LEU A 1 375 ? -10.398 39.468 24.204 1.00 49.28 375 LEU A C 1
ATOM 3016 O O . LEU A 1 375 ? -10.664 38.595 23.378 1.00 49.28 375 LEU A O 1
ATOM 3020 N N . ILE A 1 376 ? -11.351 40.077 24.917 1.00 50.94 376 ILE A N 1
ATOM 3021 C CA . ILE A 1 376 ? -12.777 39.751 24.780 1.00 50.94 376 ILE A CA 1
ATOM 3022 C C . ILE A 1 376 ? -13.348 40.337 23.478 1.00 50.94 376 ILE A C 1
ATOM 3024 O O . ILE A 1 376 ? -14.091 39.646 22.784 1.00 50.94 376 ILE A O 1
ATOM 3028 N N . LEU A 1 377 ? -12.939 41.544 23.069 1.00 51.16 377 LEU A N 1
ATOM 3029 C CA . LEU A 1 377 ? -13.405 42.157 21.816 1.00 51.16 377 LEU A CA 1
ATOM 3030 C C . LEU A 1 377 ? -12.827 41.489 20.553 1.00 51.16 377 LEU A C 1
ATOM 3032 O O . LEU A 1 377 ? -13.545 41.367 19.561 1.00 51.16 377 LEU A O 1
ATOM 3036 N N . ALA A 1 378 ? -11.597 40.961 20.598 1.00 48.16 378 ALA A N 1
ATOM 3037 C CA . ALA A 1 378 ? -11.007 40.220 19.475 1.00 48.16 378 ALA A CA 1
ATOM 3038 C C . ALA A 1 378 ? -11.688 38.857 19.217 1.00 48.16 378 ALA A C 1
ATOM 3040 O O . ALA A 1 378 ? -11.769 38.408 18.073 1.00 48.16 378 ALA A O 1
ATOM 3041 N N . SER A 1 379 ? -12.240 38.218 20.258 1.00 46.22 379 SER A N 1
ATOM 3042 C CA . SER A 1 379 ? -12.988 36.956 20.111 1.00 46.22 379 SER A CA 1
ATOM 3043 C C . SER A 1 379 ? -14.412 37.136 19.562 1.00 46.22 379 SER A C 1
ATOM 3045 O O . SER A 1 379 ? -14.969 36.196 18.994 1.00 46.22 379 SER A O 1
ATOM 3047 N N . CYS A 1 380 ? -14.978 38.345 19.652 1.00 46.31 380 CYS A N 1
ATOM 3048 C CA . CYS A 1 380 ? -16.312 38.652 19.127 1.00 46.31 380 CYS A CA 1
ATOM 3049 C C . CYS A 1 380 ? -16.302 39.149 17.670 1.00 46.31 380 CYS A C 1
ATOM 3051 O O . CYS A 1 380 ? -17.270 38.915 16.957 1.00 46.31 380 CYS A O 1
ATOM 3053 N N . GLN A 1 381 ? -15.216 39.759 17.181 1.00 45.62 381 GLN A N 1
ATOM 3054 C CA . GLN A 1 381 ? -15.145 40.276 15.800 1.00 45.62 381 GLN A CA 1
ATOM 3055 C C . GLN A 1 381 ? -14.793 39.224 14.730 1.00 45.62 381 GLN A C 1
ATOM 3057 O O . GLN A 1 381 ? -14.870 39.515 13.541 1.00 45.62 381 GLN A O 1
ATOM 3062 N N . SER A 1 382 ? -14.468 37.985 15.118 1.00 44.78 382 SER A N 1
ATOM 3063 C CA . SER A 1 382 ? -14.200 36.883 14.170 1.00 44.78 382 SER A CA 1
ATOM 3064 C C . SER A 1 382 ? -15.419 35.988 13.891 1.00 44.78 382 SER A C 1
ATOM 3066 O O . SER A 1 382 ? -15.280 34.964 13.228 1.00 44.78 382 SER A O 1
ATOM 3068 N N . ARG A 1 383 ? -16.611 36.335 14.407 1.00 45.34 383 ARG A N 1
ATOM 3069 C CA . ARG A 1 383 ? -17.840 35.529 14.251 1.00 45.34 383 ARG A CA 1
ATOM 3070 C C . ARG A 1 383 ? -18.865 36.055 13.240 1.00 45.34 383 ARG A C 1
ATOM 3072 O O . ARG A 1 383 ? -19.797 35.315 12.955 1.00 45.34 383 ARG A O 1
ATOM 3079 N N . ASP A 1 384 ? -18.649 37.228 12.641 1.00 47.31 384 ASP A N 1
ATOM 3080 C CA . ASP A 1 384 ? -19.624 37.854 11.723 1.00 47.31 384 ASP A CA 1
ATOM 3081 C C . ASP A 1 384 ? -19.179 37.973 10.252 1.00 47.31 384 ASP A C 1
ATOM 3083 O O . ASP A 1 384 ? -19.895 38.555 9.443 1.00 47.31 384 ASP A O 1
ATOM 3087 N N . ASN A 1 385 ? -18.068 37.351 9.844 1.00 40.81 385 ASN A N 1
ATOM 3088 C CA . ASN A 1 385 ? -17.737 37.216 8.420 1.00 40.81 385 ASN A CA 1
ATOM 3089 C C . ASN A 1 385 ? -17.944 35.769 7.971 1.00 40.81 385 ASN A C 1
ATOM 3091 O O . ASN A 1 385 ? -17.060 34.921 8.088 1.00 40.81 385 ASN A O 1
ATOM 3095 N N . GLY A 1 386 ? -19.153 35.489 7.487 1.00 38.22 386 GLY A N 1
ATOM 3096 C CA . GLY A 1 386 ? -19.513 34.201 6.917 1.00 38.22 386 GLY A CA 1
ATOM 3097 C C . GLY A 1 386 ? -18.764 33.902 5.620 1.00 38.22 386 GLY A C 1
ATOM 3098 O O . GLY A 1 386 ? -18.732 34.732 4.719 1.00 38.22 386 GLY A O 1
ATOM 3099 N N . VAL A 1 387 ? -18.255 32.674 5.507 1.00 36.00 387 VAL A N 1
ATOM 3100 C CA . VAL A 1 387 ? -18.128 31.933 4.245 1.00 36.00 387 VAL A CA 1
ATOM 3101 C C . VAL A 1 387 ? -18.364 30.452 4.555 1.00 36.00 387 VAL A C 1
ATOM 3103 O O . VAL A 1 387 ? -17.794 29.895 5.490 1.00 36.00 387 VAL A O 1
ATOM 3106 N N . HIS A 1 388 ? -19.254 29.835 3.779 1.00 43.38 388 HIS A N 1
ATOM 3107 C CA . HIS A 1 388 ? -19.592 28.415 3.799 1.00 43.38 388 HIS A CA 1
ATOM 3108 C C . HIS A 1 388 ? -18.369 27.485 3.738 1.00 43.38 388 HIS A C 1
ATOM 3110 O O . HIS A 1 388 ? -17.491 27.656 2.898 1.00 43.38 388 HIS A O 1
ATOM 3116 N N . GLY A 1 389 ? -18.398 26.418 4.540 1.00 32.66 389 GLY A N 1
ATOM 3117 C CA . GLY A 1 389 ? -17.499 25.274 4.406 1.00 32.66 389 GLY A CA 1
ATOM 3118 C C . GLY A 1 389 ? -17.965 24.098 5.259 1.00 32.66 389 GLY A C 1
ATOM 3119 O O . GLY A 1 389 ? -17.725 24.062 6.461 1.00 32.66 389 GLY A O 1
ATOM 3120 N N . GLN A 1 390 ? -18.665 23.149 4.638 1.00 42.97 390 GLN A N 1
ATOM 3121 C CA . GLN A 1 390 ? -18.979 21.841 5.213 1.00 42.97 390 GLN A CA 1
ATOM 3122 C C . GLN A 1 390 ? -17.687 21.091 5.560 1.00 42.97 390 GLN A C 1
ATOM 3124 O O . GLN A 1 390 ? -16.928 20.787 4.648 1.00 42.97 390 GLN A O 1
ATOM 3129 N N . VAL A 1 391 ? -17.493 20.692 6.820 1.00 34.25 391 VAL A N 1
ATOM 3130 C CA . VAL A 1 391 ? -16.794 19.440 7.165 1.00 34.25 391 VAL A CA 1
ATOM 3131 C C . VAL A 1 391 ? -17.408 18.891 8.453 1.00 34.25 391 VAL A C 1
ATOM 3133 O O . VAL A 1 391 ? -17.346 19.520 9.509 1.00 34.25 391 VAL A O 1
ATOM 3136 N N . GLY A 1 392 ? -18.051 17.728 8.347 1.00 35.16 392 GLY A N 1
ATOM 3137 C CA . GLY A 1 392 ? -18.677 17.031 9.463 1.00 35.16 392 GLY A CA 1
ATOM 3138 C C . GLY A 1 392 ? -17.651 16.455 10.436 1.00 35.16 392 GLY A C 1
ATOM 3139 O O . GLY A 1 392 ? -16.653 15.862 10.033 1.00 35.16 392 GLY A O 1
ATOM 3140 N N . THR A 1 393 ? -17.930 16.590 11.729 1.00 32.53 393 THR A N 1
ATOM 3141 C CA . THR A 1 393 ? -17.254 15.848 12.795 1.00 32.53 393 THR A CA 1
ATOM 3142 C C . THR A 1 393 ? -18.299 15.032 13.552 1.00 32.53 393 THR A C 1
ATOM 3144 O O . THR A 1 393 ? -19.078 15.551 14.346 1.00 32.53 393 THR A O 1
ATOM 3147 N N . HIS A 1 394 ? -18.337 13.730 13.264 1.00 30.39 394 HIS A N 1
ATOM 3148 C CA . HIS A 1 394 ? -19.027 12.738 14.084 1.00 30.39 394 HIS A CA 1
ATOM 3149 C C . HIS A 1 394 ? -18.227 12.527 15.377 1.00 30.39 394 HIS A C 1
ATOM 3151 O O . HIS A 1 394 ? -17.110 12.016 15.340 1.00 30.39 394 HIS A O 1
ATOM 3157 N N . PHE A 1 395 ? -18.806 12.900 16.517 1.00 27.55 395 PHE A N 1
ATOM 3158 C CA . PHE A 1 395 ? -18.358 12.471 17.841 1.00 27.55 395 PHE A CA 1
ATOM 3159 C C . PHE A 1 395 ? -19.228 11.289 18.286 1.00 27.55 395 PHE A C 1
ATOM 3161 O O . PHE A 1 395 ? -20.416 11.465 18.542 1.00 27.55 395 PHE A O 1
ATOM 3168 N N . TYR A 1 396 ? -18.639 10.097 18.394 1.00 30.61 396 TYR A N 1
ATOM 3169 C CA . TYR A 1 396 ? -19.215 8.990 19.157 1.00 30.61 396 TYR A CA 1
ATOM 3170 C C . TYR A 1 396 ? -18.587 8.996 20.554 1.00 30.61 396 TYR A C 1
ATOM 3172 O O . TYR A 1 396 ? -17.395 8.734 20.707 1.00 30.61 396 TYR A O 1
ATOM 3180 N N . LEU A 1 397 ? -19.392 9.318 21.567 1.00 29.27 397 LEU A N 1
ATOM 3181 C CA . LEU A 1 397 ? -19.104 9.041 22.972 1.00 29.27 397 LEU A CA 1
ATOM 3182 C C . LEU A 1 397 ? -19.736 7.686 23.307 1.00 29.27 397 LEU A C 1
ATOM 3184 O O . LEU A 1 397 ? -20.955 7.547 23.252 1.00 29.27 397 LEU A O 1
ATOM 3188 N N . TYR A 1 398 ? -18.909 6.696 23.638 1.00 30.47 398 TYR A N 1
ATOM 3189 C CA . TYR A 1 398 ? -19.353 5.497 24.344 1.00 30.47 398 TYR A CA 1
ATOM 3190 C C . TYR A 1 398 ? -19.154 5.734 25.842 1.00 30.47 398 TYR A C 1
ATOM 3192 O O . TYR A 1 398 ? -18.040 5.621 26.350 1.00 30.47 398 TYR A O 1
ATOM 3200 N N . ASP A 1 399 ? -20.248 6.052 26.530 1.00 28.66 399 ASP A N 1
ATOM 3201 C CA . ASP A 1 399 ? -20.404 5.789 27.957 1.00 28.66 399 ASP A CA 1
ATOM 3202 C C . ASP A 1 399 ? -20.843 4.327 28.120 1.00 28.66 399 ASP A C 1
ATOM 3204 O O . ASP A 1 399 ? -21.847 3.894 27.552 1.00 28.66 399 ASP A O 1
ATOM 3208 N N . ARG A 1 400 ? -20.086 3.546 28.895 1.00 29.31 400 ARG A N 1
ATOM 3209 C CA . ARG A 1 400 ? -20.514 2.226 29.377 1.00 29.31 400 ARG A CA 1
ATOM 3210 C C . ARG A 1 400 ? -20.106 2.070 30.842 1.00 29.31 400 ARG A C 1
ATOM 3212 O O . ARG A 1 400 ? -19.029 1.577 31.152 1.00 29.31 400 ARG A O 1
ATOM 3219 N N . CYS A 1 401 ? -20.999 2.514 31.719 1.00 27.77 401 CYS A N 1
ATOM 3220 C CA . CYS A 1 401 ? -21.153 2.038 33.090 1.00 27.77 401 CYS A CA 1
ATOM 3221 C C . CYS A 1 401 ? -22.658 1.896 33.326 1.00 27.77 401 CYS A C 1
ATOM 3223 O O . CYS A 1 401 ? -23.393 2.879 33.226 1.00 27.77 401 CYS A O 1
ATOM 3225 N N . GLY A 1 402 ? -23.088 0.667 33.589 1.00 36.50 402 GLY A N 1
ATOM 3226 C CA . GLY A 1 402 ? -24.470 0.245 33.782 1.00 36.50 402 GLY A CA 1
ATOM 3227 C C . GLY A 1 402 ? -24.510 -1.266 33.752 1.00 36.50 402 GLY A C 1
ATOM 3228 O O . GLY A 1 402 ? -24.466 -1.794 32.620 1.00 36.50 402 GLY A O 1
#

Foldseek 3Di:
DDDDDDDDDDDDDDPPDDPDPPPPPPPPPPPPPPPPPDPPDDDDPDPVVVVVVVVVVVVVVVVVVVVVVVVVVVVVVVVVVVVVVVVVVVVVVVVVVVVVVVVVVVVVVVVVVVVVDDDDDDDDPVQDPPDPPPDDDPDCPPPDDDDPVVVVVVVVVVVVVVVVVVVVVVVVVVVVVVVVVVVVVVVVVVVVVVVVVVVVQVVCCVPVVDDDDVVVVCVVVVPVVVVVVVVVVVVVVVVVVVVVVVVVVVVVVVVVVVVVVVVVVVVVVVVVVVVVVVVVVVVVVVVVCVVVVPDPPPVVVVVVVVVVVVVVVVVVVVVVVVVVVVVVVVVVVVPDDDDDDDDDDDDDDDDPDDPPDDDDDDDDPPPVVVVVVVVVVVVVVVPPDDDDDDDDDDDDDDDDDD

Secondary structure (DSSP, 8-state):
--------PPPP-----------------------------S----HHHHHHHHHHHHHHHHHHHHHHHHHHHHHHHHHHHHHHHHHHHHHHHHHHHHHHHHHHHHHHHHHHHHHTS-------GGG----BTTB--S--TTPPP--HHHHHHHHHHHHHHHHHHHHHHHHHHHHHHHHHHHHHHHHHHHHHHHHHHHHHHHHHHHHHSS---HHHHHHHS--HHHHHHHHHHHHHHHHHHHHHHHHHHHHHHHHHHHHHHHHHHHHHHHHHHHHHHHHHHHHHHHHHHHHTT-----HHHHHHHHHHHHHHHHHHHHHHHHHHHHHHHHHHTSS----------------------S------TTHHHHHHHHHHHHHHTTSS------------------

pLDDT: mean 71.91, std 24.39, range [26.27, 98.06]

Sequence (402 aa):
MVLPPHSRALPGHSTDSPSEPTLGVFHYVFRADFAFEADVAAGCFTLKEGAEVDRLFDAVRGDLELELAGKRLSFEVAKKEFETAQKKAKSTTSALQAIKDEIHAFQLQKLARLNELEVAVSLQLSQLQLLESQRLPAELGAALVFWDAELERLAVRIDELYAETAQEKANRRASYKDERRLKLDCRLMETYIEKLEKQSVAEMKKKFGRLVDLEELESLMVNETVEELRIRLEGEQRLVDAERADRRERLDHLRKELIAVIKDNTNKVGVIQMLKDEKRHLDKGLNFVRKAGIAPHDKRLDDALEIQNLMNTICLQKTQIMEMKQEIWSLSLKSRPHKDPCRRLSVRGGDEGSYDDLMCRTLPRSSFEQLNKQLILASCQSRDNGVHGQVGTHFYLYDRCG